Protein AF-A0A367Y3T0-F1 (afdb_monomer_lite)

pLDDT: mean 80.49, std 14.64, range [25.84, 97.38]

Sequence (648 aa):
MNVLRRFQSTSTRAALQKSIETLTLRVKDEQARNSGALLKCIDLLIDKHQPVLLEKLDINSNTTDPFRVQQEIWDKLRAMKPGPKDPNTELRENLMKDNQVLPTKEYRDFVRALYPLNSSTPKRRIFDSEVKYFDFVSNSKKFFNVDYEELYKRYQALPFPAPRHMTHEDLQELISKFVLRHKHYANLNVIEGCVIKEQNDKAVRVINSKIEQRDAYREQCSWIIKDIKQSNLPVSRKEQIRLIYLSYFKDRQGVTKFVEDRAEELNYPEFTWNEYLEILARLGERDDILGILLFLATRHDKFDVIEDILWRVGLGGLVGVQNIKASIKLGHVSFNHLVVYFTHYIERPGYATFLANTINYITENVPVMSVDTINTVMSSLIDLGYLKEAQELFEMAFFQDLSVEYDVENSESLLYRGSTSEDIAVLGDWLTVYGNLKEITQDKEIIYKLEPTETSFVGFIDGYCNLSEYKQVKQMVHIMDNIAKQPLSTRVYTRIFAGFLKRKGFRGWTLDEYIAVLTRLIADIDAKEAPAGYFKKLVNEGSVKVFDTEKLLAQRQTALAYEGLNLLRLSDVLMETIIRALDALLNEVTGNNDKYSEAFERLRAVREKRDSMLETQKRDAQSPYFADRLAYVNRAVLFEVFAIVSQL

Secondary structure (DSSP, 8-state):
--GGGT---HHHHHHHHHHHHHHHHHHHHHHTT--BSHHHHHHHHHHHTHHHHHHHHT--TT-S-HHHHHHHHHHHHHH--SSS--HHHHHHHHHHTT------HHHHHHHHHHS---TTS----TT-TT--S--HHHHHHTT----HHHHHHHHHTSPSSGGGGS-HHHHHHHIIIIISS------HHHHHHHHHTT-HHHHHHHHHHHHHHHHHHHHHHHHHHHHHHHTTPPPPHHHHHHHHHHHT----HHHHGGGGGGGGG--PPP--HHHHHHHHHHH-S-HHHHHHHHHHHHHHT-HHHHHHHHHHTT-GGGGTPPPP-------THHHHHHHHHHHHTTTSTTHHHHHHHHHHHHHHH-SS--HHHHHHHHHHHHHTT-HHHHHHHHHHHH-S-TTS---TT-HHHHHTTT-SHHHHHHHHHHHHHHHHHHHHH--SS--BPP---HHHHHHHHHHHHHHS-HHHHHHHHHIIIIIS-PPPPHHHHHHHHHHHHHS-STTS--HHHHHHHHHHHHHHHHTTSSS--HHHHHHHTTSS--S-HHHHHHTHHHHHTTTTT------HHHHHHHHHHHHHHHHHH-SS-HHHHHHHHHHHHHHHHHHHHHHHHHHTTTSTTHHHHHHHHHHHHHHHHHHHHTT-

Structure (mmCIF, N/CA/C/O backbone):
data_AF-A0A367Y3T0-F1
#
_entry.id   AF-A0A367Y3T0-F1
#
loop_
_atom_site.group_PDB
_atom_site.id
_atom_site.type_symbol
_atom_site.label_atom_id
_atom_site.label_alt_id
_atom_site.label_comp_id
_atom_site.label_asym_id
_atom_site.label_entity_id
_atom_site.label_seq_id
_atom_site.pdbx_PDB_ins_code
_atom_site.Cartn_x
_atom_site.Cartn_y
_atom_site.Cartn_z
_atom_site.occupancy
_atom_site.B_iso_or_equiv
_atom_site.auth_seq_id
_atom_site.auth_comp_id
_atom_site.auth_asym_id
_atom_site.auth_atom_id
_atom_site.pdbx_PDB_model_num
ATOM 1 N N . MET A 1 1 ? -11.367 -19.722 15.841 1.00 25.84 1 MET A N 1
ATOM 2 C CA . MET A 1 1 ? -10.904 -20.496 17.020 1.00 25.84 1 MET A CA 1
ATOM 3 C C . MET A 1 1 ? -9.397 -20.252 17.149 1.00 25.84 1 MET A C 1
ATOM 5 O O . MET A 1 1 ? -8.737 -20.231 16.129 1.00 25.84 1 MET A O 1
ATOM 9 N N . ASN A 1 2 ? -8.901 -19.923 18.347 1.00 34.66 2 ASN A N 1
ATOM 10 C CA . ASN A 1 2 ? -7.729 -19.059 18.609 1.00 34.66 2 ASN A CA 1
ATOM 11 C C . ASN A 1 2 ? -6.350 -19.470 18.031 1.00 34.66 2 ASN A C 1
ATOM 13 O O . ASN A 1 2 ? -5.704 -20.357 18.593 1.00 34.66 2 ASN A O 1
ATOM 17 N N . VAL A 1 3 ? -5.832 -18.650 17.102 1.00 38.16 3 VAL A N 1
ATOM 18 C CA . VAL A 1 3 ? -4.408 -18.515 16.689 1.00 38.16 3 VAL A CA 1
ATOM 19 C C . VAL A 1 3 ? -3.451 -18.450 17.896 1.00 38.16 3 VAL A C 1
ATOM 21 O O . VAL A 1 3 ? -2.347 -18.990 17.892 1.00 38.16 3 VAL A O 1
ATOM 24 N N . LEU A 1 4 ? -3.928 -17.887 19.011 1.00 35.19 4 LEU A N 1
ATOM 25 C CA . LEU A 1 4 ? -3.190 -17.749 20.270 1.00 35.19 4 LEU A CA 1
ATOM 26 C C . LEU A 1 4 ? -2.932 -19.070 21.027 1.00 35.19 4 LEU A C 1
ATOM 28 O O . LEU A 1 4 ? -2.069 -19.096 21.903 1.00 35.19 4 LEU A O 1
ATOM 32 N N . ARG A 1 5 ? -3.666 -20.164 20.755 1.00 37.94 5 ARG A N 1
ATOM 33 C CA . ARG A 1 5 ? -3.575 -21.400 21.567 1.00 37.94 5 ARG A CA 1
ATOM 34 C C . ARG A 1 5 ? -2.511 -22.400 21.105 1.00 37.94 5 ARG A C 1
ATOM 36 O O . ARG A 1 5 ? -2.140 -23.249 21.908 1.00 37.94 5 ARG A O 1
ATOM 43 N N . ARG A 1 6 ? -2.007 -22.322 19.866 1.00 40.59 6 ARG A N 1
ATOM 44 C CA . ARG A 1 6 ? -0.989 -23.266 19.345 1.00 40.59 6 ARG A CA 1
ATOM 45 C C . ARG A 1 6 ? 0.411 -22.671 19.158 1.00 40.59 6 ARG A C 1
ATOM 47 O O . ARG A 1 6 ? 1.366 -23.435 19.138 1.00 40.59 6 ARG A O 1
ATOM 54 N N . PHE A 1 7 ? 0.568 -21.342 19.145 1.00 43.25 7 PHE A N 1
ATOM 55 C CA . PHE A 1 7 ? 1.889 -20.685 19.089 1.00 43.25 7 PHE A CA 1
ATOM 56 C C . PHE A 1 7 ? 2.727 -20.871 20.384 1.00 43.25 7 PHE A C 1
ATOM 58 O O . PHE A 1 7 ? 3.906 -20.539 20.445 1.00 43.25 7 PHE A O 1
ATOM 65 N N . GLN A 1 8 ? 2.154 -21.443 21.447 1.00 41.97 8 GLN A N 1
ATOM 66 C CA . GLN A 1 8 ? 2.762 -21.547 22.781 1.00 41.97 8 GLN A CA 1
ATOM 67 C C . GLN A 1 8 ? 3.856 -22.633 22.936 1.00 41.97 8 GLN A C 1
ATOM 69 O O . GLN A 1 8 ? 4.033 -23.164 24.029 1.00 41.97 8 GLN A O 1
ATOM 74 N N . SER A 1 9 ? 4.622 -22.973 21.893 1.00 47.69 9 SER A N 1
ATOM 75 C CA . SER A 1 9 ? 5.859 -23.755 22.069 1.00 47.69 9 SER A CA 1
ATOM 76 C C . SER A 1 9 ? 7.039 -22.819 22.374 1.00 47.69 9 SER A C 1
ATOM 78 O O . SER A 1 9 ? 7.352 -21.936 21.573 1.00 47.69 9 SER A O 1
ATOM 80 N N . THR A 1 10 ? 7.712 -23.015 23.510 1.00 55.78 10 THR A N 1
ATOM 81 C CA . THR A 1 10 ? 8.742 -22.110 24.064 1.00 55.78 10 THR A CA 1
ATOM 82 C C . THR A 1 10 ? 9.933 -21.852 23.129 1.00 55.78 10 THR A C 1
ATOM 84 O O . THR A 1 10 ? 10.459 -20.742 23.103 1.00 55.78 10 THR A O 1
ATOM 87 N N . SER A 1 11 ? 10.350 -22.843 22.333 1.00 53.72 11 SER A N 1
ATOM 88 C CA . SER A 1 11 ? 11.528 -22.753 21.451 1.00 53.72 11 SER A CA 1
ATOM 89 C C . SER A 1 11 ? 11.313 -21.834 20.244 1.00 53.72 11 SER A C 1
ATOM 91 O O . SER A 1 11 ? 12.165 -21.010 19.922 1.00 53.72 11 SER A O 1
ATOM 93 N N . THR A 1 12 ? 10.156 -21.939 19.595 1.00 59.94 12 THR A N 1
ATOM 94 C CA . THR A 1 12 ? 9.796 -21.160 18.403 1.00 59.94 12 THR A CA 1
ATOM 95 C C . THR A 1 12 ? 9.595 -19.681 18.730 1.00 59.94 12 THR A C 1
ATOM 97 O O . THR A 1 12 ? 10.038 -18.806 17.987 1.00 59.94 12 THR A O 1
ATOM 100 N N . ARG A 1 13 ? 8.994 -19.398 19.893 1.00 67.88 13 ARG A N 1
ATOM 101 C CA . ARG A 1 13 ? 8.870 -18.040 20.436 1.00 67.88 13 ARG A CA 1
ATOM 102 C C . ARG A 1 13 ? 10.238 -17.398 20.679 1.00 67.88 13 ARG A C 1
ATOM 104 O O . ARG A 1 13 ? 10.433 -16.249 20.302 1.00 67.88 13 ARG A O 1
ATOM 111 N N . ALA A 1 14 ? 11.187 -18.147 21.241 1.00 68.62 14 ALA A N 1
ATOM 112 C CA . ALA A 1 14 ? 12.532 -17.645 21.516 1.00 68.62 14 ALA A CA 1
ATOM 113 C C . ALA A 1 14 ? 13.326 -17.312 20.236 1.00 68.62 14 ALA A C 1
ATOM 115 O O . ALA A 1 14 ? 14.032 -16.307 20.196 1.00 68.62 14 ALA A O 1
ATOM 116 N N . ALA A 1 15 ? 13.194 -18.123 19.178 1.00 72.62 15 ALA A N 1
ATOM 117 C CA . ALA A 1 15 ? 13.873 -17.874 17.903 1.00 72.62 15 ALA A CA 1
ATOM 118 C C . ALA A 1 15 ? 13.373 -16.589 17.221 1.00 72.62 15 ALA A C 1
ATOM 120 O O . ALA A 1 15 ? 14.185 -15.754 16.827 1.00 72.62 15 ALA A O 1
ATOM 121 N N . LEU A 1 16 ? 12.049 -16.407 17.139 1.00 84.25 16 LEU A N 1
ATOM 122 C CA . LEU A 1 16 ? 11.453 -15.191 16.585 1.00 84.25 16 LEU A CA 1
ATOM 123 C C . LEU A 1 16 ? 11.830 -13.960 17.417 1.00 84.25 16 LEU A C 1
ATOM 125 O O . LEU A 1 16 ? 12.223 -12.945 16.853 1.00 84.25 16 LEU A O 1
ATOM 129 N N . GLN A 1 17 ? 11.778 -14.059 18.747 1.00 86.12 17 GLN A N 1
ATOM 130 C CA . GLN A 1 17 ? 12.132 -12.954 19.636 1.00 86.12 17 GLN A CA 1
ATOM 131 C C . GLN A 1 17 ? 13.571 -12.466 19.405 1.00 86.12 17 GLN A C 1
ATOM 133 O O . GLN A 1 17 ? 13.783 -11.271 19.221 1.00 86.12 17 GLN A O 1
ATOM 138 N N . LYS A 1 18 ? 14.547 -13.380 19.304 1.00 89.31 18 LYS A N 1
ATOM 139 C CA . LYS A 1 18 ? 15.944 -13.022 19.008 1.00 89.31 18 LYS A CA 1
ATOM 140 C C . LYS A 1 18 ? 16.085 -12.282 17.671 1.00 89.31 18 LYS A C 1
ATOM 142 O O . LYS A 1 18 ? 16.839 -11.312 17.576 1.00 89.31 18 LYS A O 1
ATOM 147 N N . SER A 1 19 ? 15.373 -12.736 16.639 1.00 92.81 19 SER A N 1
ATOM 148 C CA . SER A 1 19 ? 15.364 -12.078 15.326 1.00 92.81 19 SER A CA 1
ATOM 149 C C . SER A 1 19 ? 14.842 -10.645 15.406 1.00 92.81 19 SER A C 1
ATOM 151 O O . SER A 1 19 ? 15.420 -9.741 14.806 1.00 92.81 19 SER A O 1
ATOM 153 N N . ILE A 1 20 ? 13.786 -10.424 16.189 1.00 93.12 20 ILE A N 1
ATOM 154 C CA . ILE A 1 20 ? 13.201 -9.097 16.397 1.00 93.12 20 ILE A CA 1
ATOM 155 C C . ILE A 1 20 ? 14.124 -8.197 17.209 1.00 93.12 20 ILE A C 1
ATOM 157 O O . ILE A 1 20 ? 14.355 -7.065 16.805 1.00 93.12 20 ILE A O 1
ATOM 161 N N . GLU A 1 21 ? 14.709 -8.693 18.298 1.00 93.44 21 GLU A N 1
ATOM 162 C CA . GLU A 1 21 ? 15.672 -7.933 19.104 1.00 93.44 21 GLU A CA 1
ATOM 163 C C . GLU A 1 21 ? 16.867 -7.465 18.258 1.00 93.44 21 GLU A C 1
ATOM 165 O O . GLU A 1 21 ? 17.300 -6.317 18.369 1.00 93.44 21 GLU A O 1
ATOM 170 N N . THR A 1 22 ? 17.355 -8.322 17.355 1.00 94.75 22 THR A N 1
ATOM 171 C CA . THR A 1 22 ? 18.460 -7.989 16.441 1.00 94.75 22 THR A CA 1
ATOM 172 C C . THR A 1 22 ? 18.056 -6.901 15.442 1.00 94.75 22 THR A C 1
ATOM 174 O O . THR A 1 22 ? 18.812 -5.950 15.229 1.00 94.75 22 THR A O 1
ATOM 177 N N . LEU A 1 23 ? 16.853 -6.998 14.862 1.00 96.00 23 LEU A N 1
ATOM 178 C CA . LEU A 1 23 ? 16.309 -5.960 13.983 1.00 96.00 23 LEU A CA 1
ATOM 179 C C . LEU A 1 23 ? 16.155 -4.629 14.729 1.00 96.00 23 LEU A C 1
ATOM 181 O O . LEU A 1 23 ? 16.613 -3.597 14.244 1.00 96.00 23 LEU A O 1
ATOM 185 N N . THR A 1 24 ? 15.541 -4.651 15.912 1.00 95.44 24 THR A N 1
ATOM 186 C CA . THR A 1 24 ? 15.313 -3.464 16.742 1.00 95.44 24 THR A CA 1
ATOM 187 C C . THR A 1 24 ? 16.627 -2.787 17.117 1.00 95.44 24 THR A C 1
ATOM 189 O O . THR A 1 24 ? 16.715 -1.562 17.050 1.00 95.44 24 THR A O 1
ATOM 192 N N . LEU A 1 25 ? 17.667 -3.559 17.451 1.00 95.50 25 LEU A N 1
ATOM 193 C CA . LEU A 1 25 ? 18.995 -3.018 17.741 1.00 95.50 25 LEU A CA 1
ATOM 194 C C . LEU A 1 25 ? 19.603 -2.325 16.517 1.00 95.50 25 LEU A C 1
ATOM 196 O O . LEU A 1 25 ? 20.052 -1.187 16.625 1.00 95.50 25 LEU A O 1
ATOM 200 N N . ARG A 1 26 ? 19.554 -2.966 15.341 1.00 94.75 26 ARG A N 1
ATOM 201 C CA . ARG A 1 26 ? 20.027 -2.349 14.094 1.00 94.75 26 ARG A CA 1
ATOM 202 C C . ARG A 1 26 ? 19.299 -1.033 13.817 1.00 94.75 26 ARG A C 1
ATOM 204 O O . ARG A 1 26 ? 19.942 -0.027 13.534 1.00 94.75 26 ARG A O 1
ATOM 211 N N . VAL A 1 27 ? 17.969 -1.038 13.905 1.00 94.75 27 VAL A N 1
ATOM 212 C CA . VAL A 1 27 ? 17.137 0.150 13.664 1.00 94.75 27 VAL A CA 1
ATOM 213 C C . VAL A 1 27 ? 17.483 1.2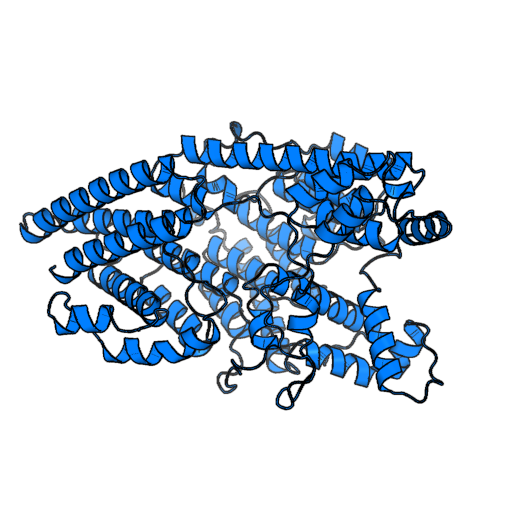59 14.649 1.00 94.75 27 VAL A C 1
ATOM 215 O O . VAL A 1 27 ? 17.672 2.400 14.235 1.00 94.75 27 VAL A O 1
ATOM 218 N N . LYS A 1 28 ? 17.636 0.924 15.932 1.00 94.62 28 LYS A N 1
ATOM 219 C CA . LYS A 1 28 ? 18.067 1.865 16.964 1.00 94.62 28 LYS A CA 1
ATOM 220 C C . LYS A 1 28 ? 19.408 2.509 16.618 1.00 94.62 28 LYS A C 1
ATOM 222 O O . LYS A 1 28 ? 19.519 3.732 16.630 1.00 94.62 28 LYS A O 1
ATOM 227 N N . ASP A 1 29 ? 20.403 1.698 16.276 1.00 93.12 29 ASP A N 1
ATOM 228 C CA . ASP A 1 29 ? 21.757 2.169 15.984 1.00 93.12 29 ASP A CA 1
ATOM 229 C C . ASP A 1 29 ? 21.828 3.016 14.706 1.00 93.12 29 ASP A C 1
ATOM 231 O O . ASP A 1 29 ? 22.664 3.919 14.607 1.00 93.12 29 ASP A O 1
ATOM 235 N N . GLU A 1 30 ? 20.993 2.713 13.709 1.00 93.00 30 GLU A N 1
ATOM 236 C CA . GLU A 1 30 ? 20.874 3.498 12.480 1.00 93.00 30 GLU A CA 1
ATOM 237 C C . GLU A 1 30 ? 20.165 4.834 12.743 1.00 93.00 30 GLU A C 1
ATOM 239 O O . GLU A 1 30 ? 20.670 5.890 12.360 1.00 93.00 30 GLU A O 1
ATOM 244 N N . GLN A 1 31 ? 19.030 4.816 13.447 1.00 92.12 31 GLN A N 1
ATOM 245 C CA . GLN A 1 31 ? 18.237 6.019 13.702 1.00 92.12 31 GLN A CA 1
ATOM 246 C C . GLN A 1 31 ? 18.884 6.966 14.718 1.00 92.12 31 GLN A C 1
ATOM 248 O O . GLN A 1 31 ? 18.738 8.178 14.581 1.00 92.12 31 GLN A O 1
ATOM 253 N N . ALA A 1 32 ? 19.688 6.466 15.660 1.00 89.69 32 ALA A N 1
ATOM 254 C CA . ALA A 1 32 ? 20.494 7.306 16.551 1.00 89.69 32 ALA A CA 1
ATOM 255 C C . ALA A 1 32 ? 21.592 8.109 15.819 1.00 89.69 32 ALA A C 1
ATOM 257 O O . ALA A 1 32 ? 22.106 9.084 16.361 1.00 89.69 32 ALA A O 1
ATOM 258 N N . ARG A 1 33 ? 21.968 7.709 14.595 1.00 90.38 33 ARG A N 1
ATOM 259 C CA . ARG A 1 33 ? 23.028 8.340 13.783 1.00 90.38 33 ARG A CA 1
ATOM 260 C C . ARG A 1 33 ? 22.508 8.901 12.455 1.00 90.38 33 ARG A C 1
ATOM 262 O O . ARG A 1 33 ? 23.286 9.103 11.524 1.00 90.38 33 ARG A O 1
ATOM 269 N N . ASN A 1 34 ? 21.199 9.128 12.345 1.00 89.56 34 ASN A N 1
ATOM 270 C CA . ASN A 1 34 ? 20.606 9.634 11.111 1.00 89.56 34 ASN A CA 1
ATOM 271 C C . ASN A 1 34 ? 21.187 11.016 10.726 1.00 89.56 34 ASN A C 1
ATOM 273 O O . ASN A 1 34 ? 21.509 11.844 11.574 1.00 89.56 34 ASN A O 1
ATOM 277 N N . SER A 1 35 ? 21.325 11.262 9.425 1.00 88.62 35 SER A N 1
ATOM 278 C CA . SER A 1 35 ? 21.871 12.488 8.825 1.00 88.62 35 SER A CA 1
ATOM 279 C C . SER A 1 35 ? 20.788 13.527 8.474 1.00 88.62 35 SER A C 1
ATOM 281 O O . SER A 1 35 ? 21.094 14.629 7.994 1.00 88.62 35 SER A O 1
ATOM 283 N N . GLY A 1 36 ? 19.521 13.205 8.750 1.00 86.12 36 GLY A N 1
ATOM 284 C CA . GLY A 1 36 ? 18.346 14.028 8.478 1.00 86.12 36 GLY A CA 1
ATOM 285 C C . GLY A 1 36 ? 17.444 13.443 7.390 1.00 86.12 36 GLY A C 1
ATOM 286 O O . GLY A 1 36 ? 17.383 12.230 7.196 1.00 86.12 36 GLY A O 1
ATOM 287 N N . ALA A 1 37 ? 16.717 14.320 6.701 1.00 86.00 37 ALA A N 1
ATOM 288 C CA . ALA A 1 37 ? 15.754 13.943 5.672 1.00 86.00 37 ALA A CA 1
ATOM 289 C C . ALA A 1 37 ? 16.417 13.256 4.456 1.00 86.00 37 ALA A C 1
ATOM 291 O O . ALA A 1 37 ? 17.595 13.470 4.168 1.00 86.00 37 ALA A O 1
ATOM 292 N N . LEU A 1 38 ? 15.660 12.418 3.751 1.00 87.50 38 LEU A N 1
ATOM 293 C CA . LEU A 1 38 ? 16.043 11.652 2.564 1.00 87.50 38 LEU A CA 1
ATOM 294 C C . LEU A 1 38 ? 16.672 12.515 1.473 1.00 87.50 38 LEU A C 1
ATOM 296 O O . LEU A 1 38 ? 17.745 12.150 1.003 1.00 87.50 38 LEU A O 1
ATOM 300 N N . LEU A 1 39 ? 16.065 13.643 1.088 1.00 84.62 39 LEU A N 1
ATOM 301 C CA . LEU A 1 39 ? 16.606 14.496 0.027 1.00 84.62 39 LEU A CA 1
ATOM 302 C C . LEU A 1 39 ? 17.975 15.052 0.425 1.00 84.62 39 LEU A C 1
ATOM 304 O O . LEU A 1 39 ? 18.945 14.898 -0.311 1.00 84.62 39 LEU A O 1
ATOM 308 N N . LYS A 1 40 ? 18.086 15.560 1.658 1.00 85.69 40 LYS A N 1
ATOM 309 C CA . LYS A 1 40 ? 19.368 15.981 2.236 1.00 85.69 40 LYS A CA 1
ATOM 310 C C . LYS A 1 40 ? 20.390 14.841 2.241 1.00 85.69 40 LYS A C 1
ATOM 312 O O . LYS A 1 40 ? 21.563 15.068 1.977 1.00 85.69 40 LYS A O 1
ATOM 317 N N . CYS A 1 41 ? 19.978 13.614 2.552 1.00 89.81 41 CYS A N 1
ATOM 318 C CA . CYS A 1 41 ? 20.874 12.458 2.540 1.00 89.81 41 CYS A CA 1
ATOM 319 C C . CYS A 1 41 ? 21.326 12.076 1.126 1.00 89.81 41 CYS A C 1
ATOM 321 O O . CYS A 1 41 ? 22.467 11.648 0.960 1.00 89.81 41 CYS A O 1
ATOM 323 N N . ILE A 1 42 ? 20.460 12.229 0.121 1.00 89.50 42 ILE A N 1
ATOM 324 C CA . ILE A 1 42 ? 20.819 12.056 -1.290 1.00 89.50 42 ILE A CA 1
ATOM 325 C C . ILE A 1 42 ? 21.873 13.095 -1.679 1.00 89.50 42 ILE A C 1
ATOM 327 O O . ILE A 1 42 ? 22.923 12.711 -2.189 1.00 89.50 42 ILE A O 1
ATOM 331 N N . ASP A 1 43 ? 21.646 14.369 -1.362 1.00 86.44 43 ASP A N 1
ATOM 332 C CA . ASP A 1 43 ? 22.601 15.441 -1.660 1.00 86.44 43 ASP A CA 1
ATOM 333 C C . ASP A 1 43 ? 23.942 15.218 -0.944 1.00 86.44 43 ASP A C 1
ATOM 335 O O . ASP A 1 43 ? 24.991 15.245 -1.581 1.00 86.44 43 ASP A O 1
ATOM 339 N N . LEU A 1 44 ? 23.927 14.856 0.345 1.00 89.94 44 LEU A N 1
ATOM 340 C CA . LEU A 1 44 ? 25.143 14.522 1.098 1.00 89.94 44 LEU A CA 1
ATOM 341 C C . LEU A 1 44 ? 25.916 13.341 0.493 1.00 89.94 44 LEU A C 1
ATOM 343 O O . LEU A 1 44 ? 27.147 13.343 0.510 1.00 89.94 44 LEU A O 1
ATOM 347 N N . LEU A 1 45 ? 25.221 12.316 -0.015 1.00 91.12 45 LEU A N 1
ATOM 348 C CA . LEU A 1 45 ? 25.860 11.178 -0.683 1.00 91.12 45 LEU A CA 1
ATOM 349 C C . LEU A 1 45 ? 26.482 11.595 -2.015 1.00 91.12 45 LEU A C 1
ATOM 351 O O . LEU A 1 45 ? 27.592 11.154 -2.320 1.00 91.12 45 LEU A O 1
ATOM 355 N N . ILE A 1 46 ? 25.784 12.435 -2.783 1.00 89.12 46 ILE A N 1
ATOM 356 C CA . ILE A 1 46 ? 26.287 12.973 -4.047 1.00 89.12 46 ILE A CA 1
ATOM 357 C C . ILE A 1 46 ? 27.540 13.810 -3.798 1.00 89.12 46 ILE A C 1
ATOM 359 O O . ILE A 1 46 ? 28.556 13.571 -4.445 1.00 89.12 46 ILE A O 1
ATOM 363 N N . ASP A 1 47 ? 27.503 14.715 -2.823 1.00 88.38 47 ASP A N 1
ATOM 364 C CA . ASP A 1 47 ? 28.617 15.606 -2.501 1.00 88.38 47 ASP A CA 1
ATOM 365 C C . ASP A 1 47 ? 29.831 14.833 -1.966 1.00 88.38 47 ASP A C 1
ATOM 367 O O . ASP A 1 47 ? 30.958 15.038 -2.421 1.00 88.38 47 ASP A O 1
ATOM 371 N N . LYS A 1 48 ? 29.618 13.896 -1.030 1.00 92.75 48 LYS A N 1
ATOM 372 C CA . LYS A 1 48 ? 30.698 13.099 -0.419 1.00 92.75 48 LYS A CA 1
ATOM 373 C C . LYS A 1 48 ? 31.392 12.180 -1.425 1.00 92.75 48 LYS A C 1
ATOM 375 O O . LYS A 1 48 ? 32.603 11.985 -1.334 1.00 92.75 48 LYS A O 1
ATOM 380 N N . HIS A 1 49 ? 30.636 11.599 -2.359 1.00 92.19 49 HIS A N 1
ATOM 381 C CA . HIS A 1 49 ? 31.125 10.568 -3.285 1.00 92.19 49 HIS A CA 1
ATOM 382 C C . HIS A 1 49 ? 31.160 11.026 -4.745 1.00 92.19 49 HIS A C 1
ATOM 384 O O . HIS A 1 49 ? 31.248 10.190 -5.647 1.00 92.19 49 HIS A O 1
ATOM 390 N N . GLN A 1 50 ? 31.138 12.339 -4.997 1.00 88.00 50 GLN A N 1
ATOM 391 C CA . GLN A 1 50 ? 31.075 12.911 -6.343 1.00 88.00 50 GLN A CA 1
ATOM 392 C C . GLN A 1 50 ? 32.102 12.305 -7.319 1.00 88.00 50 GLN A C 1
ATOM 394 O O . GLN A 1 50 ? 31.687 11.907 -8.406 1.00 88.00 50 GLN A O 1
ATOM 399 N N . PRO A 1 51 ? 33.396 12.123 -6.971 1.00 88.12 51 PRO A N 1
ATOM 400 C CA . PRO A 1 51 ? 34.367 11.541 -7.902 1.00 88.12 51 PRO A CA 1
ATOM 401 C C . PRO A 1 51 ? 34.003 10.117 -8.345 1.00 88.12 51 PRO A C 1
ATOM 403 O O . PRO A 1 51 ? 34.081 9.796 -9.528 1.00 88.12 51 PRO A O 1
ATOM 406 N N . VAL A 1 52 ? 33.543 9.285 -7.404 1.00 89.12 52 VAL A N 1
ATOM 407 C CA . VAL A 1 52 ? 33.123 7.899 -7.669 1.00 89.12 52 VAL A CA 1
ATOM 408 C C . VAL A 1 52 ? 31.873 7.879 -8.546 1.00 89.12 52 VAL A C 1
ATOM 410 O O . VAL A 1 52 ? 31.756 7.051 -9.447 1.00 89.12 52 VAL A O 1
ATOM 413 N N . LEU A 1 53 ? 30.937 8.800 -8.305 1.00 87.75 53 LEU A N 1
ATOM 414 C CA . LEU A 1 53 ? 29.706 8.910 -9.085 1.00 87.75 53 LEU A CA 1
ATOM 415 C C . LEU A 1 53 ? 29.974 9.387 -10.512 1.00 87.75 53 LEU A C 1
ATOM 417 O O . LEU A 1 53 ? 29.398 8.827 -11.439 1.00 87.75 53 LEU A O 1
ATOM 421 N N . LEU A 1 54 ? 30.865 10.363 -10.705 1.00 87.94 54 LEU A N 1
ATOM 422 C CA . LEU A 1 54 ? 31.251 10.839 -12.036 1.00 87.94 54 LEU A CA 1
ATOM 423 C C . LEU A 1 54 ? 31.857 9.716 -12.879 1.00 87.94 54 LEU A C 1
ATOM 425 O O . LEU A 1 54 ? 31.449 9.525 -14.024 1.00 87.94 54 LEU A O 1
ATOM 429 N N . GLU A 1 55 ? 32.769 8.938 -12.292 1.00 87.62 55 GLU A N 1
ATOM 430 C CA . GLU A 1 55 ? 33.372 7.776 -12.948 1.00 87.62 55 GLU A CA 1
ATOM 431 C C . GLU A 1 55 ? 32.320 6.700 -13.246 1.00 87.62 55 GLU A C 1
ATOM 433 O O . GLU A 1 55 ? 32.207 6.217 -14.372 1.00 87.62 55 GLU A O 1
ATOM 438 N N . LYS A 1 56 ? 31.502 6.335 -12.251 1.00 86.38 56 LYS A N 1
ATOM 439 C CA . LYS A 1 56 ? 30.542 5.232 -12.381 1.00 86.38 56 LYS A CA 1
ATOM 440 C C . LYS A 1 56 ? 29.400 5.537 -13.346 1.00 86.38 56 LYS A C 1
ATOM 442 O O . LYS A 1 56 ? 28.885 4.618 -13.985 1.00 86.38 56 LYS A O 1
ATOM 447 N N . LEU A 1 57 ? 28.984 6.799 -13.413 1.00 85.31 57 LEU A N 1
ATOM 448 C CA . LEU A 1 57 ? 27.894 7.265 -14.263 1.00 85.31 57 LEU A CA 1
ATOM 449 C C . LEU A 1 57 ? 28.384 7.759 -15.629 1.00 85.31 57 LEU A C 1
ATOM 451 O O . LEU A 1 57 ? 27.540 8.132 -16.441 1.00 85.31 57 LEU A O 1
ATOM 455 N N . ASP A 1 58 ? 29.692 7.746 -15.903 1.00 84.62 58 ASP A N 1
ATOM 456 C CA . ASP A 1 58 ? 30.289 8.241 -17.152 1.00 84.62 58 ASP A CA 1
ATOM 457 C C . ASP A 1 58 ? 29.882 9.701 -17.440 1.00 84.62 58 ASP A C 1
ATOM 459 O O . ASP A 1 58 ? 29.299 10.031 -18.476 1.00 84.62 58 ASP A O 1
ATOM 463 N N . ILE A 1 59 ? 30.050 10.576 -16.444 1.00 83.56 59 ILE A N 1
ATOM 464 C CA . ILE A 1 59 ? 29.750 12.014 -16.536 1.00 83.56 59 ILE A CA 1
ATOM 465 C C . ILE A 1 59 ? 31.057 12.777 -16.732 1.00 83.56 59 ILE A C 1
ATOM 467 O O . ILE A 1 59 ? 32.042 12.545 -16.033 1.00 83.56 59 ILE A O 1
ATOM 471 N N . ASN A 1 60 ? 31.064 13.724 -17.673 1.00 77.31 60 ASN A N 1
ATOM 472 C CA . ASN A 1 60 ? 32.257 14.499 -17.989 1.00 77.31 60 ASN A CA 1
ATOM 473 C C . ASN A 1 60 ? 32.647 15.429 -16.825 1.00 77.31 60 ASN A C 1
ATOM 475 O O . ASN A 1 60 ? 32.004 16.454 -16.583 1.00 77.31 60 ASN A O 1
ATOM 479 N N . SER A 1 61 ? 33.757 15.097 -16.164 1.00 68.19 61 SER A N 1
ATOM 480 C CA . SER A 1 61 ? 34.328 15.837 -15.034 1.00 68.19 61 SER A CA 1
ATOM 481 C C . SER A 1 61 ? 34.864 17.229 -15.393 1.00 68.19 61 SER A C 1
ATOM 483 O O . SER A 1 61 ? 35.184 18.001 -14.497 1.00 68.19 61 SER A O 1
ATOM 485 N N . ASN A 1 62 ? 34.972 17.571 -16.683 1.00 68.31 62 ASN A N 1
ATOM 486 C CA . ASN A 1 62 ? 35.497 18.864 -17.144 1.00 68.31 62 ASN A CA 1
ATOM 487 C C . ASN A 1 62 ? 34.430 19.973 -17.218 1.00 68.31 62 ASN A C 1
ATOM 489 O O . ASN A 1 62 ? 34.718 21.079 -17.678 1.00 68.31 62 ASN A O 1
ATOM 493 N N . THR A 1 63 ? 33.192 19.691 -16.805 1.00 67.50 63 THR A N 1
ATOM 494 C CA . THR A 1 63 ? 32.120 20.692 -16.745 1.00 67.50 63 THR A CA 1
ATOM 495 C C . THR A 1 63 ? 32.379 21.654 -15.582 1.00 67.50 63 THR A C 1
ATOM 497 O O . THR A 1 63 ? 32.406 21.242 -14.429 1.00 67.50 63 THR A O 1
ATOM 500 N N . THR A 1 64 ? 32.557 22.946 -15.870 1.00 64.88 64 THR A N 1
ATOM 501 C CA . THR A 1 64 ? 32.838 23.989 -14.861 1.00 64.88 64 THR A CA 1
ATOM 502 C C . THR A 1 64 ? 31.619 24.427 -14.047 1.00 64.88 64 THR A C 1
ATOM 504 O O . THR A 1 64 ? 31.776 25.175 -13.085 1.00 64.88 64 THR A O 1
ATOM 507 N N . ASP A 1 65 ? 30.416 23.985 -14.421 1.00 76.12 65 ASP A N 1
ATOM 508 C CA . ASP A 1 65 ? 29.167 24.294 -13.724 1.00 76.12 65 ASP A CA 1
ATOM 509 C C . ASP A 1 65 ? 28.775 23.151 -12.762 1.00 76.12 65 ASP A C 1
ATOM 511 O O . ASP A 1 65 ? 28.301 22.104 -13.223 1.00 76.12 65 ASP A O 1
ATOM 515 N N . PRO A 1 66 ? 28.942 23.330 -11.437 1.00 71.19 66 PRO A N 1
ATOM 516 C CA . PRO A 1 66 ? 28.623 22.302 -10.449 1.00 71.19 66 PRO A CA 1
ATOM 517 C C . PRO A 1 66 ? 27.127 21.964 -10.400 1.00 71.19 66 PRO A C 1
ATOM 519 O O . PRO A 1 66 ? 26.783 20.809 -10.151 1.00 71.19 66 PRO A O 1
ATOM 522 N N . PHE A 1 67 ? 26.233 22.912 -10.708 1.00 72.38 67 PHE A N 1
ATOM 523 C CA . PHE A 1 67 ? 24.790 22.648 -10.729 1.00 72.38 67 PHE A CA 1
ATOM 524 C C . PHE A 1 67 ? 24.410 21.732 -11.886 1.00 72.38 67 PHE A C 1
ATOM 526 O O . PHE A 1 67 ? 23.603 20.817 -11.726 1.00 72.38 67 PHE A O 1
ATOM 533 N N . ARG A 1 68 ? 25.028 21.936 -13.052 1.00 77.44 68 ARG A N 1
ATOM 534 C CA . ARG A 1 68 ? 24.823 21.070 -14.216 1.00 77.44 68 ARG A CA 1
ATOM 535 C C . ARG A 1 68 ? 25.315 19.649 -13.957 1.00 77.44 68 ARG A C 1
ATOM 537 O O . ARG A 1 68 ? 24.629 18.702 -14.327 1.00 77.44 68 ARG A O 1
ATOM 544 N N . VAL A 1 69 ? 26.465 19.505 -13.299 1.00 76.56 69 VAL A N 1
ATOM 545 C CA . VAL A 1 69 ? 26.998 18.196 -12.899 1.00 76.56 69 VAL A CA 1
ATOM 546 C C . VAL A 1 69 ? 26.048 17.495 -11.928 1.00 76.56 69 VAL A C 1
ATOM 548 O O . VAL A 1 69 ? 25.720 16.328 -12.127 1.00 76.56 69 VAL A O 1
ATOM 551 N N . GLN A 1 70 ? 25.559 18.205 -10.910 1.00 75.31 70 GLN A N 1
ATOM 552 C CA . GLN A 1 70 ? 24.621 17.652 -9.933 1.00 75.31 70 GLN A CA 1
ATOM 553 C C . GLN A 1 70 ? 23.291 17.242 -10.584 1.00 75.31 70 GLN A C 1
ATOM 555 O O . GLN A 1 70 ? 22.781 16.161 -10.294 1.00 75.31 70 GLN A O 1
ATOM 560 N N . GLN A 1 71 ? 22.763 18.049 -11.509 1.00 77.62 71 GLN A N 1
ATOM 561 C CA . GLN A 1 71 ? 21.562 17.711 -12.275 1.00 77.62 71 GLN A CA 1
ATOM 562 C C . GLN A 1 71 ? 21.774 16.469 -13.151 1.00 77.62 71 GLN A C 1
ATOM 564 O O . GLN A 1 71 ? 20.920 15.590 -13.177 1.00 77.62 71 GLN A O 1
ATOM 569 N N . GLU A 1 72 ? 22.921 16.349 -13.824 1.00 79.62 72 GLU A N 1
ATOM 570 C CA . GLU A 1 72 ? 23.230 15.185 -14.662 1.00 79.62 72 GLU A CA 1
ATOM 571 C C . GLU A 1 72 ? 23.400 13.905 -13.827 1.00 79.62 72 GLU A C 1
ATOM 573 O O . GLU A 1 72 ? 22.948 12.833 -14.236 1.00 79.62 72 GLU A O 1
ATOM 578 N N . ILE A 1 73 ? 23.982 14.014 -12.624 1.00 80.44 73 ILE A N 1
ATOM 579 C CA . ILE A 1 73 ? 24.013 12.925 -11.638 1.00 80.44 73 ILE A CA 1
ATOM 580 C C . ILE A 1 73 ? 22.582 12.528 -11.259 1.00 80.44 73 ILE A C 1
ATOM 582 O O . ILE A 1 73 ? 22.246 11.347 -11.329 1.00 80.44 73 ILE A O 1
ATOM 586 N N . TRP A 1 74 ? 21.725 13.490 -10.911 1.00 78.69 74 TRP A N 1
ATOM 587 C CA . TRP A 1 74 ? 20.320 13.244 -10.574 1.00 78.69 74 TRP A CA 1
ATOM 588 C C . TRP A 1 74 ? 19.551 12.563 -11.708 1.00 78.69 74 TRP A C 1
ATOM 590 O O . TRP A 1 74 ? 18.872 11.561 -11.476 1.00 78.69 74 TRP A O 1
ATOM 600 N N . ASP A 1 75 ? 19.687 13.058 -12.934 1.00 74.75 75 ASP A N 1
ATOM 601 C CA . ASP A 1 75 ? 19.011 12.511 -14.107 1.00 74.75 75 ASP A CA 1
ATOM 602 C C . ASP A 1 75 ? 19.489 11.084 -14.393 1.00 74.75 75 ASP A C 1
ATOM 604 O O . ASP A 1 75 ? 18.668 10.186 -14.609 1.00 74.75 75 ASP A O 1
ATOM 608 N N . LYS A 1 76 ? 20.804 10.831 -14.309 1.00 80.06 76 LYS A N 1
ATOM 609 C CA . LYS A 1 76 ? 21.359 9.484 -14.474 1.00 80.06 76 LYS A CA 1
ATOM 610 C C . LYS A 1 76 ? 20.943 8.550 -13.348 1.00 80.06 76 LYS A C 1
ATOM 612 O O . LYS A 1 76 ? 20.585 7.422 -13.652 1.00 80.06 76 LYS A O 1
ATOM 617 N N . LEU A 1 77 ? 20.912 8.986 -12.089 1.00 78.94 77 LEU A N 1
ATOM 618 C CA . LEU A 1 77 ? 20.468 8.165 -10.954 1.00 78.94 77 LEU A CA 1
ATOM 619 C C . LEU A 1 77 ? 18.970 7.857 -11.001 1.00 78.94 77 LEU A C 1
ATOM 621 O O . LEU A 1 77 ? 18.567 6.749 -10.657 1.00 78.94 77 LEU A O 1
ATOM 625 N N . ARG A 1 78 ? 18.147 8.807 -11.454 1.00 73.31 78 ARG A N 1
ATOM 626 C CA . ARG A 1 78 ? 16.708 8.601 -11.659 1.00 73.31 78 ARG A CA 1
ATOM 627 C C . ARG A 1 78 ? 16.436 7.676 -12.847 1.00 73.31 78 ARG A C 1
ATOM 629 O O . ARG A 1 78 ? 15.509 6.866 -12.811 1.00 73.31 78 ARG A O 1
ATOM 636 N N . ALA A 1 79 ? 17.251 7.775 -13.897 1.00 67.50 79 ALA A N 1
ATOM 637 C CA . ALA A 1 79 ? 17.219 6.863 -15.037 1.00 67.50 79 ALA A CA 1
ATOM 638 C C . ALA A 1 79 ? 17.809 5.481 -14.704 1.00 67.50 79 ALA A C 1
ATOM 640 O O . ALA A 1 79 ? 17.404 4.482 -15.309 1.00 67.50 79 ALA A O 1
ATOM 641 N N . MET A 1 80 ? 18.731 5.413 -13.737 1.00 67.00 80 MET A N 1
ATOM 642 C CA . MET A 1 80 ? 19.329 4.193 -13.208 1.00 67.00 80 MET A CA 1
ATOM 643 C C . MET A 1 80 ? 18.253 3.443 -12.436 1.00 67.00 80 MET A C 1
ATOM 645 O O . MET A 1 80 ? 17.954 3.694 -11.276 1.00 67.00 80 MET A O 1
ATOM 649 N N . LYS A 1 81 ? 17.578 2.541 -13.130 1.00 59.50 81 LYS A N 1
ATOM 650 C CA . LYS A 1 81 ? 16.578 1.683 -12.510 1.00 59.50 81 LYS A CA 1
ATOM 651 C C . LYS A 1 81 ? 17.308 0.501 -11.868 1.00 59.50 81 LYS A C 1
ATOM 653 O O . LYS A 1 81 ? 18.264 0.014 -12.473 1.00 59.50 81 LYS A O 1
ATOM 658 N N . PRO A 1 82 ? 16.870 0.021 -10.693 1.00 51.28 82 PRO A N 1
ATOM 659 C CA . PRO A 1 82 ? 17.384 -1.225 -10.147 1.00 51.28 82 PRO A CA 1
ATOM 660 C C . PRO A 1 82 ? 17.172 -2.342 -11.177 1.00 51.28 82 PRO A C 1
ATOM 662 O O . PRO A 1 82 ? 16.073 -2.499 -11.717 1.00 51.28 82 PRO A O 1
ATOM 665 N N . GLY A 1 83 ? 18.246 -3.073 -11.477 1.00 53.53 83 GLY A N 1
ATOM 666 C CA . GLY A 1 83 ? 18.269 -4.150 -12.468 1.00 53.53 83 GLY A CA 1
ATOM 667 C C . GLY A 1 83 ? 18.942 -3.786 -13.805 1.00 53.53 83 GLY A C 1
ATOM 668 O O . GLY A 1 83 ? 19.387 -2.658 -14.019 1.00 53.53 83 GLY A O 1
ATOM 669 N N . PRO A 1 84 ? 19.075 -4.755 -14.730 1.00 55.66 84 PRO A N 1
ATOM 670 C CA . PRO A 1 84 ? 19.739 -4.544 -16.016 1.00 55.66 84 PRO A CA 1
ATOM 671 C C . PRO A 1 84 ? 19.000 -3.505 -16.869 1.00 55.66 84 PRO A C 1
ATOM 673 O O . PRO A 1 84 ? 17.766 -3.507 -16.899 1.00 55.66 84 PRO A O 1
ATOM 676 N N . LYS A 1 85 ? 19.739 -2.679 -17.633 1.00 65.31 85 LYS A N 1
ATOM 677 C CA . LYS A 1 85 ? 19.147 -1.841 -18.693 1.00 65.31 85 LYS A CA 1
ATOM 678 C C . LYS A 1 85 ? 18.251 -2.713 -19.572 1.00 65.31 85 LYS A C 1
ATOM 680 O O . LYS A 1 85 ? 18.667 -3.786 -20.007 1.00 65.31 85 LYS A O 1
ATOM 685 N N . ASP A 1 86 ? 17.021 -2.265 -19.805 1.00 77.00 86 ASP A N 1
ATOM 686 C CA . ASP A 1 86 ? 16.081 -2.993 -20.646 1.00 77.00 86 ASP A CA 1
ATOM 687 C C . ASP A 1 86 ? 16.377 -2.702 -22.127 1.00 77.00 86 ASP A C 1
ATOM 689 O O . ASP A 1 86 ? 16.033 -1.611 -22.599 1.00 77.00 86 ASP A O 1
ATOM 693 N N . PRO A 1 87 ? 16.974 -3.652 -22.875 1.00 81.62 87 PRO A N 1
ATOM 694 C CA . PRO A 1 87 ? 17.366 -3.425 -24.266 1.00 81.62 87 PRO A CA 1
ATOM 695 C C . PRO A 1 87 ? 16.164 -3.099 -25.162 1.00 81.62 87 PRO A C 1
ATOM 697 O O . PRO A 1 87 ? 16.313 -2.437 -26.186 1.00 81.62 87 PRO A O 1
ATOM 700 N N . ASN A 1 88 ? 14.955 -3.510 -24.766 1.00 88.38 88 ASN A N 1
ATOM 701 C CA . ASN A 1 88 ? 13.745 -3.239 -25.531 1.00 88.38 88 ASN A CA 1
ATOM 702 C C . ASN A 1 88 ? 13.323 -1.768 -25.462 1.00 88.38 88 ASN A C 1
ATOM 704 O O . ASN A 1 88 ? 12.648 -1.301 -26.374 1.00 88.38 88 ASN A O 1
ATOM 708 N N . THR A 1 89 ? 13.705 -1.032 -24.414 1.00 84.69 89 THR A N 1
ATOM 709 C CA . THR A 1 89 ? 13.367 0.398 -24.311 1.00 84.69 89 THR A CA 1
ATOM 710 C C . THR A 1 89 ? 14.186 1.211 -25.312 1.00 84.69 89 THR A C 1
ATOM 712 O O . THR A 1 89 ? 13.615 1.956 -26.102 1.00 84.69 89 THR A O 1
ATOM 715 N N . GLU A 1 90 ? 15.500 0.984 -25.349 1.00 83.62 90 GLU A N 1
ATOM 716 C CA . GLU A 1 90 ? 16.420 1.645 -26.284 1.00 83.62 90 GLU A CA 1
ATOM 717 C C . GLU A 1 90 ? 16.140 1.242 -27.738 1.00 83.62 90 GLU A C 1
ATOM 719 O O . GLU A 1 90 ? 16.079 2.083 -28.635 1.00 83.62 90 GLU A O 1
ATOM 724 N N . LEU A 1 91 ? 15.888 -0.048 -27.988 1.00 89.06 91 LEU A N 1
ATOM 725 C CA . LEU A 1 91 ? 15.495 -0.514 -29.317 1.00 89.06 91 LEU A CA 1
ATOM 726 C C . LEU A 1 91 ? 14.203 0.167 -29.791 1.00 89.06 91 LEU A C 1
ATOM 728 O O . LEU A 1 91 ? 14.101 0.549 -30.953 1.00 89.06 91 LEU A O 1
ATOM 732 N N . ARG A 1 92 ? 13.219 0.347 -28.902 1.00 91.62 92 ARG A N 1
ATOM 733 C CA . ARG A 1 92 ? 11.964 1.030 -29.235 1.00 91.62 92 ARG A CA 1
ATOM 734 C C . ARG A 1 92 ? 12.178 2.506 -29.559 1.00 91.62 92 ARG A C 1
ATOM 736 O O . ARG A 1 92 ? 11.578 2.982 -30.516 1.00 91.62 92 ARG A O 1
ATOM 743 N N . GLU A 1 93 ? 12.996 3.213 -28.784 1.00 90.06 93 GLU A N 1
ATOM 744 C CA . GLU A 1 93 ? 13.353 4.613 -29.053 1.00 90.06 93 GLU A CA 1
ATOM 745 C C . GLU A 1 93 ? 13.960 4.761 -30.454 1.00 90.06 93 GLU A C 1
ATOM 747 O O . GLU A 1 93 ? 13.472 5.544 -31.269 1.00 90.06 93 GLU A O 1
ATOM 752 N N . ASN A 1 94 ? 14.934 3.909 -30.784 1.00 89.56 94 ASN A N 1
ATOM 753 C CA . ASN A 1 94 ? 15.570 3.896 -32.099 1.00 89.56 94 ASN A CA 1
ATOM 754 C C . ASN A 1 94 ? 14.583 3.592 -33.239 1.00 89.56 94 ASN A C 1
ATOM 756 O O . ASN A 1 94 ? 14.634 4.246 -34.278 1.00 89.56 94 ASN A O 1
ATOM 760 N N . LEU A 1 95 ? 13.665 2.637 -33.051 1.00 91.50 95 LEU A N 1
ATOM 761 C CA . LEU A 1 95 ? 12.664 2.269 -34.063 1.00 91.50 95 LEU A CA 1
ATOM 762 C C . LEU A 1 95 ? 11.603 3.353 -34.306 1.00 91.50 95 LEU A C 1
ATOM 764 O O . LEU A 1 95 ? 10.977 3.353 -35.362 1.00 91.50 95 LEU A O 1
ATOM 768 N N . MET A 1 96 ? 11.376 4.248 -33.343 1.00 92.44 96 MET A N 1
ATOM 769 C CA . MET A 1 96 ? 10.361 5.305 -33.431 1.00 92.44 96 MET A CA 1
ATOM 770 C C . MET A 1 96 ? 10.929 6.674 -33.816 1.00 92.44 96 MET A C 1
ATOM 772 O O . MET A 1 96 ? 10.156 7.607 -34.024 1.00 92.44 96 MET A O 1
ATOM 776 N N . LYS A 1 97 ? 12.256 6.809 -33.922 1.00 86.38 97 LYS A N 1
ATOM 777 C CA . LYS A 1 97 ? 12.940 8.088 -34.158 1.00 86.38 97 LYS A CA 1
ATOM 778 C C . LYS A 1 97 ? 12.475 8.810 -35.429 1.00 86.38 97 LYS A C 1
ATOM 780 O O . LYS A 1 97 ? 12.408 10.035 -35.445 1.00 86.38 97 LYS A O 1
ATOM 785 N N . ASP A 1 98 ? 12.104 8.045 -36.453 1.00 81.88 98 ASP A N 1
ATOM 786 C CA . ASP A 1 98 ? 11.669 8.561 -37.756 1.00 81.88 98 ASP A CA 1
ATOM 787 C C . ASP A 1 98 ? 10.136 8.606 -37.916 1.00 81.88 98 ASP A C 1
ATOM 789 O O . ASP A 1 98 ? 9.629 8.856 -39.015 1.00 81.88 98 ASP A O 1
ATOM 793 N N . ASN A 1 99 ? 9.367 8.366 -36.845 1.00 83.75 99 ASN A N 1
ATOM 794 C CA . ASN A 1 99 ? 7.909 8.452 -36.902 1.00 83.75 99 ASN A CA 1
ATOM 795 C C . ASN A 1 99 ? 7.472 9.881 -37.258 1.00 83.75 99 ASN A C 1
ATOM 797 O O . ASN A 1 99 ? 7.643 10.821 -36.480 1.00 83.75 99 ASN A O 1
ATOM 801 N N . GLN A 1 100 ? 6.836 10.048 -38.418 1.00 76.50 100 GLN A N 1
ATOM 802 C CA . GLN A 1 100 ? 6.232 11.321 -38.802 1.00 76.50 100 GLN A CA 1
ATOM 803 C C . GLN A 1 100 ? 4.854 11.464 -38.158 1.00 76.50 100 GLN A C 1
ATOM 805 O O . GLN A 1 100 ? 3.853 10.926 -38.637 1.00 76.50 100 GLN A O 1
ATOM 810 N N . VAL A 1 101 ? 4.800 12.211 -37.059 1.00 82.50 101 VAL A N 1
ATOM 811 C CA . VAL A 1 101 ? 3.557 12.458 -36.329 1.00 82.50 101 VAL A CA 1
ATOM 812 C C . VAL A 1 101 ? 2.812 13.642 -36.939 1.00 82.50 101 VAL A C 1
ATOM 814 O O . VAL A 1 101 ? 3.265 14.785 -36.886 1.00 82.50 101 VAL A O 1
ATOM 817 N N . LEU A 1 102 ? 1.644 13.374 -37.522 1.00 83.06 102 LEU A N 1
ATOM 818 C CA . LEU A 1 102 ? 0.769 14.416 -38.053 1.00 83.06 102 LEU A CA 1
ATOM 819 C C . LEU A 1 102 ? -0.102 14.996 -36.924 1.00 83.06 102 LEU A C 1
ATOM 821 O O . LEU A 1 102 ? -0.738 14.228 -36.201 1.00 83.06 102 LEU A O 1
ATOM 825 N N . PRO A 1 103 ? -0.216 16.332 -36.785 1.00 84.12 103 PRO A N 1
ATOM 826 C CA . PRO A 1 103 ? -1.003 16.971 -35.730 1.00 84.12 103 PRO A CA 1
ATOM 827 C C . PRO A 1 103 ? -2.511 16.943 -36.041 1.00 84.12 103 PRO A C 1
ATOM 829 O O . PRO A 1 103 ? -3.163 17.982 -36.196 1.00 84.12 103 PRO A O 1
ATOM 832 N N . THR A 1 104 ? -3.081 15.743 -36.152 1.00 90.25 104 THR A N 1
ATOM 833 C CA . THR A 1 104 ? -4.512 15.530 -36.389 1.00 90.25 104 THR A CA 1
ATOM 834 C C . THR A 1 104 ? -5.350 15.981 -35.188 1.00 90.25 104 THR A C 1
ATOM 836 O O . THR A 1 104 ? -4.839 16.321 -34.114 1.00 90.25 104 THR A O 1
ATOM 839 N N . LYS A 1 105 ? -6.675 16.049 -35.354 1.00 91.81 105 LYS A N 1
ATOM 840 C CA . LYS A 1 105 ? -7.574 16.364 -34.234 1.00 91.81 105 LYS A CA 1
ATOM 841 C C . LYS A 1 105 ? -7.492 15.273 -33.162 1.00 91.81 105 LYS A C 1
ATOM 843 O O . LYS A 1 105 ? -7.377 15.591 -31.985 1.00 91.81 105 LYS A O 1
ATOM 848 N N . GLU A 1 106 ? -7.484 14.020 -33.593 1.00 92.25 106 GLU A N 1
ATOM 849 C CA . GLU A 1 106 ? -7.446 12.818 -32.765 1.00 92.25 106 GLU A CA 1
ATOM 850 C C . GLU A 1 106 ? -6.167 12.786 -31.925 1.00 92.25 106 GLU A C 1
ATOM 852 O O . GLU A 1 106 ? -6.232 12.617 -30.709 1.00 92.25 106 GLU A O 1
ATOM 857 N N . TYR A 1 107 ? -5.017 13.060 -32.550 1.00 91.56 107 TYR A N 1
ATOM 858 C CA . TYR A 1 107 ? -3.735 13.118 -31.854 1.00 91.56 107 TYR A CA 1
ATOM 859 C C . TYR A 1 107 ? -3.671 14.271 -30.843 1.00 91.56 107 TYR A C 1
ATOM 861 O O . TYR A 1 107 ? -3.255 14.073 -29.705 1.00 91.56 107 TYR A O 1
ATOM 869 N N . ARG A 1 108 ? -4.171 15.465 -31.189 1.00 89.00 108 ARG A N 1
ATOM 870 C CA . ARG A 1 108 ? -4.235 16.586 -30.232 1.00 89.00 108 ARG A CA 1
ATOM 871 C C . ARG A 1 108 ? -5.146 16.299 -29.041 1.00 89.00 108 ARG A C 1
ATOM 873 O O . ARG A 1 108 ? -4.821 16.697 -27.924 1.00 89.00 108 ARG A O 1
ATOM 880 N N . ASP A 1 109 ? -6.275 15.635 -29.265 1.00 90.69 109 ASP A N 1
ATOM 881 C CA . ASP A 1 109 ? -7.188 15.246 -28.190 1.00 90.69 109 ASP A CA 1
ATOM 882 C C . ASP A 1 109 ? -6.558 14.174 -27.283 1.00 90.69 109 ASP A C 1
ATOM 884 O O . ASP A 1 109 ? -6.702 14.251 -26.063 1.00 90.69 109 ASP A O 1
ATOM 888 N N . PHE A 1 110 ? -5.799 13.232 -27.853 1.00 93.06 110 PHE A N 1
ATOM 889 C CA . PHE A 1 110 ? -4.993 12.271 -27.096 1.00 93.06 110 PHE A CA 1
ATOM 890 C C . PHE A 1 110 ? -3.923 12.957 -26.237 1.00 93.06 110 PHE A C 1
ATOM 892 O O . PHE A 1 110 ? -3.888 12.736 -25.029 1.00 93.06 110 PHE A O 1
ATOM 899 N N . VAL A 1 111 ? -3.114 13.851 -26.814 1.00 90.56 111 VAL A N 1
ATOM 900 C CA . VAL A 1 111 ? -2.070 14.590 -26.080 1.00 90.56 111 VAL A CA 1
ATOM 901 C C . VAL A 1 111 ? -2.675 15.426 -24.945 1.00 90.56 111 VAL A C 1
ATOM 903 O O . VAL A 1 111 ? -2.131 15.461 -23.844 1.00 90.56 111 VAL A O 1
ATOM 906 N N . ARG A 1 112 ? -3.839 16.056 -25.155 1.00 87.69 112 ARG A N 1
ATOM 907 C CA . ARG A 1 112 ? -4.552 16.795 -24.093 1.00 87.69 112 ARG A CA 1
ATOM 908 C C . ARG A 1 112 ? -5.025 15.899 -22.952 1.00 87.69 112 ARG A C 1
ATOM 910 O O . ARG A 1 112 ? -4.981 16.332 -21.804 1.00 87.69 112 ARG A O 1
ATOM 917 N N . ALA A 1 113 ? -5.482 14.686 -23.261 1.00 86.88 113 ALA A N 1
ATOM 918 C CA . ALA A 1 113 ? -5.852 13.709 -22.244 1.00 86.88 113 ALA A CA 1
ATOM 919 C C . ALA A 1 113 ? -4.613 13.173 -21.506 1.00 86.88 113 ALA A C 1
ATOM 921 O O . ALA A 1 113 ? -4.669 12.961 -20.302 1.00 86.88 113 ALA A O 1
ATOM 922 N N . LEU A 1 114 ? -3.486 12.995 -22.201 1.00 86.19 114 LEU A N 1
ATOM 923 C CA . LEU A 1 114 ? -2.237 12.479 -21.637 1.00 86.19 114 LEU A CA 1
ATOM 924 C C . LEU A 1 114 ? -1.518 13.497 -20.735 1.00 86.19 114 LEU A C 1
ATOM 926 O O . LEU A 1 114 ? -0.947 13.127 -19.703 1.00 86.19 114 LEU A O 1
ATOM 930 N N . TYR A 1 115 ? -1.589 14.781 -21.092 1.00 84.50 115 TYR A N 1
ATOM 931 C CA . TYR A 1 115 ? -1.004 15.907 -20.362 1.00 84.50 115 TYR A CA 1
ATOM 932 C C . TYR A 1 115 ? -2.084 16.918 -19.954 1.00 84.50 115 TYR A C 1
ATOM 934 O O . TYR A 1 115 ? -2.139 18.029 -20.495 1.00 84.50 115 TYR A O 1
ATOM 942 N N . PRO A 1 116 ? -2.956 16.570 -18.992 1.00 72.50 116 PRO A N 1
ATOM 943 C CA . PRO A 1 116 ? -3.986 17.490 -18.554 1.00 72.50 116 PRO A CA 1
ATOM 944 C C . PRO A 1 116 ? -3.333 18.691 -17.875 1.00 72.50 116 PRO A C 1
ATOM 946 O O . PRO A 1 116 ? -2.570 18.573 -16.913 1.00 72.50 116 PRO A O 1
ATOM 949 N N . LEU A 1 117 ? -3.638 19.878 -18.389 1.00 64.12 117 LEU A N 1
ATOM 950 C CA . LEU A 1 117 ? -3.308 21.124 -17.717 1.00 64.12 117 LEU A CA 1
ATOM 951 C C . LEU A 1 117 ? -4.259 21.252 -16.527 1.00 64.12 117 LEU A C 1
ATOM 953 O O . LEU A 1 117 ? -5.427 21.590 -16.707 1.00 64.12 117 LEU A O 1
ATOM 957 N N . ASN A 1 118 ? -3.769 20.973 -15.318 1.00 52.75 118 ASN A N 1
ATOM 958 C CA . ASN A 1 118 ? -4.519 21.244 -14.096 1.00 52.75 118 ASN A CA 1
ATOM 959 C C . ASN A 1 118 ? -4.874 22.741 -14.051 1.00 52.75 118 ASN A C 1
ATOM 961 O O . ASN A 1 118 ? -4.035 23.586 -13.745 1.00 52.75 118 ASN A O 1
ATOM 965 N N . SER A 1 119 ? -6.129 23.083 -14.344 1.00 45.28 119 SER A N 1
ATOM 966 C CA . SER A 1 119 ? -6.655 24.444 -14.178 1.00 45.28 119 SER A CA 1
ATOM 967 C C . SER A 1 119 ? -6.801 24.835 -12.703 1.00 45.28 119 SER A C 1
ATOM 969 O O . SER A 1 119 ? -6.995 26.008 -12.396 1.00 45.28 119 SER A O 1
ATOM 971 N N . SER A 1 120 ? -6.731 23.849 -11.803 1.00 43.00 120 SER A N 1
ATOM 972 C CA . SER A 1 120 ? -6.870 23.965 -10.351 1.00 43.00 120 SER A CA 1
ATOM 973 C C . SER A 1 120 ? -5.545 24.116 -9.606 1.00 43.00 120 SER A C 1
ATOM 975 O O . SER A 1 120 ? -5.568 24.467 -8.428 1.00 43.00 120 SER A O 1
ATOM 977 N N . THR A 1 121 ? -4.389 23.903 -10.250 1.00 41.38 121 THR A N 1
ATOM 978 C CA . THR A 1 121 ? -3.138 24.400 -9.670 1.00 41.38 121 THR A CA 1
ATOM 979 C C . THR A 1 121 ? -3.235 25.917 -9.759 1.00 41.38 121 THR A C 1
ATOM 981 O O . THR A 1 121 ? -3.376 26.429 -10.876 1.00 41.38 121 THR A O 1
ATOM 984 N N . PRO A 1 122 ? -3.230 26.661 -8.636 1.00 38.62 122 PRO A N 1
ATOM 985 C CA . PRO A 1 122 ? -3.219 28.107 -8.728 1.00 38.62 122 PRO A CA 1
ATOM 986 C C . PRO A 1 122 ? -2.070 28.476 -9.660 1.00 38.62 122 PRO A C 1
ATOM 988 O O . PRO A 1 122 ? -0.991 27.882 -9.581 1.00 38.62 122 PRO A O 1
ATOM 991 N N . LYS A 1 123 ? -2.300 29.437 -10.558 1.00 39.81 123 LYS A N 1
ATOM 992 C CA . LYS A 1 123 ? -1.227 30.133 -11.273 1.00 39.81 123 LYS A CA 1
ATOM 993 C C . LYS A 1 123 ? -0.392 30.912 -10.245 1.00 39.81 123 LYS A C 1
ATOM 995 O O . LYS A 1 123 ? -0.295 32.128 -10.341 1.00 39.81 123 LYS A O 1
ATOM 1000 N N . ARG A 1 124 ? 0.168 30.240 -9.233 1.00 40.50 124 ARG A N 1
ATOM 1001 C CA . ARG A 1 124 ? 1.324 30.729 -8.505 1.00 40.50 124 ARG A CA 1
ATOM 1002 C C . ARG A 1 124 ? 2.357 30.886 -9.589 1.00 40.50 124 ARG A C 1
ATOM 1004 O O . ARG A 1 124 ? 2.756 29.917 -10.242 1.00 40.50 124 ARG A O 1
ATOM 1011 N N . ARG A 1 125 ? 2.642 32.140 -9.907 1.00 36.56 125 ARG A N 1
ATOM 1012 C CA . ARG A 1 125 ? 3.694 32.446 -10.851 1.00 36.56 125 ARG A CA 1
ATOM 1013 C C . ARG A 1 125 ? 4.920 31.801 -10.224 1.00 36.56 125 ARG A C 1
ATOM 1015 O O . ARG A 1 125 ? 5.207 32.028 -9.057 1.00 36.56 125 ARG A O 1
ATOM 1022 N N . ILE A 1 126 ? 5.622 30.978 -10.991 1.00 39.59 126 ILE A N 1
ATOM 1023 C CA . ILE A 1 126 ? 6.885 30.344 -10.573 1.00 39.59 126 ILE A CA 1
ATOM 1024 C C . ILE A 1 126 ? 7.912 31.415 -10.115 1.00 39.59 126 ILE A C 1
ATOM 1026 O O . ILE A 1 126 ? 8.913 31.096 -9.492 1.00 39.59 126 ILE A O 1
ATOM 1030 N N . PHE A 1 127 ? 7.610 32.696 -10.365 1.00 36.28 127 PHE A N 1
ATOM 1031 C CA . PHE A 1 127 ? 8.357 33.885 -9.983 1.00 36.28 127 PHE A CA 1
ATOM 1032 C C . PHE A 1 127 ? 7.565 34.871 -9.099 1.00 36.28 127 PHE A C 1
ATOM 1034 O O . PHE A 1 127 ? 7.765 36.078 -9.224 1.00 36.28 127 PHE A O 1
ATOM 1041 N N . ASP A 1 128 ? 6.646 34.421 -8.240 1.00 35.56 128 ASP A N 1
ATOM 1042 C CA . ASP A 1 128 ? 6.228 35.284 -7.127 1.00 35.56 128 ASP A CA 1
ATOM 1043 C C . ASP A 1 128 ? 7.417 35.414 -6.160 1.00 35.56 128 ASP A C 1
ATOM 1045 O O . ASP A 1 128 ? 7.965 34.424 -5.675 1.00 35.56 128 ASP A O 1
ATOM 1049 N N . SER A 1 129 ? 7.848 36.655 -5.927 1.00 36.16 129 SER A N 1
ATOM 1050 C CA . SER A 1 129 ? 9.107 37.061 -5.279 1.00 36.16 129 SER A CA 1
ATOM 1051 C C . SER A 1 129 ? 9.287 36.629 -3.815 1.00 36.16 129 SER A C 1
ATOM 1053 O O . SER A 1 129 ? 10.271 37.008 -3.185 1.00 36.16 129 SER A O 1
ATOM 1055 N N . GLU A 1 130 ? 8.356 35.852 -3.262 1.00 40.12 130 GLU A N 1
ATOM 1056 C CA . GLU A 1 130 ? 8.374 35.358 -1.879 1.00 40.12 130 GLU A CA 1
ATOM 1057 C C . GLU A 1 130 ? 8.751 33.871 -1.761 1.00 40.12 130 GLU A C 1
ATOM 1059 O O . GLU A 1 130 ? 9.002 33.386 -0.657 1.00 40.12 130 GLU A O 1
ATOM 1064 N N . VAL A 1 131 ? 8.847 33.132 -2.873 1.00 37.91 131 VAL A N 1
ATOM 1065 C CA . VAL A 1 131 ? 9.219 31.711 -2.842 1.00 37.91 131 VAL A CA 1
ATOM 1066 C C . VAL A 1 131 ? 10.746 31.580 -2.797 1.00 37.91 131 VAL A C 1
ATOM 1068 O O . VAL A 1 131 ? 11.426 31.664 -3.816 1.00 37.91 131 VAL A O 1
ATOM 1071 N N . LYS A 1 132 ? 11.299 31.388 -1.593 1.00 40.12 132 LYS A N 1
ATOM 1072 C CA . LYS A 1 132 ? 12.754 31.290 -1.353 1.00 40.12 132 LYS A CA 1
ATOM 1073 C C . LYS A 1 132 ? 13.414 29.993 -1.859 1.00 40.12 132 LYS A C 1
ATOM 1075 O O . LYS A 1 132 ? 14.639 29.936 -1.867 1.00 40.12 132 LYS A O 1
ATOM 1080 N N . TYR A 1 133 ? 12.653 28.979 -2.292 1.00 43.91 133 TYR A N 1
ATOM 1081 C CA . TYR A 1 133 ? 13.187 27.667 -2.694 1.00 43.91 133 TYR A CA 1
ATOM 1082 C C . TYR A 1 133 ? 12.430 27.044 -3.875 1.00 43.91 133 TYR A C 1
ATOM 1084 O O . TYR A 1 133 ? 11.227 27.238 -4.031 1.00 43.91 133 TYR A O 1
ATOM 1092 N N . PHE A 1 134 ? 13.131 26.264 -4.701 1.00 47.12 134 PHE A N 1
ATOM 1093 C CA . PHE A 1 134 ? 12.524 25.495 -5.789 1.00 47.12 134 PHE A CA 1
ATOM 1094 C C . PHE A 1 134 ? 11.642 24.371 -5.217 1.00 47.12 134 PHE A C 1
ATOM 1096 O O . PHE A 1 134 ? 12.140 23.449 -4.574 1.00 47.12 134 PHE A O 1
ATOM 1103 N N . ASP A 1 135 ? 10.327 24.440 -5.444 1.00 53.53 135 ASP A N 1
ATOM 1104 C CA . ASP A 1 135 ? 9.364 23.440 -4.963 1.00 53.53 135 ASP A CA 1
ATOM 1105 C C . ASP A 1 135 ? 9.391 22.180 -5.852 1.00 53.53 135 ASP A C 1
ATOM 1107 O O . ASP A 1 135 ? 8.593 22.006 -6.784 1.00 53.53 135 ASP A O 1
ATOM 1111 N N . PHE A 1 136 ? 10.360 21.299 -5.579 1.00 57.59 136 PHE A N 1
ATOM 1112 C CA . PHE A 1 136 ? 10.533 20.014 -6.265 1.00 57.59 136 PHE A CA 1
ATOM 1113 C C . PHE A 1 136 ? 9.290 19.119 -6.166 1.00 57.59 136 PHE A C 1
ATOM 1115 O O . PHE A 1 136 ? 8.977 18.388 -7.113 1.00 57.59 136 PHE A O 1
ATOM 1122 N N . VAL A 1 137 ? 8.555 19.193 -5.053 1.00 58.66 137 VAL A N 1
ATOM 1123 C CA . VAL A 1 137 ? 7.379 18.355 -4.799 1.00 58.66 137 VAL A CA 1
ATOM 1124 C C . VAL A 1 137 ? 6.221 18.787 -5.694 1.00 58.66 137 VAL A C 1
ATOM 1126 O O . VAL A 1 137 ? 5.704 17.974 -6.463 1.00 58.66 137 VAL A O 1
ATOM 1129 N N . SER A 1 138 ? 5.839 20.065 -5.674 1.00 60.50 138 SER A N 1
ATOM 1130 C CA . SER A 1 138 ? 4.731 20.566 -6.500 1.00 60.50 138 SER A CA 1
ATOM 1131 C C . SER A 1 138 ? 5.018 20.443 -7.996 1.00 60.50 138 SER A C 1
ATOM 1133 O O . SER A 1 138 ? 4.117 20.097 -8.767 1.00 60.50 138 SER A O 1
ATOM 1135 N N . ASN A 1 139 ? 6.270 20.653 -8.415 1.00 59.34 139 ASN A N 1
ATOM 1136 C CA . ASN A 1 139 ? 6.675 20.456 -9.807 1.00 59.34 139 ASN A CA 1
ATOM 1137 C C . ASN A 1 139 ? 6.557 18.994 -10.243 1.00 59.34 139 ASN A C 1
ATOM 1139 O O . ASN A 1 139 ? 6.054 18.725 -11.336 1.00 59.34 139 ASN A O 1
ATOM 1143 N N . SER A 1 140 ? 6.934 18.051 -9.376 1.00 59.75 140 SER A N 1
ATOM 1144 C CA . SER A 1 140 ? 6.791 16.623 -9.662 1.00 59.75 140 SER A CA 1
ATOM 1145 C C . SER A 1 140 ? 5.319 16.231 -9.827 1.00 59.75 140 SER A C 1
ATOM 1147 O O . SER A 1 140 ? 4.984 15.480 -10.736 1.00 59.75 140 SER A O 1
ATOM 1149 N N . LYS A 1 141 ? 4.403 16.800 -9.031 1.00 63.84 141 LYS A N 1
ATOM 1150 C CA . LYS A 1 141 ? 2.975 16.423 -9.019 1.00 63.84 141 LYS A CA 1
ATOM 1151 C C . LYS A 1 141 ? 2.140 16.926 -10.208 1.00 63.84 141 LYS A C 1
ATOM 1153 O O . LYS A 1 141 ? 1.034 16.431 -10.432 1.00 63.84 141 LYS A O 1
ATOM 1158 N N . LYS A 1 142 ? 2.641 17.894 -10.985 1.00 58.09 142 LYS A N 1
ATOM 1159 C CA . LYS A 1 142 ? 1.855 18.693 -11.948 1.00 58.09 142 LYS A CA 1
ATOM 1160 C C . LYS A 1 142 ? 1.080 17.881 -12.995 1.00 58.09 142 LYS A C 1
ATOM 1162 O O . LYS A 1 142 ? 0.012 18.322 -13.414 1.00 58.09 142 LYS A O 1
ATOM 1167 N N . PHE A 1 143 ? 1.585 16.713 -13.395 1.00 57.16 143 PHE A N 1
ATOM 1168 C CA . PHE A 1 143 ? 1.040 15.926 -14.509 1.00 57.16 143 PHE A CA 1
ATOM 1169 C C . PHE A 1 143 ? 0.446 14.568 -14.106 1.00 57.16 143 PHE A C 1
ATOM 1171 O O . PHE A 1 143 ? 0.145 13.764 -14.986 1.00 57.16 143 PHE A O 1
ATOM 1178 N N . PHE A 1 144 ? 0.263 14.285 -12.812 1.00 64.88 144 PHE A N 1
ATOM 1179 C CA . PHE A 1 144 ? -0.179 12.958 -12.353 1.00 64.88 144 PHE A CA 1
ATOM 1180 C C . PHE A 1 144 ? -1.698 12.692 -12.485 1.00 64.88 144 PHE A C 1
ATOM 1182 O O . PHE A 1 144 ? -2.118 11.527 -12.538 1.00 64.88 144 PHE A O 1
ATOM 1189 N N . ASN A 1 145 ? -2.531 13.735 -12.596 1.00 66.81 145 ASN A N 1
ATOM 1190 C CA . ASN A 1 145 ? -3.998 13.609 -12.625 1.00 66.81 145 ASN A CA 1
ATOM 1191 C C . ASN A 1 145 ? -4.566 13.261 -14.014 1.00 66.81 145 ASN A C 1
ATOM 1193 O O . ASN A 1 145 ? -5.086 14.106 -14.729 1.00 66.81 145 ASN A O 1
ATOM 1197 N N . VAL A 1 146 ? -4.454 11.969 -14.329 1.00 73.69 146 VAL A N 1
ATOM 1198 C CA . VAL A 1 146 ? -5.038 11.169 -15.426 1.00 73.69 146 VAL A CA 1
ATOM 1199 C C . VAL A 1 146 ? -6.570 10.957 -15.440 1.00 73.69 146 VAL A C 1
ATOM 1201 O O . VAL A 1 146 ? -7.000 10.187 -14.583 1.00 73.69 146 VAL A O 1
ATOM 1204 N N . ASP A 1 147 ? -7.401 11.473 -16.361 1.00 79.81 147 ASP A N 1
ATOM 1205 C CA . ASP A 1 147 ? -8.680 10.784 -16.663 1.00 79.81 147 ASP A CA 1
ATOM 1206 C C . ASP A 1 147 ? -8.405 9.583 -17.579 1.00 79.81 147 ASP A C 1
ATOM 1208 O O . ASP A 1 147 ? -8.149 9.725 -18.774 1.00 79.81 147 ASP A O 1
ATOM 1212 N N . TYR A 1 148 ? -8.407 8.382 -17.005 1.00 82.06 148 TYR A N 1
ATOM 1213 C CA . TYR A 1 148 ? -8.004 7.169 -17.714 1.00 82.06 148 TYR A CA 1
ATOM 1214 C C . TYR A 1 148 ? -9.026 6.647 -18.704 1.00 82.06 148 TYR A C 1
ATOM 1216 O O . TYR A 1 148 ? -8.634 6.034 -19.694 1.00 82.06 148 TYR A O 1
ATOM 1224 N N . GLU A 1 149 ? -10.314 6.792 -18.398 1.00 85.31 149 GLU A N 1
ATOM 1225 C CA . GLU A 1 149 ? -11.357 6.315 -19.302 1.00 85.31 149 GLU A CA 1
ATOM 1226 C C . GLU A 1 149 ? -11.321 7.158 -20.570 1.00 85.31 149 GLU A C 1
ATOM 1228 O O . GLU A 1 149 ? -11.288 6.617 -21.678 1.00 85.31 149 GLU A O 1
ATOM 1233 N N . GLU A 1 150 ? -11.187 8.474 -20.399 1.00 88.06 150 GLU A N 1
ATOM 1234 C CA . GLU A 1 150 ? -11.001 9.382 -21.518 1.00 88.06 150 GLU A CA 1
ATOM 1235 C C . GLU A 1 150 ? -9.654 9.145 -22.218 1.00 88.06 150 GLU A C 1
ATOM 1237 O O . GLU A 1 150 ? -9.631 9.037 -23.441 1.00 88.06 150 GLU A O 1
ATOM 1242 N N . LEU A 1 151 ? -8.542 8.966 -21.490 1.00 90.56 151 LEU A N 1
ATOM 1243 C CA . LEU A 1 151 ? -7.232 8.681 -22.095 1.00 90.56 151 LEU A CA 1
ATOM 1244 C C . LEU A 1 151 ? -7.262 7.423 -22.972 1.00 90.56 151 LEU A C 1
ATOM 1246 O O . LEU A 1 151 ? -6.780 7.455 -24.105 1.00 90.56 151 LEU A O 1
ATOM 1250 N N . TYR A 1 152 ? -7.849 6.329 -22.480 1.00 93.06 152 TYR A N 1
ATOM 1251 C CA . TYR A 1 152 ? -7.960 5.087 -23.244 1.00 93.06 152 TYR A CA 1
ATOM 1252 C C . TYR A 1 152 ? -8.840 5.263 -24.482 1.00 93.06 152 TYR A C 1
ATOM 1254 O O . TYR A 1 152 ? -8.458 4.860 -25.578 1.00 93.06 152 TYR A O 1
ATOM 1262 N N . LYS A 1 153 ? -9.985 5.936 -24.338 1.00 94.12 153 LYS A N 1
ATOM 1263 C CA . LYS A 1 153 ? -10.879 6.247 -25.457 1.00 94.12 153 LYS A CA 1
ATOM 1264 C C . LYS A 1 153 ? -10.192 7.106 -26.521 1.00 94.12 153 LYS A C 1
ATOM 1266 O O . LYS A 1 153 ? -10.364 6.856 -27.712 1.00 94.12 153 LYS A O 1
ATOM 1271 N N . ARG A 1 154 ? -9.402 8.108 -26.117 1.00 93.88 154 ARG A N 1
ATOM 1272 C CA . ARG A 1 154 ? -8.629 8.943 -27.049 1.00 93.88 154 ARG A CA 1
ATOM 1273 C C . ARG A 1 154 ? -7.503 8.175 -27.718 1.00 93.88 154 ARG A C 1
ATOM 1275 O O . ARG A 1 154 ? -7.286 8.371 -28.906 1.00 93.88 154 ARG A O 1
ATOM 1282 N N . TYR A 1 155 ? -6.848 7.269 -26.999 1.00 94.81 155 TYR A N 1
ATOM 1283 C CA . TYR A 1 155 ? -5.861 6.367 -27.583 1.00 94.81 155 TYR A CA 1
ATOM 1284 C C . TYR A 1 155 ? -6.489 5.449 -28.645 1.00 94.81 155 TYR A C 1
ATOM 1286 O O . TYR A 1 155 ? -5.962 5.341 -29.747 1.00 94.81 155 TYR A O 1
ATOM 1294 N N . GLN A 1 156 ? -7.666 4.872 -28.377 1.00 94.81 156 GLN A N 1
ATOM 1295 C CA . GLN A 1 156 ? -8.403 4.050 -29.350 1.00 94.81 156 GLN A CA 1
ATOM 1296 C C . GLN A 1 156 ? -8.885 4.823 -30.588 1.00 94.81 156 GLN A C 1
ATOM 1298 O O . GLN A 1 156 ? -9.151 4.213 -31.620 1.00 94.81 156 GLN A O 1
ATOM 1303 N N . ALA A 1 157 ? -9.023 6.147 -30.491 1.00 94.06 157 ALA A N 1
ATOM 1304 C CA . ALA A 1 157 ? -9.407 6.997 -31.614 1.00 94.06 157 ALA A CA 1
ATOM 1305 C C . ALA A 1 157 ? -8.238 7.302 -32.570 1.00 94.06 157 ALA A C 1
ATOM 1307 O O . ALA A 1 157 ? -8.465 7.860 -33.645 1.00 94.06 157 ALA A O 1
ATOM 1308 N N . LEU A 1 158 ? -7.000 6.968 -32.192 1.00 93.31 158 LEU A N 1
ATOM 1309 C CA . LEU A 1 158 ? -5.846 7.112 -33.074 1.00 93.31 158 LEU A CA 1
ATOM 1310 C C . LEU A 1 158 ? -5.911 6.094 -34.224 1.00 93.31 158 LEU A C 1
ATOM 1312 O O . LEU A 1 158 ? -6.468 5.005 -34.056 1.00 93.31 158 LEU A O 1
ATOM 1316 N N . PRO A 1 159 ? -5.328 6.407 -35.396 1.00 91.88 159 PRO A N 1
ATOM 1317 C CA . PRO A 1 159 ? -5.247 5.444 -36.484 1.00 91.88 159 PRO A CA 1
ATOM 1318 C C . PRO A 1 159 ? -4.478 4.196 -36.041 1.00 91.88 159 PRO A C 1
ATOM 1320 O O . PRO A 1 159 ? -3.462 4.293 -35.360 1.00 91.88 159 PRO A O 1
ATOM 1323 N N . PHE A 1 160 ? -4.965 3.021 -36.426 1.00 90.62 160 PHE A N 1
ATOM 1324 C CA . PHE A 1 160 ? -4.378 1.752 -36.009 1.00 90.62 160 PHE A CA 1
ATOM 1325 C C . PHE A 1 160 ? -3.267 1.289 -36.981 1.00 90.62 160 PHE A C 1
ATOM 1327 O O . PHE A 1 160 ? -3.497 1.296 -38.194 1.00 90.62 160 PHE A O 1
ATOM 1334 N N . PRO A 1 161 ? -2.104 0.810 -36.494 1.00 93.00 161 PRO A N 1
ATOM 1335 C CA . PRO A 1 161 ? -1.742 0.673 -35.085 1.00 93.00 161 PRO A CA 1
ATOM 1336 C C . PRO A 1 161 ? -1.252 2.001 -34.483 1.00 93.00 161 PRO A C 1
ATOM 1338 O O . PRO A 1 161 ? -0.397 2.681 -35.059 1.00 93.00 161 PRO A O 1
ATOM 1341 N N . ALA A 1 162 ? -1.785 2.375 -33.316 1.00 93.06 162 ALA A N 1
ATOM 1342 C CA . ALA A 1 162 ? -1.641 3.726 -32.766 1.00 93.06 162 ALA A CA 1
ATOM 1343 C C . ALA A 1 162 ? -0.187 4.165 -32.500 1.00 93.06 162 ALA A C 1
ATOM 1345 O O . ALA A 1 162 ? 0.128 5.327 -32.775 1.00 93.06 162 ALA A O 1
ATOM 1346 N N . PRO A 1 163 ? 0.737 3.290 -32.044 1.00 94.06 163 PRO A N 1
ATOM 1347 C CA . PRO A 1 163 ? 2.131 3.667 -31.811 1.00 94.06 163 PRO A CA 1
ATOM 1348 C C . PRO A 1 163 ? 2.868 4.214 -33.042 1.00 94.06 163 PRO A C 1
ATOM 1350 O O . PRO A 1 163 ? 3.844 4.938 -32.883 1.00 94.06 163 PRO A O 1
ATOM 1353 N N . ARG A 1 164 ? 2.415 3.917 -34.269 1.00 90.31 164 ARG A N 1
ATOM 1354 C CA . ARG A 1 164 ? 3.004 4.490 -35.497 1.00 90.31 164 ARG A CA 1
ATOM 1355 C C . ARG A 1 164 ? 2.637 5.955 -35.728 1.00 90.31 164 ARG A C 1
ATOM 1357 O O . ARG A 1 164 ? 3.259 6.617 -36.551 1.00 90.31 164 ARG A O 1
ATOM 1364 N N . HIS A 1 165 ? 1.626 6.452 -35.023 1.00 90.19 165 HIS A N 1
ATOM 1365 C CA . HIS A 1 165 ? 1.061 7.788 -35.196 1.00 90.19 165 HIS A CA 1
ATOM 1366 C C . HIS A 1 165 ? 1.333 8.703 -33.993 1.00 90.19 165 HIS A C 1
ATOM 1368 O O . HIS A 1 165 ? 0.634 9.696 -33.808 1.00 90.19 165 HIS A O 1
ATOM 1374 N N . MET A 1 166 ? 2.333 8.372 -33.171 1.00 92.06 166 MET A N 1
ATOM 1375 C CA . MET A 1 166 ? 2.761 9.163 -32.015 1.00 92.06 166 MET A CA 1
ATOM 1376 C C . MET A 1 166 ? 4.280 9.127 -31.842 1.00 92.06 166 MET A C 1
ATOM 1378 O O . MET A 1 166 ? 4.971 8.294 -32.440 1.00 92.06 166 MET A O 1
ATOM 1382 N N . THR A 1 167 ? 4.790 10.046 -31.023 1.00 91.75 167 THR A N 1
ATOM 1383 C CA . THR A 1 167 ? 6.208 10.107 -30.669 1.00 91.75 167 THR A CA 1
ATOM 1384 C C . THR A 1 167 ? 6.566 9.013 -29.664 1.00 91.75 167 THR A C 1
ATOM 1386 O O . THR A 1 167 ? 5.696 8.400 -29.034 1.00 91.75 167 THR A O 1
ATOM 1389 N N . HIS A 1 168 ? 7.865 8.753 -29.511 1.00 90.75 168 HIS A N 1
ATOM 1390 C CA . HIS A 1 168 ? 8.348 7.825 -28.495 1.00 90.75 168 HIS A CA 1
ATOM 1391 C C . HIS A 1 168 ? 7.973 8.301 -27.085 1.00 90.75 168 HIS A C 1
ATOM 1393 O O . HIS A 1 168 ? 7.516 7.503 -26.265 1.00 90.75 168 HIS A O 1
ATOM 1399 N N . GLU A 1 169 ? 8.124 9.600 -26.829 1.00 89.12 169 GLU A N 1
ATOM 1400 C CA . GLU A 1 169 ? 7.870 10.241 -25.542 1.00 89.12 169 GLU A CA 1
ATOM 1401 C C . GLU A 1 169 ? 6.406 10.087 -25.124 1.00 89.12 169 GLU A C 1
ATOM 1403 O O . GLU A 1 169 ? 6.132 9.652 -24.005 1.00 89.12 169 GLU A O 1
ATOM 1408 N N . ASP A 1 170 ? 5.465 10.346 -26.037 1.00 91.44 170 ASP A N 1
ATOM 1409 C CA . ASP A 1 170 ? 4.033 10.202 -25.760 1.00 91.44 170 ASP A CA 1
ATOM 1410 C C . ASP A 1 170 ? 3.650 8.742 -25.495 1.00 91.44 170 ASP A C 1
ATOM 1412 O O . ASP A 1 170 ? 2.838 8.451 -24.611 1.00 91.44 170 ASP A O 1
ATOM 1416 N N . LEU A 1 171 ? 4.249 7.798 -26.232 1.00 93.44 171 LEU A N 1
ATOM 1417 C CA . LEU A 1 171 ? 4.028 6.373 -25.995 1.00 93.44 171 LEU A CA 1
ATOM 1418 C C . LEU A 1 171 ? 4.557 5.952 -24.618 1.00 93.44 171 LEU A C 1
ATOM 1420 O O . LEU A 1 171 ? 3.871 5.223 -23.898 1.00 93.44 171 LEU A O 1
ATOM 1424 N N . GLN A 1 172 ? 5.764 6.386 -24.237 1.00 89.75 172 GLN A N 1
ATOM 1425 C CA . GLN A 1 172 ? 6.319 6.080 -22.914 1.00 89.75 172 GLN A CA 1
ATOM 1426 C C . GLN A 1 172 ? 5.481 6.694 -21.799 1.00 89.75 172 GLN A C 1
ATOM 1428 O O . GLN A 1 172 ? 5.236 6.038 -20.784 1.00 89.75 172 GLN A O 1
ATOM 1433 N N . GLU A 1 173 ? 4.984 7.908 -22.000 1.00 87.69 173 GLU A N 1
ATOM 1434 C CA . GLU A 1 173 ? 4.128 8.571 -21.032 1.00 87.69 173 GLU A CA 1
ATOM 1435 C C . GLU A 1 173 ? 2.774 7.857 -20.893 1.00 87.69 173 GLU A C 1
ATOM 1437 O O . GLU A 1 173 ? 2.311 7.630 -19.772 1.00 87.69 173 GLU A O 1
ATOM 1442 N N . LEU A 1 174 ? 2.164 7.412 -21.999 1.00 92.50 174 LEU A N 1
ATOM 1443 C CA . LEU A 1 174 ? 0.958 6.579 -21.975 1.00 92.50 174 LEU A CA 1
ATOM 1444 C C . LEU A 1 174 ? 1.201 5.281 -21.201 1.00 92.50 174 LEU A C 1
ATOM 1446 O O . LEU A 1 174 ? 0.403 4.911 -20.339 1.00 92.50 174 LEU A O 1
ATOM 1450 N N . ILE A 1 175 ? 2.305 4.586 -21.479 1.00 91.56 175 ILE A N 1
ATOM 1451 C CA . ILE A 1 175 ? 2.667 3.343 -20.789 1.00 91.56 175 ILE A CA 1
ATOM 1452 C C . ILE A 1 175 ? 2.857 3.605 -19.293 1.00 91.56 175 ILE A C 1
ATOM 1454 O O . ILE A 1 175 ? 2.297 2.879 -18.472 1.00 91.56 175 ILE A O 1
ATOM 1458 N N . SER A 1 176 ? 3.590 4.656 -18.928 1.00 85.19 176 SER A N 1
ATOM 1459 C CA . SER A 1 176 ? 3.839 5.049 -17.539 1.00 85.19 176 SER A CA 1
ATOM 1460 C C . SER A 1 176 ? 2.536 5.359 -16.792 1.00 85.19 176 SER A C 1
ATOM 1462 O O . SER A 1 176 ? 2.245 4.768 -15.748 1.00 85.19 176 SER A O 1
ATOM 1464 N N . LYS A 1 177 ? 1.696 6.230 -17.364 1.00 82.56 177 LYS A N 1
ATOM 1465 C CA . LYS A 1 177 ? 0.466 6.720 -16.728 1.00 82.56 177 LYS A CA 1
ATOM 1466 C C . LYS A 1 177 ? -0.686 5.731 -16.756 1.00 82.56 177 LYS A C 1
ATOM 1468 O O . LYS A 1 177 ? -1.499 5.742 -15.830 1.00 82.56 177 LYS A O 1
ATOM 1473 N N . PHE A 1 178 ? -0.788 4.913 -17.800 1.00 89.06 178 PHE A N 1
ATOM 1474 C CA . PHE A 1 178 ? -1.915 4.011 -17.998 1.00 89.06 178 PHE A CA 1
ATOM 1475 C C . PHE A 1 178 ? -1.561 2.556 -17.720 1.00 89.06 178 PHE A C 1
ATOM 1477 O O . PHE A 1 178 ? -2.250 1.938 -16.920 1.00 89.06 178 PHE A O 1
ATOM 1484 N N . VAL A 1 179 ? -0.524 1.992 -18.346 1.00 89.44 179 VAL A N 1
ATOM 1485 C CA . VAL A 1 179 ? -0.217 0.550 -18.251 1.00 89.44 179 VAL A CA 1
ATOM 1486 C C . VAL A 1 179 ? 0.452 0.214 -16.917 1.00 89.44 179 VAL A C 1
ATOM 1488 O O . VAL A 1 179 ? -0.010 -0.663 -16.185 1.00 89.44 179 VAL A O 1
ATOM 1491 N N . LEU A 1 180 ? 1.526 0.925 -16.577 1.00 85.94 180 LEU A N 1
ATOM 1492 C CA . LEU A 1 180 ? 2.342 0.661 -15.390 1.00 85.94 180 LEU A CA 1
ATOM 1493 C C . LEU A 1 180 ? 1.725 1.212 -14.099 1.00 85.94 180 LEU A C 1
ATOM 1495 O O . LEU A 1 180 ? 2.148 0.828 -13.010 1.00 85.94 180 LEU A O 1
ATOM 1499 N N . ARG A 1 181 ? 0.702 2.068 -14.189 1.00 78.38 181 ARG A N 1
ATOM 1500 C CA . ARG A 1 181 ? 0.067 2.654 -13.008 1.00 78.38 181 ARG A CA 1
ATOM 1501 C C . ARG A 1 181 ? -0.717 1.621 -12.207 1.00 78.38 181 ARG A C 1
ATOM 1503 O O . ARG A 1 181 ? -1.530 0.863 -12.734 1.00 78.38 181 ARG A O 1
ATOM 1510 N N . HIS A 1 182 ? -0.549 1.660 -10.891 1.00 67.31 182 HIS A N 1
ATOM 1511 C CA . HIS A 1 182 ? -1.383 0.917 -9.956 1.00 67.31 182 HIS A CA 1
ATOM 1512 C C . HIS A 1 182 ? -2.742 1.609 -9.801 1.00 67.31 182 HIS A C 1
ATOM 1514 O O . HIS A 1 182 ? -2.877 2.561 -9.038 1.00 67.31 182 HIS A O 1
ATOM 1520 N N . LYS A 1 183 ? -3.774 1.139 -10.511 1.00 63.47 183 LYS A N 1
ATOM 1521 C CA . LYS A 1 183 ? -5.149 1.541 -10.186 1.00 63.47 183 LYS A CA 1
ATOM 1522 C C . LYS A 1 183 ? -5.563 0.899 -8.853 1.00 63.47 183 LYS A C 1
ATOM 1524 O O . LYS A 1 183 ? -5.464 -0.317 -8.672 1.00 63.47 183 LYS A O 1
ATOM 1529 N N . HIS A 1 184 ? -6.017 1.719 -7.907 1.00 60.16 184 HIS A N 1
ATOM 1530 C CA . HIS A 1 184 ? -6.534 1.249 -6.624 1.00 60.16 184 HIS A CA 1
ATOM 1531 C C . HIS A 1 184 ? -7.976 0.758 -6.792 1.00 60.16 184 HIS A C 1
ATOM 1533 O O . HIS A 1 184 ? -8.919 1.541 -6.801 1.00 60.16 184 HIS A O 1
ATOM 1539 N N . TYR A 1 185 ? -8.150 -0.555 -6.930 1.00 60.22 185 TYR A N 1
ATOM 1540 C CA . TYR A 1 185 ? -9.477 -1.171 -7.060 1.00 60.22 185 TYR A CA 1
ATOM 1541 C C . TYR A 1 185 ? -10.078 -1.612 -5.721 1.00 60.22 185 TYR A C 1
ATOM 1543 O O . TYR A 1 185 ? -11.295 -1.761 -5.612 1.00 60.22 185 TYR A O 1
ATOM 1551 N N . ALA A 1 186 ? -9.254 -1.791 -4.686 1.00 59.12 186 ALA A N 1
ATOM 1552 C CA . ALA A 1 186 ? -9.719 -2.224 -3.376 1.00 59.12 186 ALA A CA 1
ATOM 1553 C C . ALA A 1 186 ? -10.379 -1.057 -2.625 1.00 59.12 186 ALA A C 1
ATOM 1555 O O . ALA A 1 186 ? -9.698 -0.167 -2.119 1.00 59.12 186 ALA A O 1
ATOM 1556 N N . ASN A 1 187 ? -11.710 -1.081 -2.513 1.00 69.19 187 ASN A N 1
ATOM 1557 C CA . ASN A 1 187 ? -12.440 -0.182 -1.621 1.00 69.19 187 ASN A CA 1
ATOM 1558 C C . ASN A 1 187 ? -12.711 -0.892 -0.291 1.00 69.19 187 ASN A C 1
ATOM 1560 O O . ASN A 1 187 ? -13.832 -1.319 -0.010 1.00 69.19 187 ASN A O 1
ATOM 1564 N N . LEU A 1 188 ? -11.646 -1.053 0.500 1.00 70.44 188 LEU A N 1
ATOM 1565 C CA . LEU A 1 188 ? -11.691 -1.765 1.778 1.00 70.44 188 LEU A CA 1
ATOM 1566 C C . LEU A 1 188 ? -12.769 -1.198 2.705 1.00 70.44 188 LEU A C 1
ATOM 1568 O O . LEU A 1 188 ? -13.484 -1.964 3.333 1.00 70.44 188 LEU A O 1
ATOM 1572 N N . ASN A 1 189 ? -12.953 0.123 2.703 1.00 68.25 189 ASN A N 1
ATOM 1573 C CA . ASN A 1 189 ? -13.982 0.784 3.499 1.00 68.25 189 ASN A CA 1
ATOM 1574 C C . ASN A 1 189 ? -15.389 0.293 3.121 1.00 68.25 189 ASN A C 1
ATOM 1576 O O . ASN A 1 189 ? -16.202 0.037 4.001 1.00 68.25 189 ASN A O 1
ATOM 1580 N N . VAL A 1 190 ? -15.695 0.121 1.829 1.00 75.81 190 VAL A N 1
ATOM 1581 C CA . VAL A 1 190 ? -17.011 -0.390 1.397 1.00 75.81 190 VAL A CA 1
ATOM 1582 C C . VAL A 1 190 ? -17.198 -1.854 1.790 1.00 75.81 190 VAL A C 1
ATOM 1584 O O . VAL A 1 190 ? -18.287 -2.216 2.235 1.00 75.81 190 VAL A O 1
ATOM 1587 N N . ILE A 1 191 ? -16.157 -2.682 1.662 1.00 80.12 191 ILE A N 1
ATOM 1588 C CA . ILE A 1 191 ? -16.195 -4.096 2.070 1.00 80.12 191 ILE A CA 1
ATOM 1589 C C . ILE A 1 191 ? -16.418 -4.191 3.586 1.00 80.12 191 ILE A C 1
ATOM 1591 O O . ILE A 1 191 ? -17.367 -4.835 4.028 1.00 80.12 191 ILE A O 1
ATOM 1595 N N . GLU A 1 192 ? -15.612 -3.476 4.372 1.00 74.88 192 GLU A N 1
ATOM 1596 C CA . GLU A 1 192 ? -15.734 -3.379 5.830 1.00 74.88 192 GLU A CA 1
ATOM 1597 C C . GLU A 1 192 ? -17.110 -2.861 6.241 1.00 74.88 192 GLU A C 1
ATOM 1599 O O . GLU A 1 192 ? -17.744 -3.436 7.117 1.00 74.88 192 GLU A O 1
ATOM 1604 N N . GLY A 1 193 ? -17.626 -1.836 5.563 1.00 74.81 193 GLY A N 1
ATOM 1605 C CA . GLY A 1 193 ? -18.968 -1.317 5.802 1.00 74.81 193 GLY A CA 1
ATOM 1606 C C . GLY A 1 193 ? -20.070 -2.342 5.531 1.00 74.81 193 GLY A C 1
ATOM 1607 O O . GLY A 1 193 ? -21.060 -2.366 6.256 1.00 74.81 193 GLY A O 1
ATOM 1608 N N . CYS A 1 194 ? -19.916 -3.209 4.525 1.00 81.12 194 CYS A N 1
ATOM 1609 C CA . CYS A 1 194 ? -20.862 -4.303 4.285 1.00 81.12 194 CYS A CA 1
ATOM 1610 C C . CYS A 1 194 ? -20.806 -5.341 5.411 1.00 81.12 194 CYS A C 1
ATOM 1612 O O . CYS A 1 194 ? -21.850 -5.779 5.882 1.00 81.12 194 CYS A O 1
ATOM 1614 N N . VAL A 1 195 ? -19.609 -5.683 5.884 1.00 79.81 195 VAL A N 1
ATOM 1615 C CA . VAL A 1 195 ? -19.402 -6.675 6.953 1.00 79.81 195 VAL A CA 1
ATOM 1616 C C . VAL A 1 195 ? -19.908 -6.154 8.293 1.00 79.81 195 VAL A C 1
ATOM 1618 O O . VAL A 1 195 ? -20.638 -6.849 8.990 1.00 79.81 195 VAL A O 1
ATOM 1621 N N . ILE A 1 196 ? -19.619 -4.889 8.612 1.00 75.94 196 ILE A N 1
ATOM 1622 C CA . ILE A 1 196 ? -20.176 -4.183 9.773 1.00 75.94 196 ILE A CA 1
ATOM 1623 C C . ILE A 1 196 ? -21.705 -4.189 9.719 1.00 75.94 196 ILE A C 1
ATOM 1625 O O . ILE A 1 196 ? -22.337 -4.239 10.769 1.00 75.94 196 ILE A O 1
ATOM 1629 N N . LYS A 1 197 ? -22.295 -4.172 8.513 1.00 74.44 197 LYS A N 1
ATOM 1630 C CA . LYS A 1 197 ? -23.741 -4.267 8.279 1.00 74.44 197 LYS A CA 1
ATOM 1631 C C . LYS A 1 197 ? -24.314 -5.687 8.317 1.00 74.44 197 LYS A C 1
ATOM 1633 O O . LYS A 1 197 ? -25.524 -5.812 8.146 1.00 74.44 197 LYS A O 1
ATOM 1638 N N . GLU A 1 198 ? -23.488 -6.712 8.521 1.00 79.94 198 GLU A N 1
ATOM 1639 C CA . GLU A 1 198 ? -23.849 -8.134 8.378 1.00 79.94 198 GLU A CA 1
ATOM 1640 C C . GLU A 1 198 ? -24.336 -8.488 6.956 1.00 79.94 198 GLU A C 1
ATOM 1642 O O . GLU A 1 198 ? -25.057 -9.454 6.730 1.00 79.94 198 GLU A O 1
ATOM 1647 N N . GLN A 1 199 ? -23.921 -7.707 5.954 1.00 83.81 199 GLN A N 1
ATOM 1648 C CA . GLN A 1 199 ? -24.266 -7.882 4.541 1.00 83.81 199 GLN A CA 1
ATOM 1649 C C . GLN A 1 199 ? -23.140 -8.609 3.794 1.00 83.81 199 GLN A C 1
ATOM 1651 O O . GLN A 1 199 ? -22.578 -8.080 2.830 1.00 83.81 199 GLN A O 1
ATOM 1656 N N . ASN A 1 200 ? -22.803 -9.827 4.224 1.00 84.06 200 ASN A N 1
ATOM 1657 C CA . ASN A 1 200 ? -21.688 -10.593 3.649 1.00 84.06 200 ASN A CA 1
ATOM 1658 C C . ASN A 1 200 ? -21.887 -10.890 2.150 1.00 84.06 200 ASN A C 1
ATOM 1660 O O . ASN A 1 200 ? -20.941 -10.751 1.379 1.00 84.06 200 ASN A O 1
ATOM 1664 N N . ASP A 1 201 ? -23.122 -11.160 1.703 1.00 87.81 201 ASP A N 1
ATOM 1665 C CA . ASP A 1 201 ? -23.448 -11.304 0.269 1.00 87.81 201 ASP A CA 1
ATOM 1666 C C . ASP A 1 201 ? -23.053 -10.068 -0.540 1.00 87.81 201 ASP A C 1
ATOM 1668 O O . ASP A 1 201 ? -22.536 -10.147 -1.654 1.00 87.81 201 ASP A O 1
ATOM 1672 N N . LYS A 1 202 ? -23.307 -8.887 0.027 1.00 86.88 202 LYS A N 1
ATOM 1673 C CA . LYS A 1 202 ? -22.983 -7.620 -0.616 1.00 86.88 202 LYS A CA 1
ATOM 1674 C C . LYS A 1 202 ? -21.476 -7.393 -0.638 1.00 86.88 202 LYS A C 1
ATOM 1676 O O . LYS A 1 202 ? -20.976 -6.891 -1.639 1.00 86.88 202 LYS A O 1
ATOM 1681 N N . ALA A 1 203 ? -20.759 -7.783 0.417 1.00 87.38 203 ALA A N 1
ATOM 1682 C CA . ALA A 1 203 ? -19.299 -7.729 0.451 1.00 87.38 203 ALA A CA 1
ATOM 1683 C C . ALA A 1 203 ? -18.683 -8.590 -0.667 1.00 87.38 203 ALA A C 1
ATOM 1685 O O . ALA A 1 203 ? -17.856 -8.085 -1.425 1.00 87.38 203 ALA A O 1
ATOM 1686 N N . VAL A 1 204 ? -19.158 -9.831 -0.837 1.00 90.00 204 VAL A N 1
ATOM 1687 C CA . VAL A 1 204 ? -18.757 -10.733 -1.935 1.00 90.00 204 VAL A CA 1
ATOM 1688 C C . VAL A 1 204 ? -19.034 -10.094 -3.300 1.00 90.00 204 VAL A C 1
ATOM 1690 O O . VAL A 1 204 ? -18.127 -9.984 -4.123 1.00 90.00 204 VAL A O 1
ATOM 1693 N N . ARG A 1 205 ? -20.247 -9.568 -3.530 1.00 89.88 205 ARG A N 1
ATOM 1694 C CA . ARG A 1 205 ? -20.595 -8.881 -4.793 1.00 89.88 205 ARG A CA 1
ATOM 1695 C C . ARG A 1 205 ? -19.716 -7.662 -5.073 1.00 89.88 205 ARG A C 1
ATOM 1697 O O . ARG A 1 205 ? -19.338 -7.436 -6.218 1.00 89.88 205 ARG A O 1
ATOM 1704 N N . VAL A 1 206 ? -19.386 -6.872 -4.049 1.00 88.56 206 VAL A N 1
ATOM 1705 C CA . VAL A 1 206 ? -18.479 -5.723 -4.188 1.00 88.56 206 VAL A CA 1
ATOM 1706 C C . VAL A 1 206 ? -17.089 -6.193 -4.606 1.00 88.56 206 VAL A C 1
ATOM 1708 O O . VAL A 1 206 ? -16.511 -5.599 -5.513 1.00 88.56 206 VAL A O 1
ATOM 1711 N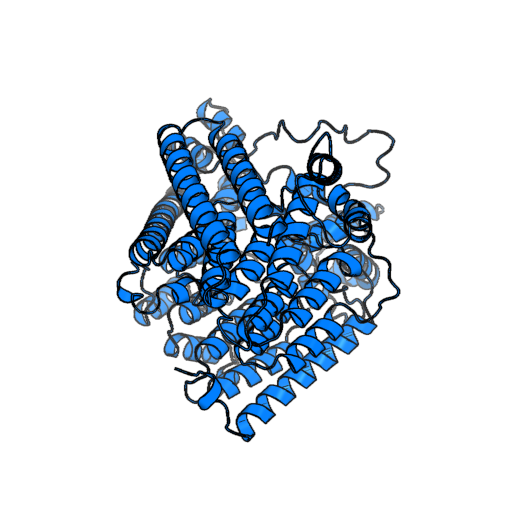 N . ILE A 1 207 ? -16.564 -7.254 -3.988 1.00 89.44 207 ILE A N 1
ATOM 1712 C CA . ILE A 1 207 ? -15.260 -7.819 -4.351 1.00 89.44 207 ILE A CA 1
ATOM 1713 C C . ILE A 1 207 ? -15.282 -8.321 -5.799 1.00 89.44 207 ILE A C 1
ATOM 1715 O O . ILE A 1 207 ? -14.431 -7.906 -6.581 1.00 89.44 207 ILE A O 1
ATOM 1719 N N . ASN A 1 208 ? -16.283 -9.115 -6.188 1.00 91.75 208 ASN A N 1
ATOM 1720 C CA . ASN A 1 208 ? -16.403 -9.631 -7.556 1.00 91.75 208 ASN A CA 1
ATOM 1721 C C . ASN A 1 208 ? -16.544 -8.513 -8.597 1.00 91.75 208 ASN A C 1
ATOM 1723 O O . ASN A 1 208 ? -15.840 -8.530 -9.599 1.00 91.75 208 ASN A O 1
ATOM 1727 N N . SER A 1 209 ? -17.320 -7.462 -8.318 1.00 90.62 209 SER A N 1
ATOM 1728 C CA . SER A 1 209 ? -17.382 -6.288 -9.200 1.00 90.62 209 SER A CA 1
ATOM 1729 C C . SER A 1 209 ? -16.019 -5.592 -9.352 1.00 90.62 209 SER A C 1
ATOM 1731 O O . SER A 1 209 ? -15.683 -5.083 -10.421 1.00 90.62 209 SER A O 1
ATOM 1733 N N . LYS A 1 210 ? -15.186 -5.581 -8.301 1.00 89.06 210 LYS A N 1
ATOM 1734 C CA . LYS A 1 210 ? -13.806 -5.075 -8.391 1.00 89.06 210 LYS A CA 1
ATOM 1735 C C . LYS A 1 210 ? -12.873 -6.007 -9.153 1.00 89.06 210 LYS A C 1
ATOM 1737 O O . LYS A 1 210 ? -11.930 -5.511 -9.763 1.00 89.06 210 LYS A O 1
ATOM 1742 N N . ILE A 1 211 ? -13.112 -7.313 -9.130 1.00 90.56 211 ILE A N 1
ATOM 1743 C CA . ILE A 1 211 ? -12.398 -8.277 -9.972 1.00 90.56 211 ILE A CA 1
ATOM 174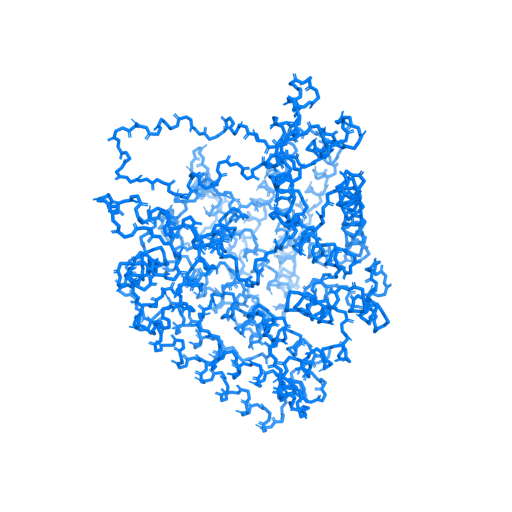4 C C . ILE A 1 211 ? -12.758 -8.044 -11.446 1.00 90.56 211 ILE A C 1
ATOM 1746 O O . ILE A 1 211 ? -11.857 -7.811 -12.243 1.00 90.56 211 ILE A O 1
ATOM 1750 N N . GLU A 1 212 ? -14.042 -7.925 -11.784 1.00 91.56 212 GLU A N 1
ATOM 1751 C CA . GLU A 1 212 ? -14.50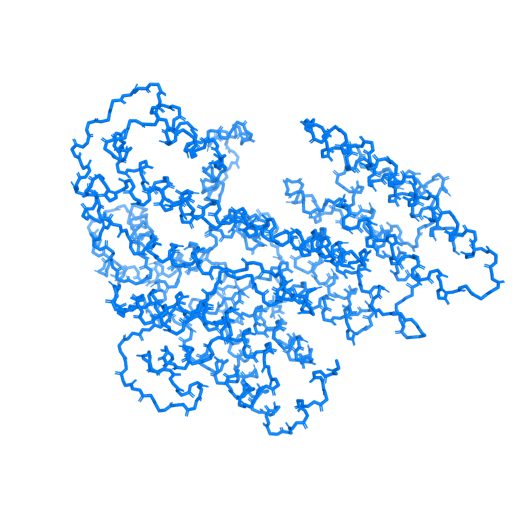2 -7.625 -13.151 1.00 91.56 212 GLU A CA 1
ATOM 1752 C C . GLU A 1 212 ? -13.908 -6.313 -13.696 1.00 91.56 212 GLU A C 1
ATOM 1754 O O . GLU A 1 212 ? -13.460 -6.241 -14.840 1.00 91.56 212 GLU A O 1
ATOM 1759 N N . GLN A 1 213 ? -13.838 -5.264 -12.865 1.00 90.19 213 GLN A N 1
ATOM 1760 C CA . GLN A 1 213 ? -13.187 -3.999 -13.234 1.00 90.19 213 GLN A CA 1
ATOM 1761 C C . GLN A 1 213 ? -11.687 -4.170 -13.519 1.00 90.19 213 GLN A C 1
ATOM 1763 O O . GLN A 1 213 ? -11.146 -3.506 -14.407 1.00 90.19 213 GLN A O 1
ATOM 1768 N N . ARG A 1 214 ? -11.003 -5.045 -12.772 1.00 89.88 214 ARG A N 1
ATOM 1769 C CA . ARG A 1 214 ? -9.588 -5.364 -13.005 1.00 89.88 214 ARG A CA 1
ATOM 1770 C C . ARG A 1 214 ? -9.408 -6.158 -14.287 1.00 89.88 214 ARG A C 1
ATOM 1772 O O . ARG A 1 214 ? -8.489 -5.832 -15.030 1.00 89.88 214 ARG A O 1
ATOM 1779 N N . ASP A 1 215 ? -10.278 -7.125 -14.561 1.00 91.44 215 ASP A N 1
ATOM 1780 C CA . ASP A 1 215 ? -10.254 -7.895 -15.806 1.00 91.44 215 ASP A CA 1
ATOM 1781 C C . ASP A 1 215 ? -10.465 -6.984 -17.015 1.00 91.44 215 ASP A C 1
ATOM 1783 O O . ASP A 1 215 ? -9.659 -7.001 -17.943 1.00 91.44 215 ASP A O 1
ATOM 1787 N N . ALA A 1 216 ? -11.460 -6.093 -16.973 1.00 91.56 216 ALA A N 1
ATOM 1788 C CA . ALA A 1 216 ? -11.675 -5.107 -18.031 1.00 91.56 216 ALA A CA 1
ATOM 1789 C C . ALA A 1 216 ? -10.427 -4.238 -18.267 1.00 91.56 216 ALA A C 1
ATOM 1791 O O . ALA A 1 216 ? -10.025 -4.004 -19.406 1.00 91.56 216 ALA A O 1
ATOM 1792 N N . TYR A 1 217 ? -9.765 -3.792 -17.199 1.00 91.88 217 TYR A N 1
ATOM 1793 C CA . TYR A 1 217 ? -8.523 -3.030 -17.315 1.00 91.88 217 TYR A CA 1
ATOM 1794 C C . TYR A 1 217 ? -7.332 -3.871 -17.801 1.00 91.88 217 TYR A C 1
ATOM 1796 O O . TYR A 1 217 ? -6.521 -3.374 -18.581 1.00 91.88 217 TYR A O 1
ATOM 1804 N N . ARG A 1 218 ? -7.230 -5.147 -17.407 1.00 93.38 218 ARG A N 1
ATOM 1805 C CA . ARG A 1 218 ? -6.242 -6.087 -17.957 1.00 93.38 218 ARG A CA 1
ATOM 1806 C C . ARG A 1 218 ? -6.416 -6.217 -19.465 1.00 93.38 218 ARG A C 1
ATOM 1808 O O . ARG A 1 218 ? -5.414 -6.179 -20.178 1.00 93.38 218 ARG A O 1
ATOM 1815 N N . GLU A 1 219 ? -7.648 -6.327 -19.957 1.00 94.62 219 GLU A N 1
ATOM 1816 C CA . GLU A 1 219 ? -7.932 -6.378 -21.396 1.00 94.62 219 GLU A CA 1
ATOM 1817 C C . GLU A 1 219 ? -7.510 -5.084 -22.102 1.00 94.62 219 GLU A C 1
ATOM 1819 O O . GLU A 1 219 ? -6.858 -5.140 -23.144 1.00 94.62 219 GLU A O 1
ATOM 1824 N N . GLN A 1 220 ? -7.774 -3.916 -21.504 1.00 94.06 220 GLN A N 1
ATOM 1825 C CA . GLN A 1 220 ? -7.307 -2.624 -22.030 1.00 94.06 220 GLN A CA 1
ATOM 1826 C C . GLN A 1 220 ? -5.774 -2.561 -22.121 1.00 94.06 220 GLN A C 1
ATOM 1828 O O . GLN A 1 220 ? -5.223 -2.188 -23.157 1.00 94.06 220 GLN A O 1
ATOM 1833 N N . CYS A 1 221 ? -5.061 -2.962 -21.062 1.00 94.69 221 CYS A N 1
ATOM 1834 C CA . CYS A 1 221 ? -3.600 -3.032 -21.078 1.00 94.69 221 CYS A CA 1
ATOM 1835 C C . CYS A 1 221 ? -3.093 -4.038 -22.118 1.00 94.69 221 CYS A C 1
ATOM 1837 O O . CYS A 1 221 ? -2.164 -3.738 -22.863 1.00 94.69 221 CYS A O 1
ATOM 1839 N N . SER A 1 222 ? -3.714 -5.213 -22.202 1.00 94.69 222 SER A N 1
ATOM 1840 C CA . SER A 1 222 ? -3.351 -6.255 -23.166 1.00 94.69 222 SER A CA 1
ATOM 1841 C C . SER A 1 222 ? -3.552 -5.785 -24.604 1.00 94.69 222 SER A C 1
ATOM 1843 O O . SER A 1 222 ? -2.721 -6.082 -25.462 1.00 94.69 222 SER A O 1
ATOM 1845 N N . TRP A 1 223 ? -4.601 -4.998 -24.861 1.00 95.38 223 TRP A N 1
ATOM 1846 C CA . TRP A 1 223 ? -4.841 -4.368 -26.153 1.00 95.38 223 TRP A CA 1
ATOM 1847 C C . TRP A 1 223 ? -3.728 -3.380 -26.521 1.00 95.38 223 TRP A C 1
ATOM 1849 O O . TRP A 1 223 ? -3.163 -3.506 -27.604 1.00 95.38 223 TRP A O 1
ATOM 1859 N N . ILE A 1 224 ? -3.330 -2.489 -25.603 1.00 95.56 224 ILE A N 1
ATOM 1860 C CA . ILE A 1 224 ? -2.204 -1.556 -25.813 1.00 95.56 224 ILE A CA 1
ATOM 1861 C C . ILE A 1 224 ? -0.910 -2.324 -26.131 1.00 95.56 224 ILE A C 1
ATOM 1863 O O . ILE A 1 224 ? -0.219 -2.020 -27.100 1.00 95.56 224 ILE A O 1
ATOM 1867 N N . ILE A 1 225 ? -0.579 -3.364 -25.357 1.00 95.50 225 ILE A N 1
ATOM 1868 C CA . ILE A 1 225 ? 0.631 -4.171 -25.596 1.00 95.50 225 ILE A CA 1
ATOM 1869 C C . ILE A 1 225 ? 0.544 -4.914 -26.939 1.00 95.50 225 ILE A C 1
ATOM 1871 O O . ILE A 1 225 ? 1.548 -5.037 -27.646 1.00 95.50 225 ILE A O 1
ATOM 1875 N N . LYS A 1 226 ? -0.637 -5.404 -27.328 1.00 95.56 226 LYS A N 1
ATOM 1876 C CA . LYS A 1 226 ? -0.847 -6.018 -28.644 1.00 95.56 226 LYS A CA 1
ATOM 1877 C C . LYS A 1 226 ? -0.631 -5.003 -29.771 1.00 95.56 226 LYS A C 1
ATOM 1879 O O . LYS A 1 226 ? 0.043 -5.345 -30.738 1.00 95.56 226 LYS A O 1
ATOM 1884 N N . ASP A 1 227 ? -1.119 -3.778 -29.614 1.00 95.94 227 ASP A N 1
ATOM 1885 C CA . ASP A 1 227 ? -0.957 -2.692 -30.584 1.00 95.94 227 ASP A CA 1
ATOM 1886 C C . ASP A 1 227 ? 0.522 -2.274 -30.748 1.00 95.94 227 ASP A C 1
ATOM 1888 O O . ASP A 1 227 ? 1.030 -2.121 -31.863 1.00 95.94 227 ASP A O 1
ATOM 1892 N N . ILE A 1 228 ? 1.279 -2.228 -29.642 1.00 95.19 228 ILE A N 1
ATOM 1893 C CA . ILE A 1 228 ? 2.747 -2.062 -29.645 1.00 95.19 228 ILE A CA 1
ATOM 1894 C C . ILE A 1 228 ? 3.418 -3.173 -30.464 1.00 95.19 228 ILE A C 1
ATOM 1896 O O . ILE A 1 228 ? 4.213 -2.889 -31.361 1.00 95.19 228 ILE A O 1
ATOM 1900 N N . LYS A 1 229 ? 3.058 -4.440 -30.225 1.00 95.25 229 LYS A N 1
ATOM 1901 C CA . LYS A 1 229 ? 3.612 -5.570 -30.991 1.00 95.25 229 LYS A CA 1
ATOM 1902 C C . LYS A 1 229 ? 3.245 -5.503 -32.474 1.00 95.25 229 LYS A C 1
ATOM 1904 O O . LYS A 1 229 ? 4.091 -5.778 -33.317 1.00 95.25 229 LYS A O 1
ATOM 1909 N N . GLN A 1 230 ? 2.011 -5.124 -32.806 1.00 96.12 230 GLN A N 1
ATOM 1910 C CA . GLN A 1 230 ? 1.541 -4.969 -34.191 1.00 96.12 230 GLN A CA 1
ATOM 1911 C C . GLN A 1 230 ? 2.210 -3.791 -34.910 1.00 96.12 230 GLN A C 1
ATOM 1913 O O . GLN A 1 230 ? 2.352 -3.800 -36.133 1.00 96.12 230 GLN A O 1
ATOM 1918 N N . SER A 1 231 ? 2.706 -2.818 -34.149 1.00 93.12 231 SER A N 1
ATOM 1919 C CA . SER A 1 231 ? 3.575 -1.755 -34.651 1.00 93.12 231 SER A CA 1
ATOM 1920 C C . SER A 1 231 ? 5.015 -2.210 -34.912 1.00 93.12 231 SER A C 1
ATOM 1922 O O . SER A 1 231 ? 5.807 -1.396 -35.372 1.00 93.12 231 SER A O 1
ATOM 1924 N N . ASN A 1 232 ? 5.349 -3.487 -34.683 1.00 93.44 232 ASN A N 1
ATOM 1925 C CA . ASN A 1 232 ? 6.708 -4.044 -34.696 1.00 93.44 232 ASN A CA 1
ATOM 1926 C C . ASN A 1 232 ? 7.634 -3.426 -33.637 1.00 93.44 232 ASN A C 1
ATOM 1928 O O . ASN A 1 232 ? 8.850 -3.388 -33.815 1.00 93.44 232 ASN A O 1
ATOM 1932 N N . LEU A 1 233 ? 7.069 -2.951 -32.526 1.00 94.75 233 LEU A N 1
ATOM 1933 C CA . LEU A 1 233 ? 7.838 -2.418 -31.411 1.00 94.75 233 LEU A CA 1
ATOM 1934 C C . LEU A 1 233 ? 8.022 -3.502 -30.336 1.00 94.75 233 LEU A C 1
ATOM 1936 O O . LEU A 1 233 ? 7.085 -4.253 -30.039 1.00 94.75 233 LEU A O 1
ATOM 1940 N N . PRO A 1 234 ? 9.214 -3.605 -29.725 1.00 93.50 234 PRO A N 1
ATOM 1941 C CA . PRO A 1 234 ? 9.452 -4.564 -28.654 1.00 93.50 234 PRO A CA 1
ATOM 1942 C C . PRO A 1 234 ? 8.685 -4.152 -27.391 1.00 93.50 234 PRO A C 1
ATOM 1944 O O . PRO A 1 234 ? 8.415 -2.970 -27.188 1.00 93.50 234 PRO A O 1
ATOM 1947 N N . VAL A 1 235 ? 8.347 -5.115 -26.528 1.00 92.38 235 VAL A N 1
ATOM 1948 C CA . VAL A 1 235 ? 7.659 -4.897 -25.236 1.00 92.38 235 VAL A CA 1
ATOM 1949 C C . VAL A 1 235 ? 8.683 -4.878 -24.106 1.00 92.38 235 VAL A C 1
ATOM 1951 O O . VAL A 1 235 ? 9.499 -5.799 -24.011 1.00 92.38 235 VAL A O 1
ATOM 1954 N N . SER A 1 236 ? 8.632 -3.863 -23.245 1.00 91.19 236 SER A N 1
ATOM 1955 C CA . SER A 1 236 ? 9.591 -3.697 -22.149 1.00 91.19 236 SER A CA 1
ATOM 1956 C C . SER A 1 236 ? 9.402 -4.763 -21.064 1.00 91.19 236 SER A C 1
ATOM 1958 O O . SER A 1 236 ? 8.326 -5.344 -20.903 1.00 91.19 236 SER A O 1
ATOM 1960 N N . ARG A 1 237 ? 10.446 -5.018 -20.276 1.00 89.12 237 ARG A N 1
ATOM 1961 C CA . ARG A 1 237 ? 10.402 -5.897 -19.103 1.00 89.12 237 ARG A CA 1
ATOM 1962 C C . ARG A 1 237 ? 9.304 -5.466 -18.134 1.00 89.12 237 ARG A C 1
ATOM 1964 O O . ARG A 1 237 ? 8.488 -6.289 -17.739 1.00 89.12 237 ARG A O 1
ATOM 1971 N N . LYS A 1 238 ? 9.204 -4.168 -17.824 1.00 87.88 238 LYS A N 1
ATOM 1972 C CA . LYS A 1 238 ? 8.172 -3.638 -16.913 1.00 87.88 238 LYS A CA 1
ATOM 1973 C C . LYS A 1 238 ? 6.756 -3.895 -17.423 1.00 87.88 238 LYS A C 1
ATOM 1975 O O . LYS A 1 238 ? 5.886 -4.254 -16.636 1.00 87.88 238 LYS A O 1
ATOM 1980 N N . GLU A 1 239 ? 6.529 -3.754 -18.727 1.00 92.19 239 GLU A N 1
ATOM 1981 C CA . GLU A 1 239 ? 5.242 -4.082 -19.349 1.00 92.19 239 GLU A CA 1
ATOM 1982 C C . GLU A 1 239 ? 4.922 -5.580 -19.231 1.00 92.19 239 GLU A C 1
ATOM 1984 O O . GLU A 1 239 ? 3.793 -5.933 -18.893 1.00 92.19 239 GLU A O 1
ATOM 1989 N N . GLN A 1 240 ? 5.908 -6.465 -19.436 1.00 92.12 240 GLN A N 1
ATOM 1990 C CA . GLN A 1 240 ? 5.740 -7.915 -19.251 1.00 92.12 240 GLN A CA 1
ATOM 1991 C C . GLN A 1 240 ? 5.356 -8.252 -17.803 1.00 92.12 240 GLN A C 1
ATOM 1993 O O . GLN A 1 240 ? 4.357 -8.930 -17.575 1.00 92.12 240 GLN A O 1
ATOM 1998 N N . ILE A 1 241 ? 6.109 -7.728 -16.830 1.00 91.62 241 ILE A N 1
ATOM 1999 C CA . ILE A 1 241 ? 5.849 -7.916 -15.395 1.00 91.62 241 ILE A CA 1
ATOM 2000 C C . ILE A 1 241 ? 4.459 -7.413 -15.017 1.00 91.62 241 ILE A C 1
ATOM 2002 O O . ILE A 1 241 ? 3.719 -8.080 -14.292 1.00 91.62 241 ILE A O 1
ATOM 2006 N N . ARG A 1 242 ? 4.077 -6.245 -15.537 1.00 91.81 242 ARG A N 1
ATOM 2007 C CA . ARG A 1 242 ? 2.773 -5.651 -15.269 1.00 91.81 242 ARG A CA 1
ATOM 2008 C C . ARG A 1 242 ? 1.631 -6.513 -15.795 1.00 91.81 242 ARG A C 1
ATOM 2010 O O . ARG A 1 242 ? 0.642 -6.674 -15.087 1.00 91.81 242 ARG A O 1
ATOM 2017 N N . LEU A 1 243 ? 1.764 -7.077 -16.994 1.00 92.94 243 LEU A N 1
ATOM 2018 C CA . LEU A 1 243 ? 0.762 -7.994 -17.531 1.00 92.94 243 LEU A CA 1
ATOM 2019 C C . LEU A 1 243 ? 0.657 -9.276 -16.700 1.00 92.94 243 LEU A C 1
ATOM 2021 O O . LEU A 1 243 ? -0.457 -9.664 -16.376 1.00 92.94 243 LEU A O 1
ATOM 2025 N N . ILE A 1 244 ? 1.778 -9.880 -16.286 1.00 94.81 244 ILE A N 1
ATOM 2026 C CA . ILE A 1 244 ? 1.768 -11.062 -15.400 1.00 94.81 244 ILE A CA 1
ATOM 2027 C C . ILE A 1 244 ? 1.016 -10.748 -14.102 1.00 94.81 244 ILE A C 1
ATOM 2029 O O . ILE A 1 244 ? 0.113 -11.485 -13.713 1.00 94.81 244 ILE A O 1
ATOM 2033 N N . TYR A 1 245 ? 1.338 -9.618 -13.466 1.00 93.69 245 TYR A N 1
ATOM 2034 C CA . TYR A 1 245 ? 0.637 -9.159 -12.268 1.00 93.69 245 TYR A CA 1
ATOM 2035 C C . TYR A 1 245 ? -0.875 -9.035 -12.491 1.00 93.69 245 TYR A C 1
ATOM 2037 O O . TYR A 1 245 ? -1.647 -9.469 -11.642 1.00 93.69 245 TYR A O 1
ATOM 2045 N N . LEU A 1 246 ? -1.303 -8.420 -13.601 1.00 92.69 246 LEU A N 1
ATOM 2046 C CA . LEU A 1 246 ? -2.722 -8.197 -13.893 1.00 92.69 246 LEU A CA 1
ATOM 2047 C C . LEU A 1 246 ? -3.459 -9.497 -14.234 1.00 92.69 246 LEU A C 1
ATOM 2049 O O . LEU A 1 246 ? -4.622 -9.629 -13.866 1.00 92.69 246 LEU A O 1
ATOM 2053 N N . SER A 1 247 ? -2.801 -10.447 -14.901 1.00 94.19 247 SER A N 1
ATOM 2054 C CA . SER A 1 247 ? -3.391 -11.742 -15.260 1.00 94.19 247 SER A CA 1
ATOM 2055 C C . SER A 1 247 ? -3.719 -12.605 -14.049 1.00 94.19 247 SER A C 1
ATOM 2057 O O . SER A 1 247 ? -4.729 -13.294 -14.065 1.00 94.19 247 SER A O 1
ATOM 2059 N N . TYR A 1 248 ? -2.902 -12.526 -13.000 1.00 95.12 248 TYR A N 1
ATOM 2060 C CA . TYR A 1 248 ? -3.001 -13.393 -11.824 1.00 95.12 248 TYR A CA 1
ATOM 2061 C C . TYR A 1 248 ? -3.274 -12.615 -10.535 1.00 95.12 248 TYR A C 1
ATOM 2063 O O . TYR A 1 248 ? -3.002 -13.097 -9.434 1.00 95.12 248 TYR A O 1
ATOM 2071 N N . PHE A 1 249 ? -3.769 -11.382 -10.641 1.00 92.12 249 PHE A N 1
ATOM 2072 C CA . PHE A 1 249 ? -3.977 -10.539 -9.473 1.00 92.12 249 PHE A CA 1
ATOM 2073 C C . PHE A 1 249 ? -4.935 -11.201 -8.477 1.00 92.12 249 PHE A C 1
ATOM 2075 O O . PHE A 1 249 ? -6.057 -11.570 -8.816 1.00 92.12 249 PHE A O 1
ATOM 2082 N N . LYS A 1 250 ? -4.528 -11.232 -7.208 1.00 90.94 250 LYS A N 1
ATOM 2083 C CA . LYS A 1 250 ? -5.391 -11.600 -6.088 1.00 90.94 250 LYS A CA 1
ATOM 2084 C C . LYS A 1 250 ? -5.179 -10.631 -4.936 1.00 90.94 250 LYS A C 1
ATOM 2086 O O . LYS A 1 250 ? -4.044 -10.252 -4.624 1.00 90.94 250 LYS A O 1
ATOM 2091 N N . ASP A 1 251 ? -6.282 -10.184 -4.337 1.00 88.19 251 ASP A N 1
ATOM 2092 C CA . ASP A 1 251 ? -6.214 -9.298 -3.180 1.00 88.19 251 ASP A CA 1
ATOM 2093 C C . ASP A 1 251 ? -5.513 -10.002 -2.010 1.00 88.19 251 ASP A C 1
ATOM 2095 O O . ASP A 1 251 ? -5.500 -11.226 -1.880 1.00 88.19 251 ASP A O 1
ATOM 2099 N N . ARG A 1 252 ? -4.890 -9.202 -1.144 1.00 81.50 252 ARG A N 1
ATOM 2100 C CA . ARG A 1 252 ? -4.218 -9.713 0.052 1.00 81.50 252 ARG A CA 1
ATOM 2101 C C . ARG A 1 252 ? -5.201 -10.400 0.996 1.00 81.50 252 ARG A C 1
ATOM 2103 O O . ARG A 1 252 ? -6.344 -9.962 1.120 1.00 81.50 252 ARG A O 1
ATOM 2110 N N . GLN A 1 253 ? -4.689 -11.338 1.784 1.00 80.62 253 GLN A N 1
ATOM 2111 C CA . GLN A 1 253 ? -5.437 -12.052 2.818 1.00 80.62 253 GLN A CA 1
ATOM 2112 C C . GLN A 1 253 ? -6.145 -11.090 3.788 1.00 80.62 253 GLN A C 1
ATOM 2114 O O . GLN A 1 253 ? -7.301 -11.279 4.139 1.00 80.62 253 GLN A O 1
ATOM 2119 N N . GLY A 1 254 ? -5.522 -9.951 4.116 1.00 72.19 254 GLY A N 1
ATOM 2120 C CA . GLY A 1 254 ? -6.146 -8.906 4.938 1.00 72.19 254 GLY A CA 1
ATOM 2121 C C . GLY A 1 254 ? -7.401 -8.231 4.351 1.00 72.19 254 GLY A C 1
ATOM 2122 O O . GLY A 1 254 ? -8.071 -7.505 5.080 1.00 72.19 254 GLY A O 1
ATOM 2123 N N . VAL A 1 255 ? -7.709 -8.424 3.064 1.00 76.69 255 VAL A N 1
ATOM 2124 C CA . VAL A 1 255 ? -8.947 -7.966 2.399 1.00 76.69 255 VAL A CA 1
ATOM 2125 C C . VAL A 1 255 ? -9.951 -9.111 2.310 1.00 76.69 255 VAL A C 1
ATOM 2127 O O . VAL A 1 255 ? -11.128 -8.912 2.592 1.00 76.69 255 VAL A O 1
ATOM 2130 N N . THR A 1 256 ? -9.501 -10.313 1.946 1.00 80.50 256 THR A N 1
ATOM 2131 C CA . THR A 1 256 ? -10.379 -11.486 1.822 1.00 80.50 256 THR A CA 1
ATOM 2132 C C . THR A 1 256 ? -10.823 -12.039 3.173 1.00 80.50 256 THR A C 1
ATOM 2134 O O . THR A 1 256 ? -11.861 -12.687 3.225 1.00 80.50 256 THR A O 1
ATOM 2137 N N . LYS A 1 257 ? -10.129 -11.707 4.274 1.00 78.44 257 LYS A N 1
ATOM 2138 C CA . LYS A 1 257 ? -10.478 -12.138 5.641 1.00 78.44 257 LYS A CA 1
ATOM 2139 C C . LYS A 1 257 ? -11.911 -11.855 6.068 1.00 78.44 257 LYS A C 1
ATOM 2141 O O . LYS A 1 257 ? -12.464 -12.533 6.921 1.00 78.44 257 LYS A O 1
ATOM 2146 N N . PHE A 1 258 ? -12.521 -10.830 5.486 1.00 74.88 258 PHE A N 1
ATOM 2147 C CA . PHE A 1 258 ? -13.891 -10.442 5.799 1.00 74.88 258 PHE A CA 1
ATOM 2148 C C . PHE A 1 258 ? -14.948 -11.387 5.216 1.00 74.88 258 PHE A C 1
ATOM 2150 O O . PHE A 1 258 ? -16.106 -11.330 5.616 1.00 74.88 258 PHE A O 1
ATOM 2157 N N . VAL A 1 259 ? -14.555 -12.223 4.257 1.00 83.50 259 VAL A N 1
ATOM 2158 C CA . VAL A 1 259 ? -15.408 -13.173 3.535 1.00 83.50 259 VAL A CA 1
ATOM 2159 C C . VAL A 1 259 ? -14.703 -14.529 3.406 1.00 83.50 259 VAL A C 1
ATOM 2161 O O . VAL A 1 259 ? -14.916 -15.245 2.436 1.00 83.50 259 VAL A O 1
ATOM 2164 N N . GLU A 1 260 ? -13.834 -14.868 4.365 1.00 79.75 260 GLU A N 1
ATOM 2165 C CA . GLU A 1 260 ? -12.999 -16.081 4.341 1.00 79.75 260 GLU A CA 1
ATOM 2166 C C . GLU A 1 260 ? -13.838 -17.357 4.181 1.00 79.75 260 GLU A C 1
ATOM 2168 O O . GLU A 1 260 ? -13.537 -18.174 3.314 1.00 79.75 260 GLU A O 1
ATOM 2173 N N . ASP A 1 261 ? -14.960 -17.460 4.901 1.00 82.00 261 ASP A N 1
ATOM 2174 C CA . ASP A 1 261 ? -15.905 -18.589 4.820 1.00 82.00 261 ASP A CA 1
ATOM 2175 C C . ASP A 1 261 ? -16.587 -18.730 3.444 1.00 82.00 261 ASP A C 1
ATOM 2177 O O . ASP A 1 261 ? -17.303 -19.694 3.189 1.00 82.00 261 ASP A O 1
ATOM 2181 N N . ARG A 1 262 ? -16.404 -17.742 2.564 1.00 85.94 262 ARG A N 1
ATOM 2182 C CA . ARG A 1 262 ? -16.994 -17.653 1.222 1.00 85.94 262 ARG A CA 1
ATOM 2183 C C . ARG A 1 262 ? -15.942 -17.334 0.166 1.00 85.94 262 ARG A C 1
ATOM 2185 O O . ARG A 1 262 ? -16.259 -16.792 -0.891 1.00 85.94 262 ARG A O 1
ATOM 2192 N N . ALA A 1 263 ? -14.678 -17.645 0.450 1.00 82.88 263 ALA A N 1
ATOM 2193 C CA . ALA A 1 263 ? -13.571 -17.373 -0.459 1.00 82.88 263 ALA A CA 1
ATOM 2194 C C . ALA A 1 263 ? -13.746 -18.061 -1.826 1.00 82.88 263 ALA A C 1
ATOM 2196 O O . ALA A 1 263 ? -13.293 -17.520 -2.831 1.00 82.88 263 ALA A O 1
ATOM 2197 N N . GLU A 1 264 ? -14.438 -19.204 -1.866 1.00 85.06 264 GLU A N 1
ATOM 2198 C CA . GLU A 1 264 ? -14.752 -19.960 -3.088 1.00 85.06 264 GLU A CA 1
ATOM 2199 C C . GLU A 1 264 ? -15.717 -19.220 -4.033 1.00 85.06 264 GLU A C 1
ATOM 2201 O O . GLU A 1 264 ? -15.746 -19.500 -5.226 1.00 85.06 264 GLU A O 1
ATOM 2206 N N . GLU A 1 265 ? -16.481 -18.243 -3.532 1.00 90.50 265 GLU A N 1
ATOM 2207 C CA . GLU A 1 265 ? -17.381 -17.417 -4.350 1.00 90.50 265 GLU A CA 1
ATOM 2208 C C . GLU A 1 265 ? -16.670 -16.219 -5.003 1.00 90.50 265 GLU A C 1
ATOM 2210 O O . GLU A 1 265 ? -17.294 -15.431 -5.722 1.00 90.50 265 GLU A O 1
ATOM 2215 N N . LEU A 1 266 ? -15.380 -16.026 -4.711 1.00 89.62 266 LEU A N 1
ATOM 2216 C CA . LEU A 1 266 ? -14.592 -14.922 -5.241 1.00 89.62 266 LEU A CA 1
ATOM 2217 C C . LEU A 1 266 ? -13.933 -15.338 -6.553 1.00 89.62 266 LEU A C 1
ATOM 2219 O O . LEU A 1 266 ? -13.082 -16.223 -6.579 1.00 89.62 266 LEU A O 1
ATOM 2223 N N . ASN A 1 267 ? -14.263 -14.633 -7.631 1.00 90.94 267 ASN A N 1
ATOM 2224 C CA . ASN A 1 267 ? -13.863 -14.981 -8.997 1.00 90.94 267 ASN A CA 1
ATOM 2225 C C . ASN A 1 267 ? -12.412 -14.583 -9.334 1.00 90.94 267 ASN A C 1
ATOM 2227 O O . ASN A 1 267 ? -12.148 -14.076 -10.422 1.00 90.94 267 ASN A O 1
ATOM 2231 N N . TYR A 1 268 ? -11.466 -14.732 -8.403 1.00 92.44 268 TYR A N 1
ATOM 2232 C CA . TYR A 1 268 ? -10.069 -14.402 -8.690 1.00 92.44 268 TYR A CA 1
ATOM 2233 C C . TYR A 1 268 ? -9.492 -15.353 -9.749 1.00 92.44 268 TYR A C 1
ATOM 2235 O O . TYR A 1 268 ? -9.776 -16.549 -9.694 1.00 92.44 268 TYR A O 1
ATOM 2243 N N . PRO A 1 269 ? -8.639 -14.860 -10.665 1.00 93.00 269 PRO A N 1
ATOM 2244 C CA . PRO A 1 269 ? -7.882 -15.738 -11.551 1.00 93.00 269 PRO A CA 1
ATOM 2245 C C . PRO A 1 269 ? -6.988 -16.663 -10.721 1.00 93.00 269 PRO A C 1
ATOM 2247 O O . PRO A 1 269 ? -6.446 -16.235 -9.704 1.00 93.00 269 PRO A O 1
ATOM 2250 N N . GLU A 1 270 ? -6.813 -17.911 -11.140 1.00 92.12 270 GLU A N 1
ATOM 2251 C CA . GLU A 1 270 ? -5.928 -18.857 -10.455 1.00 92.12 270 GLU A CA 1
ATOM 2252 C C . GLU A 1 270 ? -4.482 -18.704 -10.931 1.00 92.12 270 GLU A C 1
ATOM 2254 O O . GLU A 1 270 ? -4.251 -18.387 -12.089 1.00 92.12 270 GLU A O 1
ATOM 2259 N N . PHE A 1 271 ? -3.516 -18.921 -10.033 1.00 95.88 271 PHE A N 1
ATOM 2260 C CA . PHE A 1 271 ? -2.096 -19.039 -10.371 1.00 95.88 271 PHE A CA 1
ATOM 2261 C C . PHE A 1 271 ? -1.586 -20.410 -9.927 1.00 95.88 271 PHE A C 1
ATOM 2263 O O . PHE A 1 271 ? -1.613 -20.728 -8.736 1.00 95.88 271 PHE A O 1
ATOM 2270 N N . THR A 1 272 ? -1.141 -21.227 -10.872 1.00 95.62 272 THR A N 1
ATOM 2271 C CA . THR A 1 272 ? -0.815 -22.647 -10.705 1.00 95.62 272 THR A CA 1
ATOM 2272 C C . THR A 1 272 ? 0.657 -22.937 -10.996 1.00 95.62 272 THR A C 1
ATOM 2274 O O . THR A 1 272 ? 1.359 -22.154 -11.636 1.00 95.62 272 THR A O 1
ATOM 2277 N N . TRP A 1 273 ? 1.129 -24.111 -10.565 1.00 96.75 273 TRP A N 1
ATOM 2278 C CA . TRP A 1 273 ? 2.479 -24.595 -10.871 1.00 96.75 273 TRP A CA 1
ATOM 2279 C C . TRP A 1 273 ? 2.762 -24.658 -12.383 1.00 96.75 273 TRP A C 1
ATOM 2281 O O . TRP A 1 273 ? 3.846 -24.300 -12.837 1.00 96.75 273 TRP A O 1
ATOM 2291 N N . ASN A 1 274 ? 1.773 -25.062 -13.185 1.00 96.75 274 ASN A N 1
ATOM 2292 C CA . ASN A 1 274 ? 1.932 -25.147 -14.637 1.00 96.75 274 ASN A CA 1
ATOM 2293 C C . ASN A 1 274 ? 2.086 -23.761 -15.276 1.00 96.75 274 ASN A C 1
ATOM 2295 O O . ASN A 1 274 ? 2.952 -23.581 -16.127 1.00 96.75 274 ASN A O 1
ATOM 2299 N N . GLU A 1 275 ? 1.302 -22.774 -14.835 1.00 96.00 275 GLU A N 1
ATOM 2300 C CA . GLU A 1 275 ? 1.428 -21.389 -15.308 1.00 96.00 275 GLU A CA 1
ATOM 2301 C C . GLU A 1 275 ? 2.767 -20.779 -14.890 1.00 96.00 275 GLU A C 1
ATOM 2303 O O . GLU A 1 275 ? 3.412 -20.097 -15.684 1.00 96.00 275 GLU A O 1
ATOM 2308 N N . TYR A 1 276 ? 3.223 -21.067 -13.668 1.00 97.31 276 TYR A N 1
ATOM 2309 C CA . TYR A 1 276 ? 4.560 -20.706 -13.204 1.00 97.31 276 TYR A CA 1
ATOM 2310 C C . TYR A 1 276 ? 5.653 -21.234 -14.151 1.00 97.31 276 TYR A C 1
ATOM 2312 O O . TYR A 1 276 ? 6.478 -20.451 -14.635 1.00 97.31 276 TYR A O 1
ATOM 2320 N N . LEU A 1 277 ? 5.625 -22.532 -14.476 1.00 96.88 277 LEU A N 1
ATOM 2321 C CA . LEU A 1 277 ? 6.585 -23.145 -15.397 1.00 96.88 277 LEU A CA 1
ATOM 2322 C C . LEU A 1 277 ? 6.483 -22.582 -16.821 1.00 96.88 277 LEU A C 1
ATOM 2324 O O . LEU A 1 277 ? 7.512 -22.340 -17.453 1.00 96.88 277 LEU A O 1
ATOM 2328 N N . GLU A 1 278 ? 5.273 -22.341 -17.330 1.00 96.56 278 GLU A N 1
ATOM 2329 C CA . GLU A 1 278 ? 5.066 -21.768 -18.665 1.00 96.56 278 GLU A CA 1
ATOM 2330 C C . GLU A 1 278 ? 5.651 -20.352 -18.768 1.00 96.56 278 GLU A C 1
ATOM 2332 O O . GLU A 1 278 ? 6.335 -20.022 -19.743 1.00 96.56 278 GLU A O 1
ATOM 2337 N N . ILE A 1 279 ? 5.433 -19.516 -17.748 1.00 95.94 279 ILE A N 1
ATOM 2338 C CA . ILE A 1 279 ? 5.971 -18.152 -17.707 1.00 95.94 279 ILE A CA 1
ATOM 2339 C C . ILE A 1 279 ? 7.500 -18.184 -17.721 1.00 95.94 279 ILE A C 1
ATOM 2341 O O . ILE A 1 279 ? 8.110 -17.440 -18.494 1.00 95.94 279 ILE A O 1
ATOM 2345 N N . LEU A 1 280 ? 8.121 -19.059 -16.923 1.00 94.94 280 LEU A N 1
ATOM 2346 C CA . LEU A 1 280 ? 9.576 -19.214 -16.911 1.00 94.94 280 LEU A CA 1
ATOM 2347 C C . LEU A 1 280 ? 10.117 -19.738 -18.241 1.00 94.94 280 LEU A C 1
ATOM 2349 O O . LEU A 1 280 ? 11.092 -19.192 -18.754 1.00 94.94 2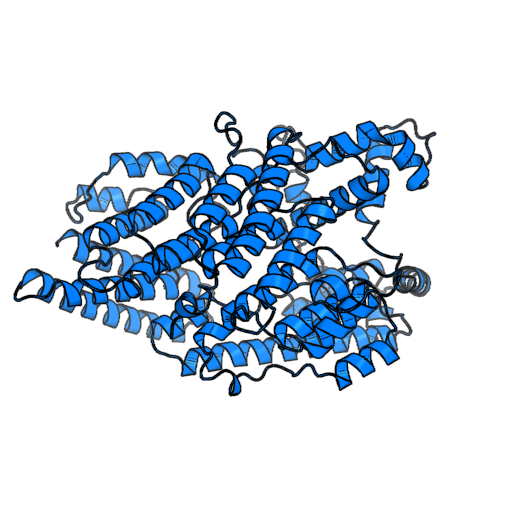80 LEU A O 1
ATOM 2353 N N . ALA A 1 281 ? 9.464 -20.734 -18.842 1.00 95.50 281 ALA A N 1
ATOM 2354 C CA . ALA A 1 281 ? 9.863 -21.264 -20.143 1.00 95.50 281 ALA A CA 1
ATOM 2355 C C . ALA A 1 281 ? 9.808 -20.191 -21.244 1.00 95.50 281 ALA A C 1
ATOM 2357 O O . ALA A 1 281 ? 10.650 -20.168 -22.141 1.00 95.50 281 ALA A O 1
ATOM 2358 N N . ARG A 1 282 ? 8.830 -19.280 -21.171 1.00 93.19 282 ARG A N 1
ATOM 2359 C CA . ARG A 1 282 ? 8.614 -18.241 -22.183 1.00 93.19 282 ARG A CA 1
ATOM 2360 C C . ARG A 1 282 ? 9.481 -16.998 -21.995 1.00 93.19 282 ARG A C 1
ATOM 2362 O O . ARG A 1 282 ? 9.896 -16.400 -22.987 1.00 93.19 282 ARG A O 1
ATOM 2369 N N . LEU A 1 283 ? 9.675 -16.547 -20.757 1.00 90.94 283 LEU A N 1
ATOM 2370 C CA . LEU A 1 283 ? 10.315 -15.258 -20.451 1.00 90.94 283 LEU A CA 1
ATOM 2371 C C . LEU A 1 283 ? 11.724 -15.398 -19.865 1.00 90.94 283 LEU A C 1
ATOM 2373 O O . LEU A 1 283 ? 12.449 -14.399 -19.790 1.00 90.94 283 LEU A O 1
ATOM 2377 N N . GLY A 1 284 ? 12.115 -16.622 -19.511 1.00 89.38 284 GLY A N 1
ATOM 2378 C CA . GLY A 1 284 ? 13.378 -16.943 -18.867 1.00 89.38 284 GLY A CA 1
ATOM 2379 C C . GLY A 1 284 ? 13.395 -16.614 -17.375 1.00 89.38 284 GLY A C 1
ATOM 2380 O O . GLY A 1 284 ? 12.486 -15.989 -16.824 1.00 89.38 284 GLY A O 1
ATOM 2381 N N . GLU A 1 285 ? 14.478 -17.025 -16.723 1.00 88.31 285 GLU A N 1
ATOM 2382 C CA . GLU A 1 285 ? 14.732 -16.733 -15.315 1.00 88.31 285 GLU A CA 1
ATOM 2383 C C . GLU A 1 285 ? 15.409 -15.369 -15.169 1.00 88.31 285 GLU A C 1
ATOM 2385 O O . GLU A 1 285 ? 16.522 -15.145 -15.650 1.00 88.31 285 GLU A O 1
ATOM 2390 N N . ARG A 1 286 ? 14.716 -14.438 -14.509 1.00 88.56 286 ARG A N 1
ATOM 2391 C CA . ARG A 1 286 ? 15.191 -13.078 -14.232 1.00 88.56 286 ARG A CA 1
ATOM 2392 C C . ARG A 1 286 ? 14.741 -12.644 -12.841 1.00 88.56 286 ARG A C 1
ATOM 2394 O O . ARG A 1 286 ? 13.741 -13.145 -12.331 1.00 88.56 286 ARG A O 1
ATOM 2401 N N . ASP A 1 287 ? 15.459 -11.700 -12.250 1.00 86.56 287 ASP A N 1
ATOM 2402 C CA . ASP A 1 287 ? 15.157 -11.105 -10.945 1.00 86.56 287 ASP A CA 1
ATOM 2403 C C . ASP A 1 287 ? 13.746 -10.502 -10.883 1.00 86.56 287 ASP A C 1
ATOM 2405 O O . ASP A 1 287 ? 12.985 -10.789 -9.959 1.00 86.56 287 ASP A O 1
ATOM 2409 N N . ASP A 1 288 ? 13.372 -9.724 -11.900 1.00 86.75 288 ASP A N 1
ATOM 2410 C CA . ASP A 1 288 ? 12.058 -9.090 -12.012 1.00 86.75 288 ASP A CA 1
ATOM 2411 C C . ASP A 1 288 ? 10.918 -10.118 -12.129 1.00 86.75 288 ASP A C 1
ATOM 2413 O O . ASP A 1 288 ? 9.901 -10.004 -11.441 1.00 86.75 288 ASP A O 1
ATOM 2417 N N . ILE A 1 289 ? 11.112 -11.147 -12.961 1.00 92.19 289 ILE A N 1
ATOM 2418 C CA . ILE A 1 289 ? 10.156 -12.239 -13.197 1.00 92.19 289 ILE A CA 1
ATOM 2419 C C . ILE A 1 289 ? 9.972 -13.081 -11.934 1.00 92.19 289 ILE A C 1
ATOM 2421 O O . ILE A 1 289 ? 8.844 -13.295 -11.495 1.00 92.19 289 ILE A O 1
ATOM 2425 N N . LEU A 1 290 ? 11.061 -13.523 -11.306 1.00 93.88 290 LEU A N 1
ATOM 2426 C CA . LEU A 1 290 ? 10.981 -14.315 -10.080 1.00 93.88 290 LEU A CA 1
ATOM 2427 C C . LEU A 1 290 ? 10.384 -13.500 -8.926 1.00 93.88 290 LEU A C 1
ATOM 2429 O O . LEU A 1 290 ? 9.589 -14.036 -8.158 1.00 93.88 290 LEU A O 1
ATOM 2433 N N . GLY A 1 291 ? 10.683 -12.200 -8.842 1.00 93.19 291 GLY A N 1
ATOM 2434 C CA . GLY A 1 291 ? 10.081 -11.300 -7.859 1.00 93.19 291 GLY A CA 1
ATOM 2435 C C . GLY A 1 291 ? 8.559 -11.197 -7.993 1.00 93.19 291 GLY A C 1
ATOM 2436 O O . GLY A 1 291 ? 7.844 -11.336 -6.997 1.00 93.19 291 GLY A O 1
ATOM 2437 N N . ILE A 1 292 ? 8.035 -11.007 -9.213 1.00 94.38 292 ILE A N 1
ATOM 2438 C CA . ILE A 1 292 ? 6.579 -10.943 -9.406 1.00 94.38 292 ILE A CA 1
ATOM 2439 C C . ILE A 1 292 ? 5.900 -12.301 -9.208 1.00 94.38 292 ILE A C 1
ATOM 2441 O O . ILE A 1 292 ? 4.819 -12.359 -8.626 1.00 94.38 292 ILE A O 1
ATOM 2445 N N . LEU A 1 293 ? 6.529 -13.397 -9.639 1.00 96.44 293 LEU A N 1
ATOM 2446 C CA . LEU A 1 293 ? 5.987 -14.744 -9.449 1.00 96.44 293 LEU A CA 1
ATOM 2447 C C . LEU A 1 293 ? 5.957 -15.124 -7.968 1.00 96.44 293 LEU A C 1
ATOM 2449 O O . LEU A 1 293 ? 4.973 -15.702 -7.517 1.00 96.44 293 LEU A O 1
ATOM 2453 N N . LEU A 1 294 ? 6.964 -14.722 -7.190 1.00 96.81 294 LEU A N 1
ATOM 2454 C CA . LEU A 1 294 ? 6.972 -14.903 -5.741 1.00 96.81 294 LEU A CA 1
ATOM 2455 C C . LEU A 1 294 ? 5.844 -14.110 -5.077 1.00 96.81 294 LEU A C 1
ATOM 2457 O O . LEU A 1 294 ? 5.114 -14.645 -4.242 1.00 96.81 294 LEU A O 1
ATOM 2461 N N . PHE A 1 295 ? 5.652 -12.850 -5.478 1.00 95.31 295 PHE A N 1
ATOM 2462 C CA . PHE A 1 295 ? 4.511 -12.062 -5.019 1.00 95.31 295 PHE A CA 1
ATOM 2463 C C . PHE A 1 295 ? 3.187 -12.785 -5.303 1.00 95.31 295 PHE A C 1
ATOM 2465 O O . PHE A 1 295 ? 2.372 -12.941 -4.394 1.00 95.31 295 PHE A O 1
ATOM 2472 N N . LEU A 1 296 ? 2.977 -13.276 -6.526 1.00 96.12 296 LEU A N 1
ATOM 2473 C CA . LEU A 1 296 ? 1.762 -14.007 -6.889 1.00 96.12 296 LEU A CA 1
ATOM 2474 C C . LEU A 1 296 ? 1.614 -15.307 -6.089 1.00 96.12 296 LEU A C 1
ATOM 2476 O O . LEU A 1 296 ? 0.541 -15.564 -5.547 1.00 96.12 296 LEU A O 1
ATOM 2480 N N . ALA A 1 297 ? 2.689 -16.074 -5.918 1.00 96.94 297 ALA A N 1
ATOM 2481 C CA . ALA A 1 297 ? 2.688 -17.307 -5.138 1.00 96.94 297 ALA A CA 1
ATOM 2482 C C . ALA A 1 297 ? 2.267 -17.069 -3.677 1.00 96.94 297 ALA A C 1
ATOM 2484 O O . ALA A 1 297 ? 1.432 -17.804 -3.150 1.00 96.94 297 ALA A O 1
ATOM 2485 N N . THR A 1 298 ? 2.742 -15.985 -3.045 1.00 95.31 298 THR A N 1
ATOM 2486 C CA . THR A 1 298 ? 2.308 -15.606 -1.683 1.00 95.31 298 THR A CA 1
ATOM 2487 C C . THR A 1 298 ? 0.834 -15.190 -1.602 1.00 95.31 298 THR A C 1
ATOM 2489 O O . THR A 1 298 ? 0.202 -15.339 -0.556 1.00 95.31 298 THR A O 1
ATOM 2492 N N . ARG A 1 299 ? 0.246 -14.672 -2.690 1.00 92.38 299 ARG A N 1
ATOM 2493 C CA . ARG A 1 299 ? -1.189 -14.331 -2.760 1.00 92.38 299 ARG A CA 1
ATOM 2494 C C . ARG A 1 299 ? -2.073 -15.551 -2.995 1.00 92.38 299 ARG A C 1
ATOM 2496 O O . ARG A 1 299 ? -3.192 -15.602 -2.489 1.00 92.38 299 ARG A O 1
ATOM 2503 N N . HIS A 1 300 ? -1.572 -16.507 -3.769 1.00 93.75 300 HIS A N 1
ATOM 2504 C CA . HIS A 1 300 ? -2.292 -17.711 -4.188 1.00 93.75 300 HIS A CA 1
ATOM 2505 C C . HIS A 1 300 ? -2.044 -18.933 -3.316 1.00 93.75 300 HIS A C 1
ATOM 2507 O O . HIS A 1 300 ? -2.612 -19.986 -3.595 1.00 93.75 300 HIS A O 1
ATOM 2513 N N . ASP A 1 301 ? -1.249 -18.780 -2.258 1.00 93.81 301 ASP A N 1
ATOM 2514 C CA . ASP A 1 301 ? -0.921 -19.858 -1.329 1.00 93.81 301 ASP A CA 1
ATOM 2515 C C . ASP A 1 301 ? -0.237 -21.054 -2.019 1.00 93.81 301 ASP A C 1
ATOM 2517 O O . ASP A 1 301 ? -0.576 -22.217 -1.806 1.00 93.81 301 ASP A O 1
ATOM 2521 N N . LYS A 1 302 ? 0.720 -20.752 -2.908 1.00 96.12 302 LYS A N 1
ATOM 2522 C CA . LYS A 1 302 ? 1.497 -21.740 -3.677 1.00 96.12 302 LYS A CA 1
ATOM 2523 C C . LYS A 1 302 ? 2.884 -21.928 -3.072 1.00 96.12 302 LYS A C 1
ATOM 2525 O O . LYS A 1 302 ? 3.865 -21.360 -3.550 1.00 96.12 302 LYS A O 1
ATOM 2530 N N . PHE A 1 303 ? 2.949 -22.663 -1.960 1.00 96.44 303 PHE A N 1
ATOM 2531 C CA . PHE A 1 303 ? 4.202 -22.868 -1.222 1.00 96.44 303 PHE A CA 1
ATOM 2532 C C . PHE A 1 303 ? 5.272 -23.601 -2.040 1.00 96.44 303 PHE A C 1
ATOM 2534 O O . PHE A 1 303 ? 6.443 -23.267 -1.928 1.00 96.44 303 PHE A O 1
ATOM 2541 N N . ASP A 1 304 ? 4.866 -24.537 -2.893 1.00 96.19 304 ASP A N 1
ATOM 2542 C CA . ASP A 1 304 ? 5.719 -25.210 -3.876 1.00 96.19 304 ASP A CA 1
ATOM 2543 C C . ASP A 1 304 ? 6.459 -24.207 -4.775 1.00 96.19 304 ASP A C 1
ATOM 2545 O O . ASP A 1 304 ? 7.679 -24.268 -4.911 1.00 96.19 304 ASP A O 1
ATOM 2549 N N . VAL A 1 305 ? 5.740 -23.222 -5.324 1.00 97.38 305 VAL A N 1
ATOM 2550 C CA . VAL A 1 305 ? 6.333 -22.150 -6.142 1.00 97.38 305 VAL A CA 1
ATOM 2551 C C . VAL A 1 305 ? 7.252 -21.255 -5.305 1.00 97.38 305 VAL A C 1
ATOM 2553 O O . VAL A 1 305 ? 8.317 -20.855 -5.772 1.00 97.38 305 VAL A O 1
ATOM 2556 N N . ILE A 1 306 ? 6.868 -20.936 -4.063 1.00 97.06 306 ILE A N 1
ATOM 2557 C CA . ILE A 1 306 ? 7.705 -20.143 -3.146 1.00 97.06 306 ILE A CA 1
ATOM 2558 C C . ILE A 1 306 ? 9.032 -20.864 -2.880 1.00 97.06 306 ILE A C 1
ATOM 2560 O O . ILE A 1 306 ? 10.092 -20.249 -2.996 1.00 97.06 306 ILE A O 1
ATOM 2564 N N . GLU A 1 307 ? 8.979 -22.150 -2.537 1.00 96.00 307 GLU A N 1
ATOM 2565 C CA . GLU A 1 307 ? 10.149 -22.978 -2.247 1.00 96.00 307 GLU A CA 1
ATOM 2566 C C . GLU A 1 307 ? 11.093 -23.062 -3.453 1.00 96.00 307 GLU A C 1
ATOM 2568 O O . GLU A 1 307 ? 12.290 -22.797 -3.308 1.00 96.00 307 GLU A O 1
ATOM 2573 N N . ASP A 1 308 ? 10.558 -23.334 -4.648 1.00 95.00 308 ASP A N 1
ATOM 2574 C CA . ASP A 1 308 ? 11.347 -23.429 -5.879 1.00 95.00 308 ASP A CA 1
ATOM 2575 C C . ASP A 1 308 ? 12.016 -22.093 -6.238 1.00 95.00 308 ASP A C 1
ATOM 2577 O O . ASP A 1 308 ? 13.218 -22.052 -6.508 1.00 95.00 308 ASP A O 1
ATOM 2581 N N . ILE A 1 309 ? 11.292 -20.968 -6.151 1.00 95.38 309 ILE A N 1
ATOM 2582 C CA . ILE A 1 309 ? 11.877 -19.639 -6.390 1.00 95.38 309 ILE A CA 1
ATOM 2583 C C . ILE A 1 309 ? 12.999 -19.353 -5.390 1.00 95.38 309 ILE A C 1
ATOM 2585 O O . ILE A 1 309 ? 14.075 -18.919 -5.804 1.00 95.38 309 ILE A O 1
ATOM 2589 N N . LEU A 1 310 ? 12.775 -19.591 -4.091 1.00 94.94 310 LEU A N 1
ATOM 2590 C CA . LEU A 1 310 ? 13.784 -19.360 -3.055 1.00 94.94 310 LEU A CA 1
ATOM 2591 C C . LEU A 1 310 ? 15.032 -20.211 -3.290 1.00 94.94 310 LEU A C 1
ATOM 2593 O O . LEU A 1 310 ? 16.148 -19.704 -3.178 1.00 94.94 310 LEU A O 1
ATOM 2597 N N . TRP A 1 311 ? 14.866 -21.473 -3.674 1.00 92.25 311 TRP A N 1
ATOM 2598 C CA . TRP A 1 311 ? 15.974 -22.345 -4.043 1.00 92.25 311 TRP A CA 1
ATOM 2599 C C . TRP A 1 311 ? 16.759 -21.812 -5.255 1.00 92.25 311 TRP A C 1
ATOM 2601 O O . TRP A 1 311 ? 17.986 -21.690 -5.168 1.00 92.25 311 TRP A O 1
ATOM 2611 N N . ARG A 1 312 ? 16.073 -21.396 -6.334 1.00 90.81 312 ARG A N 1
ATOM 2612 C CA . ARG A 1 312 ? 16.695 -20.840 -7.558 1.00 90.81 312 ARG A CA 1
ATOM 2613 C C . ARG A 1 312 ? 17.537 -19.594 -7.303 1.00 90.81 312 ARG A C 1
ATOM 2615 O O . ARG A 1 312 ? 18.544 -19.395 -7.975 1.00 90.81 312 ARG A O 1
ATOM 2622 N N . VAL A 1 313 ? 17.145 -18.759 -6.342 1.00 91.62 313 VAL A N 1
ATOM 2623 C CA . VAL A 1 313 ? 17.862 -17.515 -5.995 1.00 91.62 313 VAL A CA 1
ATOM 2624 C C . VAL A 1 313 ? 18.859 -17.689 -4.842 1.00 91.62 313 VAL A C 1
ATOM 2626 O O . VAL A 1 313 ? 19.394 -16.707 -4.332 1.00 91.62 313 VAL A O 1
ATOM 2629 N N . GLY A 1 314 ? 19.135 -18.929 -4.417 1.00 90.38 314 GLY A N 1
ATOM 2630 C CA . GLY A 1 314 ? 20.107 -19.219 -3.356 1.00 90.38 314 GLY A CA 1
ATOM 2631 C C . GLY A 1 314 ? 19.635 -18.840 -1.948 1.00 90.38 314 GLY A C 1
ATOM 2632 O O . GLY A 1 314 ? 20.456 -18.625 -1.058 1.00 90.38 314 GLY A O 1
ATOM 2633 N N . LEU A 1 315 ? 18.319 -18.756 -1.750 1.00 93.19 315 LEU A N 1
ATOM 2634 C CA . LEU A 1 315 ? 17.639 -18.436 -0.493 1.00 93.19 315 LEU A CA 1
ATOM 2635 C C . LEU A 1 315 ? 16.795 -19.607 0.038 1.00 93.19 315 LEU A C 1
ATOM 2637 O O . LEU A 1 315 ? 15.965 -19.416 0.927 1.00 93.19 315 LEU A O 1
ATOM 2641 N N . GLY A 1 316 ? 17.022 -20.827 -0.461 1.00 90.38 316 GLY A N 1
ATOM 2642 C CA . GLY A 1 316 ? 16.369 -22.048 0.025 1.00 90.38 316 GLY A CA 1
ATOM 2643 C C . GLY A 1 316 ? 16.532 -22.251 1.537 1.00 90.38 316 GLY A C 1
ATOM 2644 O O . GLY A 1 316 ? 15.620 -22.735 2.203 1.00 90.38 316 GLY A O 1
ATOM 2645 N N . GLY A 1 317 ? 17.639 -21.774 2.115 1.00 89.81 317 GLY A N 1
ATOM 2646 C CA . GLY A 1 317 ? 17.903 -21.824 3.552 1.00 89.81 317 GLY A CA 1
ATOM 2647 C C . GLY A 1 317 ? 16.866 -21.082 4.401 1.00 89.81 317 GLY A C 1
ATOM 2648 O O . GLY A 1 317 ? 16.669 -21.450 5.558 1.00 89.81 317 GLY A O 1
ATOM 2649 N N . LEU A 1 318 ? 16.139 -20.105 3.837 1.00 92.31 318 LEU A N 1
ATOM 2650 C CA . LEU A 1 318 ? 15.028 -19.447 4.535 1.00 92.31 318 LEU A CA 1
ATOM 2651 C C . LEU A 1 318 ? 13.920 -20.442 4.902 1.00 92.31 318 LEU A C 1
ATOM 2653 O O . LEU A 1 318 ? 13.330 -20.320 5.976 1.00 92.31 318 LEU A O 1
ATOM 2657 N N . VAL A 1 319 ? 13.700 -21.445 4.048 1.00 92.81 319 VAL A N 1
ATOM 2658 C CA . VAL A 1 319 ? 12.682 -22.496 4.194 1.00 92.81 319 VAL A CA 1
ATOM 2659 C C . VAL A 1 319 ? 13.272 -23.877 4.513 1.00 92.81 319 VAL A C 1
ATOM 2661 O O . VAL A 1 319 ? 12.573 -24.881 4.473 1.00 92.81 319 VAL A O 1
ATOM 2664 N N . GLY A 1 320 ? 14.555 -23.943 4.889 1.00 85.50 320 GLY A N 1
ATOM 2665 C CA . GLY A 1 320 ? 15.218 -25.192 5.288 1.00 85.50 320 GLY A CA 1
ATOM 2666 C C . GLY A 1 320 ? 15.688 -26.081 4.129 1.00 85.50 320 GLY A C 1
ATOM 2667 O O . GLY A 1 320 ? 16.032 -27.240 4.354 1.00 85.50 320 GLY A O 1
ATOM 2668 N N . VAL A 1 321 ? 15.743 -25.548 2.907 1.00 86.69 321 VAL A N 1
ATOM 2669 C CA . VAL A 1 321 ? 16.247 -26.238 1.711 1.00 86.69 321 VAL A CA 1
ATOM 2670 C C . VAL A 1 321 ? 17.720 -25.881 1.480 1.00 86.69 321 VAL A C 1
ATOM 2672 O O . VAL A 1 321 ? 18.152 -24.759 1.744 1.00 86.69 321 VAL A O 1
ATOM 2675 N N . GLN A 1 322 ? 18.526 -26.828 0.989 1.00 81.88 322 GLN A N 1
ATOM 2676 C CA . GLN A 1 322 ? 19.930 -26.554 0.667 1.00 81.88 322 GLN A CA 1
ATOM 2677 C C . GLN A 1 322 ? 20.052 -25.505 -0.446 1.00 81.88 322 GLN A C 1
ATOM 2679 O O . GLN A 1 322 ? 19.431 -25.622 -1.501 1.00 81.88 322 GLN A O 1
ATOM 2684 N N . ASN A 1 323 ? 20.886 -24.490 -0.214 1.00 78.50 323 ASN A N 1
ATOM 2685 C CA . ASN A 1 323 ? 21.132 -23.433 -1.188 1.00 78.50 323 ASN A CA 1
ATOM 2686 C C . ASN A 1 323 ? 21.944 -23.947 -2.379 1.00 78.50 323 ASN A C 1
ATOM 2688 O O . ASN A 1 323 ? 22.944 -24.644 -2.206 1.00 78.50 323 ASN A O 1
ATOM 2692 N N . ILE A 1 324 ? 21.591 -23.480 -3.575 1.00 73.38 324 ILE A N 1
ATOM 2693 C CA . ILE A 1 324 ? 22.505 -23.461 -4.717 1.00 73.38 324 ILE A CA 1
ATOM 2694 C C . ILE A 1 324 ? 23.181 -22.093 -4.782 1.00 73.38 324 ILE A C 1
ATOM 2696 O O . ILE A 1 324 ? 22.604 -21.071 -4.411 1.00 73.38 324 ILE A O 1
ATOM 2700 N N . LYS A 1 325 ? 24.431 -22.062 -5.252 1.00 62.81 325 LYS A N 1
ATOM 2701 C CA . LYS A 1 325 ? 25.125 -20.810 -5.555 1.00 62.81 325 LYS A CA 1
ATOM 2702 C C . LYS A 1 325 ? 24.451 -20.150 -6.762 1.00 62.81 325 LYS A C 1
ATOM 2704 O O . LYS A 1 325 ? 24.746 -20.500 -7.900 1.00 62.81 325 LYS A O 1
ATOM 2709 N N . ALA A 1 326 ? 23.543 -19.217 -6.501 1.00 71.50 326 ALA A N 1
ATOM 2710 C CA . ALA A 1 326 ? 22.806 -18.484 -7.522 1.00 71.50 326 ALA A CA 1
ATOM 2711 C C . ALA A 1 326 ? 23.392 -17.084 -7.753 1.00 71.50 326 ALA A C 1
ATOM 2713 O O . ALA A 1 326 ? 23.950 -16.467 -6.845 1.00 71.50 326 ALA A O 1
ATOM 2714 N N . SER A 1 327 ? 23.253 -16.572 -8.977 1.00 73.44 327 SER A N 1
ATOM 2715 C CA . SER A 1 327 ? 23.639 -15.203 -9.349 1.00 73.44 327 SER A CA 1
ATOM 2716 C C . SER A 1 327 ? 22.476 -14.206 -9.299 1.00 73.44 327 SER A C 1
ATOM 2718 O O . SER A 1 327 ? 22.714 -13.000 -9.314 1.00 73.44 327 SER A O 1
ATOM 2720 N N . ILE A 1 328 ? 21.229 -14.690 -9.265 1.00 83.50 328 ILE A N 1
ATOM 2721 C CA . ILE A 1 328 ? 20.022 -13.856 -9.283 1.00 83.50 328 ILE A CA 1
ATOM 2722 C C . ILE A 1 328 ? 19.688 -13.411 -7.857 1.00 83.50 328 ILE A C 1
ATOM 2724 O O . ILE A 1 328 ? 19.640 -14.234 -6.947 1.00 83.50 328 ILE A O 1
ATOM 2728 N N . LYS A 1 329 ? 19.428 -12.113 -7.665 1.00 84.12 329 LYS A N 1
ATOM 2729 C CA . LYS A 1 329 ? 19.014 -11.533 -6.381 1.00 84.12 329 LYS A CA 1
ATOM 2730 C C . LYS A 1 329 ? 17.574 -11.041 -6.464 1.00 84.12 329 LYS A C 1
ATOM 2732 O O . LYS A 1 329 ? 17.220 -10.349 -7.412 1.00 84.12 329 LYS A O 1
ATOM 2737 N N . LEU A 1 330 ? 16.761 -11.366 -5.462 1.00 86.12 330 LEU A N 1
ATOM 2738 C CA . LEU A 1 330 ? 15.413 -10.812 -5.336 1.00 86.12 330 LEU A CA 1
ATOM 2739 C C . LEU A 1 330 ? 15.461 -9.383 -4.787 1.00 86.12 330 LEU A C 1
ATOM 2741 O O . LEU A 1 330 ? 16.238 -9.080 -3.881 1.00 86.12 330 LEU A O 1
ATOM 2745 N N . GLY A 1 331 ? 14.575 -8.523 -5.291 1.00 81.81 331 GLY A N 1
ATOM 2746 C CA . GLY A 1 331 ? 14.382 -7.184 -4.738 1.00 81.81 331 GLY A CA 1
ATOM 2747 C C . GLY A 1 331 ? 13.806 -7.230 -3.319 1.00 81.81 331 GLY A C 1
ATOM 2748 O O . GLY A 1 331 ? 12.998 -8.107 -3.000 1.00 81.81 331 GLY A O 1
ATOM 2749 N N . HIS A 1 332 ? 14.173 -6.257 -2.481 1.00 81.19 332 HIS A N 1
ATOM 2750 C CA . HIS A 1 332 ? 13.862 -6.251 -1.043 1.00 81.19 332 HIS A CA 1
ATOM 2751 C C . HIS A 1 332 ? 12.366 -6.336 -0.704 1.00 81.19 332 HIS A C 1
ATOM 2753 O O . HIS A 1 332 ? 11.992 -6.962 0.286 1.00 81.19 332 HIS A O 1
ATOM 2759 N N . VAL A 1 333 ? 11.501 -5.778 -1.557 1.00 84.75 333 VAL A N 1
ATOM 2760 C CA . VAL A 1 333 ? 10.035 -5.833 -1.402 1.00 84.75 333 VAL A CA 1
ATOM 2761 C C . VAL A 1 333 ? 9.514 -7.279 -1.337 1.00 84.75 333 VAL A C 1
ATOM 2763 O O . VAL A 1 333 ? 8.528 -7.552 -0.654 1.00 84.75 333 VAL A O 1
ATOM 2766 N N . SER A 1 334 ? 10.215 -8.227 -1.964 1.00 91.25 334 SER A N 1
ATOM 2767 C CA . SER A 1 334 ? 9.886 -9.656 -1.925 1.00 91.25 334 SER A CA 1
ATOM 2768 C C . SER A 1 334 ? 9.876 -10.219 -0.502 1.00 91.25 334 SER A C 1
ATOM 2770 O O . SER A 1 334 ? 9.017 -11.031 -0.161 1.00 91.25 334 SER A O 1
ATOM 2772 N N . PHE A 1 335 ? 10.785 -9.755 0.361 1.00 93.38 335 PHE A N 1
ATOM 2773 C CA . PHE A 1 335 ? 10.870 -10.225 1.745 1.00 93.38 335 PHE A CA 1
ATOM 2774 C C . PHE A 1 335 ? 9.698 -9.728 2.590 1.00 93.38 335 PHE A C 1
ATOM 2776 O O . PHE A 1 335 ? 9.212 -10.465 3.444 1.00 93.38 335 PHE A O 1
ATOM 2783 N N . ASN A 1 336 ? 9.159 -8.543 2.292 1.00 92.50 336 ASN A N 1
ATOM 2784 C CA . ASN A 1 336 ? 7.942 -8.052 2.940 1.00 92.50 336 ASN A CA 1
ATOM 2785 C C . ASN A 1 336 ? 6.741 -8.954 2.608 1.00 92.50 336 ASN A C 1
ATOM 2787 O O . ASN A 1 336 ? 5.912 -9.229 3.474 1.00 92.50 336 ASN A O 1
ATOM 2791 N N . HIS A 1 337 ? 6.660 -9.476 1.379 1.00 93.00 337 HIS A N 1
ATOM 2792 C CA . HIS A 1 337 ? 5.621 -10.442 1.005 1.00 93.00 337 HIS A CA 1
ATOM 2793 C C . HIS A 1 337 ? 5.758 -11.769 1.758 1.00 93.00 337 HIS A C 1
ATOM 2795 O O . HIS A 1 337 ? 4.754 -12.292 2.240 1.00 93.00 337 HIS A O 1
ATOM 2801 N N . LEU A 1 338 ? 6.986 -12.267 1.922 1.00 95.94 338 LEU A N 1
ATOM 2802 C CA . LEU A 1 338 ? 7.269 -13.476 2.699 1.00 95.94 338 LEU A CA 1
ATOM 2803 C C . LEU A 1 338 ? 6.923 -13.310 4.183 1.00 95.94 338 LEU A C 1
ATOM 2805 O O . LEU A 1 338 ? 6.265 -14.180 4.746 1.00 95.94 338 LEU A O 1
ATOM 2809 N N . VAL A 1 339 ? 7.291 -12.181 4.799 1.00 95.50 339 VAL A N 1
ATOM 2810 C CA . VAL A 1 339 ? 6.936 -11.868 6.195 1.00 95.50 339 VAL A CA 1
ATOM 2811 C C . VAL A 1 339 ? 5.420 -11.922 6.387 1.00 95.50 339 VAL A C 1
ATOM 2813 O O . VAL A 1 339 ? 4.940 -12.609 7.284 1.00 95.50 339 VAL A O 1
ATOM 2816 N N . VAL A 1 340 ? 4.645 -11.269 5.515 1.00 92.50 340 VAL A N 1
ATOM 2817 C CA . VAL A 1 340 ? 3.174 -11.291 5.600 1.00 92.50 340 VAL A CA 1
ATOM 2818 C C . VAL A 1 340 ? 2.615 -12.701 5.391 1.00 92.50 340 VAL A C 1
ATOM 2820 O O . VAL A 1 340 ? 1.718 -13.118 6.122 1.00 92.50 340 VAL A O 1
ATOM 2823 N N . TYR A 1 341 ? 3.137 -13.442 4.412 1.00 94.50 341 TYR A N 1
ATOM 2824 C CA . TYR A 1 341 ? 2.691 -14.800 4.098 1.00 94.50 341 TYR A CA 1
ATOM 2825 C C . TYR A 1 341 ? 2.930 -15.773 5.261 1.00 94.50 341 TYR A C 1
ATOM 2827 O O . TYR A 1 341 ? 2.002 -16.463 5.689 1.00 94.50 341 TYR A O 1
ATOM 2835 N N . PHE A 1 342 ? 4.146 -15.795 5.816 1.00 94.81 342 PHE A N 1
ATOM 2836 C CA . PHE A 1 342 ? 4.481 -16.677 6.935 1.00 94.81 342 PHE A CA 1
ATOM 2837 C C . PHE A 1 342 ? 3.738 -16.298 8.215 1.00 94.81 342 PHE A C 1
ATOM 2839 O O . PHE A 1 342 ? 3.340 -17.189 8.961 1.00 94.81 342 PHE A O 1
ATOM 2846 N N . THR A 1 343 ? 3.481 -15.007 8.440 1.00 92.31 343 THR A N 1
ATOM 2847 C CA . THR A 1 343 ? 2.619 -14.547 9.537 1.00 92.31 343 THR A CA 1
ATOM 2848 C C . THR A 1 343 ? 1.183 -15.033 9.388 1.00 92.31 343 THR A C 1
ATOM 2850 O O . THR A 1 343 ? 0.593 -15.519 10.348 1.00 92.31 343 THR A O 1
ATOM 2853 N N . HIS A 1 344 ? 0.599 -14.924 8.193 1.00 89.94 344 HIS A N 1
ATOM 2854 C CA . HIS A 1 344 ? -0.793 -15.320 7.985 1.00 89.94 344 HIS A CA 1
ATOM 2855 C C . HIS A 1 344 ? -0.997 -16.830 8.181 1.00 89.94 344 HIS A C 1
ATOM 2857 O O . HIS A 1 344 ? -1.960 -17.251 8.815 1.00 89.94 344 HIS A O 1
ATOM 2863 N N . TYR A 1 345 ? -0.060 -17.644 7.694 1.00 90.69 345 TYR A N 1
ATOM 2864 C CA . TYR A 1 345 ? -0.111 -19.103 7.803 1.00 90.69 345 TYR A CA 1
ATOM 2865 C C . TYR A 1 345 ? 0.755 -19.654 8.942 1.00 90.69 345 TYR A C 1
ATOM 2867 O O . TYR A 1 345 ? 1.227 -20.789 8.872 1.00 90.69 345 TYR A O 1
ATOM 2875 N N . ILE A 1 346 ? 0.961 -18.870 10.005 1.00 89.50 346 ILE A N 1
ATOM 2876 C CA . ILE A 1 346 ? 1.898 -19.188 11.093 1.00 89.50 346 ILE A CA 1
ATOM 2877 C C . ILE A 1 346 ? 1.627 -20.536 11.778 1.00 89.50 346 ILE A C 1
ATOM 2879 O O . ILE A 1 346 ? 2.530 -21.136 12.357 1.00 89.50 346 ILE A O 1
ATOM 2883 N N . GLU A 1 347 ? 0.387 -21.026 11.706 1.00 84.25 347 GLU A N 1
ATOM 2884 C CA . GLU A 1 347 ? -0.027 -22.309 12.277 1.00 84.25 347 GLU A CA 1
ATOM 2885 C C . GLU A 1 347 ? 0.527 -23.527 11.520 1.00 84.25 347 GLU A C 1
ATOM 2887 O O . GLU A 1 347 ? 0.468 -24.649 12.031 1.00 84.25 347 GLU A O 1
ATOM 2892 N N . ARG A 1 348 ? 1.060 -23.336 10.306 1.00 90.25 348 ARG A N 1
ATOM 2893 C CA . ARG A 1 348 ? 1.640 -24.418 9.508 1.00 90.25 348 ARG A CA 1
ATOM 2894 C C . ARG A 1 348 ? 3.022 -24.822 10.038 1.00 90.25 348 ARG A C 1
ATOM 2896 O O . ARG A 1 348 ? 3.785 -23.970 10.502 1.00 90.25 348 ARG A O 1
ATOM 2903 N N . PRO A 1 349 ? 3.391 -26.114 9.949 1.00 89.31 349 PRO A N 1
ATOM 2904 C CA . PRO A 1 349 ? 4.697 -26.587 10.404 1.00 89.31 349 PRO A CA 1
ATOM 2905 C C . PRO A 1 349 ? 5.856 -25.800 9.772 1.00 89.31 349 PRO A C 1
ATOM 2907 O O . PRO A 1 349 ? 5.892 -25.612 8.561 1.00 89.31 349 PRO A O 1
ATOM 2910 N N . GLY A 1 350 ? 6.802 -25.337 10.595 1.00 87.88 350 GLY A N 1
ATOM 2911 C CA . GLY A 1 350 ? 8.008 -24.621 10.150 1.00 87.88 350 GLY A CA 1
ATOM 2912 C C . GLY A 1 350 ? 7.838 -23.121 9.871 1.00 87.88 350 GLY A C 1
ATOM 2913 O O . GLY A 1 350 ? 8.831 -22.396 9.883 1.00 87.88 350 GLY A O 1
ATOM 2914 N N . TYR A 1 351 ? 6.612 -22.608 9.715 1.00 92.31 351 TYR A N 1
ATOM 2915 C CA . TYR A 1 351 ? 6.380 -21.235 9.234 1.00 92.31 351 TYR A CA 1
ATOM 2916 C C . TYR A 1 351 ? 6.909 -20.155 10.179 1.00 92.31 351 TYR A C 1
ATOM 2918 O O . TYR A 1 351 ? 7.418 -19.132 9.730 1.00 92.31 351 TYR A O 1
ATOM 2926 N N . ALA A 1 352 ? 6.877 -20.392 11.487 1.00 89.12 352 ALA A N 1
ATOM 2927 C CA . ALA A 1 352 ? 7.466 -19.468 12.449 1.00 89.12 352 ALA A CA 1
ATOM 2928 C C . ALA A 1 352 ? 9.003 -19.400 12.359 1.00 89.12 352 ALA A C 1
ATOM 2930 O O . ALA A 1 352 ? 9.583 -18.328 12.531 1.00 89.12 352 ALA A O 1
ATOM 2931 N N . THR A 1 353 ? 9.667 -20.513 12.032 1.00 91.38 353 THR A N 1
ATOM 2932 C CA . THR A 1 353 ? 11.107 -20.523 11.735 1.00 91.38 353 THR A CA 1
ATOM 2933 C C . THR A 1 353 ? 11.388 -19.806 10.418 1.00 91.38 353 THR A C 1
ATOM 2935 O O . THR A 1 353 ? 12.323 -19.013 10.352 1.00 91.38 353 THR A O 1
ATOM 2938 N N . PHE A 1 354 ? 10.555 -20.010 9.394 1.00 94.88 354 PHE A N 1
ATOM 2939 C CA . PHE A 1 354 ? 10.692 -19.323 8.105 1.00 94.88 354 PHE A CA 1
ATOM 2940 C C . PHE A 1 354 ? 10.525 -17.806 8.248 1.00 94.88 354 PHE A C 1
ATOM 2942 O O . PHE A 1 354 ? 11.296 -17.036 7.671 1.00 94.88 354 PHE A O 1
ATOM 2949 N N . LEU A 1 355 ? 9.581 -17.367 9.086 1.00 95.38 355 LEU A N 1
ATOM 2950 C CA . LEU A 1 355 ? 9.407 -15.965 9.456 1.00 95.38 355 LEU A CA 1
ATOM 2951 C C . LEU A 1 355 ? 10.665 -15.403 10.135 1.00 95.38 355 LEU A C 1
ATOM 2953 O O . LEU A 1 355 ? 11.192 -14.387 9.686 1.00 95.38 355 LEU A O 1
ATOM 2957 N N . ALA A 1 356 ? 11.178 -16.078 11.169 1.00 93.88 356 ALA A N 1
ATOM 2958 C CA . ALA A 1 356 ? 12.386 -15.650 11.879 1.00 93.88 356 ALA A CA 1
ATOM 2959 C C . ALA A 1 356 ? 13.607 -15.562 10.942 1.00 93.88 356 ALA A C 1
ATOM 2961 O O . ALA A 1 356 ? 14.318 -14.557 10.934 1.00 93.88 356 ALA A O 1
ATOM 2962 N N . ASN A 1 357 ? 13.803 -16.566 10.083 1.00 94.50 357 ASN A N 1
ATOM 2963 C CA . ASN A 1 357 ? 14.869 -16.580 9.080 1.00 94.50 357 ASN A CA 1
ATOM 2964 C C . ASN A 1 357 ? 14.741 -15.416 8.090 1.00 94.50 357 ASN A C 1
ATOM 2966 O O . ASN A 1 357 ? 15.736 -14.773 7.764 1.00 94.50 357 ASN A O 1
ATOM 2970 N N . THR A 1 358 ? 13.521 -15.118 7.638 1.00 96.00 358 THR A N 1
ATOM 2971 C CA . THR A 1 358 ? 13.258 -13.998 6.724 1.00 96.00 358 THR A CA 1
ATOM 2972 C C . THR A 1 358 ? 13.593 -12.659 7.385 1.00 96.00 358 THR A C 1
ATOM 2974 O O . THR A 1 358 ? 14.233 -11.812 6.767 1.00 96.00 358 THR A O 1
ATOM 2977 N N . ILE A 1 359 ? 13.232 -12.474 8.658 1.00 95.94 359 ILE A N 1
ATOM 2978 C CA . ILE A 1 359 ? 13.548 -11.257 9.422 1.00 95.94 359 ILE A CA 1
ATOM 2979 C C . ILE A 1 359 ? 15.056 -11.116 9.666 1.00 95.94 359 ILE A C 1
ATOM 2981 O O . ILE A 1 359 ? 15.595 -10.018 9.513 1.00 95.94 359 ILE A O 1
ATOM 2985 N N . ASN A 1 360 ? 15.760 -12.207 9.985 1.00 94.88 360 ASN A N 1
ATOM 2986 C CA . ASN A 1 360 ? 17.225 -12.192 10.092 1.00 94.88 360 ASN A CA 1
ATOM 2987 C C . ASN A 1 360 ? 17.860 -11.787 8.761 1.00 94.88 360 ASN A C 1
ATOM 2989 O O . ASN A 1 360 ? 18.713 -10.904 8.723 1.00 94.88 360 ASN A O 1
ATOM 2993 N N . TYR A 1 361 ? 17.382 -12.362 7.654 1.00 94.06 361 TYR A N 1
ATOM 2994 C CA . TYR A 1 361 ? 17.885 -12.029 6.329 1.00 94.06 361 TYR A CA 1
ATOM 2995 C C . TYR A 1 361 ? 17.677 -10.549 5.993 1.00 94.06 361 TYR A C 1
ATOM 2997 O O . TYR A 1 361 ? 18.610 -9.905 5.515 1.00 94.06 361 TYR A O 1
ATOM 3005 N N . ILE A 1 362 ? 16.494 -9.993 6.291 1.00 94.25 362 ILE A N 1
ATOM 3006 C CA . ILE A 1 362 ? 16.219 -8.554 6.158 1.00 94.25 362 ILE A CA 1
ATOM 3007 C C . ILE A 1 362 ? 17.237 -7.747 6.974 1.00 94.25 362 ILE A C 1
ATOM 3009 O O . ILE A 1 362 ? 17.885 -6.844 6.444 1.00 94.25 362 ILE A O 1
ATOM 3013 N N . THR A 1 363 ? 17.415 -8.109 8.245 1.00 94.12 363 THR A N 1
ATOM 3014 C CA . THR A 1 363 ? 18.319 -7.429 9.182 1.00 94.12 363 THR A CA 1
ATOM 3015 C C . THR A 1 363 ? 19.776 -7.447 8.722 1.00 94.12 363 THR A C 1
ATOM 3017 O O . THR A 1 363 ? 20.483 -6.467 8.932 1.00 94.12 363 THR A O 1
ATOM 3020 N N . GLU A 1 364 ? 20.234 -8.507 8.063 1.00 91.00 364 GLU A N 1
ATOM 3021 C CA . GLU A 1 364 ? 21.640 -8.663 7.668 1.00 91.00 364 GLU A CA 1
ATOM 3022 C C . GLU A 1 364 ? 21.940 -8.175 6.241 1.00 91.00 364 GLU A C 1
ATOM 3024 O O . GLU A 1 364 ? 23.045 -7.705 5.976 1.00 91.00 364 GLU A O 1
ATOM 3029 N N . ASN A 1 365 ? 20.977 -8.278 5.316 1.00 87.94 365 ASN A N 1
ATOM 3030 C CA . ASN A 1 365 ? 21.241 -8.152 3.875 1.00 87.94 365 ASN A CA 1
ATOM 3031 C C . ASN A 1 365 ? 20.519 -6.983 3.194 1.00 87.94 365 ASN A C 1
ATOM 3033 O O . ASN A 1 365 ? 20.880 -6.631 2.071 1.00 87.94 365 ASN A O 1
ATOM 3037 N N . VAL A 1 366 ? 19.506 -6.373 3.820 1.00 86.75 366 VAL A N 1
ATOM 3038 C CA . VAL A 1 366 ? 18.838 -5.192 3.248 1.00 86.75 366 VAL A CA 1
ATOM 3039 C C . VAL A 1 366 ? 19.665 -3.946 3.594 1.00 86.75 366 VAL A C 1
ATOM 3041 O O . VAL A 1 366 ? 19.766 -3.616 4.776 1.00 86.75 366 VAL A O 1
ATOM 3044 N N . PRO A 1 367 ? 20.263 -3.236 2.618 1.00 82.62 367 PRO A N 1
ATOM 3045 C CA . PRO A 1 367 ? 21.168 -2.117 2.879 1.00 82.62 367 PRO A CA 1
ATOM 3046 C C . PRO A 1 367 ? 20.429 -0.876 3.386 1.00 82.62 367 PRO A C 1
ATOM 3048 O O . PRO A 1 367 ? 20.963 -0.135 4.205 1.00 82.62 367 PRO A O 1
ATOM 3051 N N . VAL A 1 368 ? 19.195 -0.668 2.925 1.00 86.38 368 VAL A N 1
ATOM 3052 C CA . VAL A 1 368 ? 18.370 0.492 3.263 1.00 86.38 368 VAL A CA 1
ATOM 3053 C C . VAL A 1 368 ? 17.118 0.023 3.987 1.00 86.38 368 VAL A C 1
ATOM 3055 O O . VAL A 1 368 ? 16.228 -0.573 3.379 1.00 86.38 368 VAL A O 1
ATOM 3058 N N . MET A 1 369 ? 17.038 0.301 5.288 1.00 89.75 369 MET A N 1
ATOM 3059 C CA . MET A 1 369 ? 15.815 0.065 6.047 1.00 89.75 369 MET A CA 1
ATOM 3060 C C . MET A 1 369 ? 14.740 1.061 5.606 1.00 89.75 369 MET A C 1
ATOM 3062 O O . MET A 1 369 ? 15.030 2.247 5.461 1.00 89.75 369 MET A O 1
ATOM 3066 N N . SER A 1 370 ? 13.510 0.597 5.376 1.00 89.31 370 SER A N 1
ATOM 3067 C CA . SER A 1 370 ? 12.387 1.442 4.954 1.00 89.31 370 SER A CA 1
ATOM 3068 C C . SER A 1 370 ? 11.224 1.395 5.930 1.00 89.31 370 SER A C 1
ATOM 3070 O O . SER A 1 370 ? 11.010 0.391 6.612 1.00 89.31 370 SER A O 1
ATOM 3072 N N . VAL A 1 371 ? 10.438 2.475 5.955 1.00 89.94 371 VAL A N 1
ATOM 3073 C CA . VAL A 1 371 ? 9.213 2.568 6.764 1.00 89.94 371 VAL A CA 1
ATOM 3074 C C . VAL A 1 371 ? 8.256 1.415 6.442 1.00 89.94 371 VAL A C 1
ATOM 3076 O O . VAL A 1 371 ? 7.678 0.834 7.354 1.00 89.94 371 VAL A O 1
ATOM 3079 N N . ASP A 1 372 ? 8.150 1.013 5.172 1.00 89.12 372 ASP A N 1
ATOM 3080 C CA . ASP A 1 372 ? 7.315 -0.118 4.748 1.00 89.12 372 ASP A CA 1
ATOM 3081 C C . ASP A 1 372 ? 7.781 -1.455 5.335 1.00 89.12 372 ASP A C 1
ATOM 3083 O O . ASP A 1 372 ? 6.956 -2.257 5.779 1.00 89.12 372 ASP A O 1
ATOM 3087 N N . THR A 1 373 ? 9.093 -1.701 5.367 1.00 91.75 373 THR A N 1
ATOM 3088 C CA . THR A 1 373 ? 9.664 -2.913 5.970 1.00 91.75 373 THR A CA 1
ATOM 3089 C C . THR A 1 373 ? 9.406 -2.934 7.476 1.00 91.75 373 THR A C 1
ATOM 3091 O O . THR A 1 373 ? 8.901 -3.931 7.994 1.00 91.75 373 THR A O 1
ATOM 3094 N N . ILE A 1 374 ? 9.646 -1.814 8.169 1.00 94.25 374 ILE A N 1
ATOM 3095 C CA . ILE A 1 374 ? 9.363 -1.683 9.606 1.00 94.25 374 ILE A CA 1
ATOM 3096 C C . ILE A 1 374 ? 7.872 -1.888 9.890 1.00 94.25 374 ILE A C 1
ATOM 3098 O O . ILE A 1 374 ? 7.515 -2.717 10.723 1.00 94.25 374 ILE A O 1
ATOM 3102 N N . ASN A 1 375 ? 6.987 -1.221 9.149 1.00 93.06 375 ASN A N 1
ATOM 3103 C CA . ASN A 1 375 ? 5.538 -1.366 9.291 1.00 93.06 375 ASN A CA 1
ATOM 3104 C C . ASN A 1 375 ? 5.060 -2.797 9.017 1.00 93.06 375 ASN A C 1
ATOM 3106 O O . ASN A 1 375 ? 4.136 -3.269 9.682 1.00 93.06 375 ASN A O 1
ATOM 3110 N N . THR A 1 376 ? 5.687 -3.504 8.073 1.00 92.81 376 THR A N 1
ATOM 3111 C CA . THR A 1 376 ? 5.366 -4.904 7.759 1.00 92.81 376 THR A CA 1
ATOM 3112 C C . THR A 1 376 ? 5.724 -5.836 8.918 1.00 92.81 376 THR A C 1
ATOM 3114 O O . THR A 1 376 ? 4.909 -6.681 9.304 1.00 92.81 376 THR A O 1
ATOM 3117 N N . VAL A 1 377 ? 6.910 -5.660 9.511 1.00 94.62 377 VAL A N 1
ATOM 3118 C CA . VAL A 1 377 ? 7.335 -6.440 10.682 1.00 94.62 377 VAL A CA 1
ATOM 3119 C C . VAL A 1 377 ? 6.486 -6.084 11.904 1.00 94.62 377 VAL A C 1
ATOM 3121 O O . VAL A 1 377 ? 5.953 -6.989 12.538 1.00 94.62 377 VAL A O 1
ATOM 3124 N N . MET A 1 378 ? 6.263 -4.797 12.192 1.00 93.56 378 MET A N 1
ATOM 3125 C CA . MET A 1 378 ? 5.403 -4.359 13.302 1.00 93.56 378 MET A CA 1
ATOM 3126 C C . MET A 1 378 ? 3.983 -4.918 13.183 1.00 93.56 378 MET A C 1
ATOM 3128 O O . MET A 1 378 ? 3.456 -5.454 14.152 1.00 93.56 378 MET A O 1
ATOM 3132 N N . SER A 1 379 ? 3.373 -4.846 11.995 1.00 90.31 379 SER A N 1
ATOM 3133 C CA . SER A 1 379 ? 2.033 -5.407 11.769 1.00 90.31 379 SER A CA 1
ATOM 3134 C C . SER A 1 379 ? 2.016 -6.913 12.021 1.00 90.31 379 SER A C 1
ATOM 3136 O O . SER A 1 379 ? 1.106 -7.411 12.673 1.00 90.31 379 SER A O 1
ATOM 3138 N N . SER A 1 380 ? 3.061 -7.623 11.584 1.00 90.50 380 SER A N 1
ATOM 3139 C CA . SER A 1 380 ? 3.190 -9.059 11.840 1.00 90.50 380 SER A CA 1
ATOM 3140 C C . SER A 1 380 ? 3.300 -9.375 13.331 1.00 90.50 380 SER A C 1
ATOM 3142 O O . SER A 1 380 ? 2.652 -10.294 13.819 1.00 90.50 380 SER A O 1
ATOM 3144 N N . LEU A 1 381 ? 4.074 -8.590 14.083 1.00 90.62 381 LEU A N 1
ATOM 3145 C CA . LEU A 1 381 ? 4.184 -8.740 15.534 1.00 90.62 381 LEU A CA 1
ATOM 3146 C C . LEU A 1 381 ? 2.850 -8.505 16.239 1.00 90.62 381 LEU A C 1
ATOM 3148 O O . LEU A 1 381 ? 2.478 -9.288 17.111 1.00 90.62 381 LEU A O 1
ATOM 3152 N N . ILE A 1 382 ? 2.114 -7.471 15.837 1.00 88.94 382 ILE A N 1
ATOM 3153 C CA . ILE A 1 382 ? 0.792 -7.157 16.385 1.00 88.94 382 ILE A CA 1
ATOM 3154 C C . ILE A 1 382 ? -0.196 -8.295 16.100 1.00 88.94 382 ILE A C 1
ATOM 3156 O O . ILE A 1 382 ? -0.881 -8.738 17.023 1.00 88.94 382 ILE A O 1
ATOM 3160 N N . ASP A 1 383 ? -0.226 -8.809 14.867 1.00 84.56 383 ASP A N 1
ATOM 3161 C CA . ASP A 1 383 ? -1.090 -9.929 14.469 1.00 84.56 383 ASP A CA 1
ATOM 3162 C C . ASP A 1 383 ? -0.775 -11.210 15.265 1.00 84.56 383 ASP A C 1
ATOM 3164 O O . ASP A 1 383 ? -1.678 -11.968 15.624 1.00 84.56 383 ASP A O 1
ATOM 3168 N N . LEU A 1 384 ? 0.499 -11.422 15.608 1.00 85.06 384 LEU A N 1
ATOM 3169 C CA . LEU A 1 384 ? 0.968 -12.539 16.433 1.00 85.06 384 LEU A CA 1
ATOM 3170 C C . LEU A 1 384 ? 0.846 -12.290 17.952 1.00 85.06 384 LEU A C 1
ATOM 3172 O O . LEU A 1 384 ? 1.122 -13.193 18.744 1.00 85.06 384 LEU A O 1
ATOM 3176 N N . GLY A 1 385 ? 0.423 -11.096 18.378 1.00 83.06 385 GLY A N 1
ATOM 3177 C CA . GLY A 1 385 ? 0.246 -10.723 19.787 1.00 83.06 385 GLY A CA 1
ATOM 3178 C C . GLY A 1 385 ? 1.510 -10.238 20.515 1.00 83.06 385 GLY A C 1
ATOM 3179 O O . GLY A 1 385 ? 1.458 -10.017 21.726 1.00 83.06 385 GLY A O 1
ATOM 3180 N N . TYR A 1 386 ? 2.622 -10.021 19.809 1.00 86.31 386 TYR A N 1
ATOM 3181 C CA . TYR A 1 386 ? 3.874 -9.434 20.317 1.00 86.31 386 TYR A CA 1
ATOM 3182 C C . TYR A 1 386 ? 3.796 -7.903 20.385 1.00 86.31 386 TYR A C 1
ATOM 3184 O O . TYR A 1 386 ? 4.555 -7.177 19.742 1.00 86.31 386 TYR A O 1
ATOM 3192 N N . LEU A 1 387 ? 2.814 -7.392 21.136 1.00 86.38 387 LEU A N 1
ATOM 3193 C CA . LEU A 1 387 ? 2.550 -5.953 21.214 1.00 86.38 387 LEU A CA 1
ATOM 3194 C C . LEU A 1 387 ? 3.727 -5.170 21.807 1.00 86.38 387 LEU A C 1
ATOM 3196 O O . LEU A 1 387 ? 3.984 -4.055 21.363 1.00 86.38 387 LEU A O 1
ATOM 3200 N N . LYS A 1 388 ? 4.439 -5.738 22.787 1.00 87.56 388 LYS A N 1
ATOM 3201 C CA . LYS A 1 388 ? 5.557 -5.062 23.457 1.00 87.56 388 LYS A CA 1
ATOM 3202 C C . LYS A 1 388 ? 6.747 -4.916 22.514 1.00 87.56 388 LYS A C 1
ATOM 3204 O O . LYS A 1 388 ? 7.295 -3.833 22.376 1.00 87.56 388 LYS A O 1
ATOM 3209 N N . GLU A 1 389 ? 7.103 -5.990 21.823 1.00 90.19 389 GLU A N 1
ATOM 3210 C CA . GLU A 1 389 ? 8.191 -6.007 20.852 1.00 90.19 389 GLU A CA 1
ATOM 3211 C C . GLU A 1 389 ? 7.874 -5.094 19.658 1.00 90.19 389 GLU A C 1
ATOM 3213 O O . GLU A 1 389 ? 8.754 -4.396 19.156 1.00 90.19 389 GLU A O 1
ATOM 3218 N N . ALA A 1 390 ? 6.603 -5.029 19.239 1.00 91.75 390 ALA A N 1
ATOM 3219 C CA . ALA A 1 390 ? 6.159 -4.061 18.242 1.00 91.75 390 ALA A CA 1
ATOM 3220 C C . ALA A 1 390 ? 6.325 -2.615 18.741 1.00 91.75 390 ALA A C 1
ATOM 3222 O O . ALA A 1 390 ? 6.840 -1.784 17.996 1.00 91.75 390 ALA A O 1
ATOM 3223 N N . GLN A 1 391 ? 5.904 -2.308 19.977 1.00 91.06 391 GLN A N 1
ATOM 3224 C CA . GLN A 1 391 ? 6.061 -0.979 20.591 1.00 91.06 391 GLN A CA 1
ATOM 3225 C C . GLN A 1 391 ? 7.534 -0.569 20.678 1.00 91.06 391 GLN A C 1
ATOM 3227 O O . GLN A 1 391 ? 7.877 0.540 20.285 1.00 91.06 391 GLN A O 1
ATOM 3232 N N . GLU A 1 392 ? 8.406 -1.475 21.125 1.00 92.50 392 GLU A N 1
ATOM 3233 C CA . GLU A 1 392 ? 9.849 -1.234 21.192 1.00 92.50 392 GLU A CA 1
ATOM 3234 C C . GLU A 1 392 ? 10.419 -0.915 19.804 1.00 92.50 392 GLU A C 1
ATOM 3236 O O . GLU A 1 392 ? 11.133 0.072 19.643 1.00 92.50 392 GLU A O 1
ATOM 3241 N N . LEU A 1 393 ? 10.056 -1.691 18.776 1.00 94.25 393 LEU A N 1
ATOM 3242 C CA . LEU A 1 393 ? 10.479 -1.413 17.402 1.00 94.25 393 LEU A CA 1
ATOM 3243 C C . LEU A 1 393 ? 9.950 -0.060 16.895 1.00 94.25 393 LEU A C 1
ATOM 3245 O O . LEU A 1 393 ? 10.690 0.682 16.255 1.00 94.25 393 LEU A O 1
ATOM 3249 N N . PHE A 1 394 ? 8.696 0.281 17.198 1.00 92.69 394 PHE A N 1
ATOM 3250 C CA . PHE A 1 394 ? 8.071 1.552 16.821 1.00 92.69 394 PHE A CA 1
ATOM 3251 C C . PHE A 1 394 ? 8.784 2.758 17.443 1.00 92.69 394 PHE A C 1
ATOM 3253 O O . PHE A 1 394 ? 9.130 3.710 16.745 1.00 92.69 394 PHE A O 1
ATOM 3260 N N . GLU A 1 395 ? 9.041 2.706 18.749 1.00 91.06 395 GLU A N 1
ATOM 3261 C CA . GLU A 1 395 ? 9.760 3.757 19.469 1.00 91.06 395 GLU A CA 1
ATOM 3262 C C . GLU A 1 395 ? 11.183 3.913 18.929 1.00 91.06 395 GLU A C 1
ATOM 3264 O O . GLU A 1 395 ? 11.606 5.027 18.612 1.00 91.06 395 GLU A O 1
ATOM 3269 N N . MET A 1 396 ? 11.897 2.797 18.742 1.00 92.44 396 MET A N 1
ATOM 3270 C CA . MET A 1 396 ? 13.270 2.826 18.244 1.00 92.44 396 MET A CA 1
ATOM 3271 C C . MET A 1 396 ? 13.371 3.275 16.782 1.00 92.44 396 MET A C 1
ATOM 3273 O O . MET A 1 396 ? 14.398 3.835 16.401 1.00 92.44 396 MET A O 1
ATOM 3277 N N . ALA A 1 397 ? 12.341 3.049 15.965 1.00 91.44 397 ALA A N 1
ATOM 3278 C CA . ALA A 1 397 ? 12.327 3.472 14.569 1.00 91.44 397 ALA A CA 1
ATOM 3279 C C . ALA A 1 397 ? 12.021 4.965 14.397 1.00 91.44 397 ALA A C 1
ATOM 3281 O O . ALA A 1 397 ? 12.598 5.592 13.514 1.00 91.44 397 ALA A O 1
ATOM 3282 N N . PHE A 1 398 ? 11.119 5.531 15.205 1.00 89.12 398 PHE A N 1
ATOM 3283 C CA . PHE A 1 398 ? 10.518 6.838 14.902 1.00 89.12 398 PHE A CA 1
ATOM 3284 C C . PHE A 1 398 ? 10.711 7.910 15.983 1.00 89.12 398 PHE A C 1
ATOM 3286 O O . PHE A 1 398 ? 10.555 9.094 15.689 1.00 89.12 398 PHE A O 1
ATOM 3293 N N . PHE A 1 399 ? 11.041 7.537 17.225 1.00 84.31 399 PHE A N 1
ATOM 3294 C CA . PHE A 1 399 ? 11.021 8.453 18.376 1.00 84.31 399 PHE A CA 1
ATOM 3295 C C . PHE A 1 399 ? 12.291 8.377 19.244 1.00 84.31 399 PHE A C 1
ATOM 3297 O O . PHE A 1 399 ? 12.222 8.526 20.461 1.00 84.31 399 PHE A O 1
ATOM 3304 N N . GLN A 1 400 ? 13.462 8.178 18.622 1.00 74.50 400 GLN A N 1
ATOM 3305 C CA . GLN A 1 400 ? 14.770 8.178 19.309 1.00 74.50 400 GLN A CA 1
ATOM 3306 C C . GLN A 1 400 ? 15.105 9.525 19.969 1.00 74.50 400 GLN A C 1
ATOM 3308 O O . GLN A 1 400 ? 15.703 9.551 21.043 1.00 74.50 400 GLN A O 1
ATOM 3313 N N . ASP A 1 401 ? 14.734 10.636 19.325 1.00 66.50 401 ASP A N 1
ATOM 3314 C CA . ASP A 1 401 ? 15.030 11.990 19.790 1.00 66.50 401 ASP A CA 1
ATOM 3315 C C . ASP A 1 401 ? 13.741 12.817 19.871 1.00 66.50 401 ASP A C 1
ATOM 3317 O O . ASP A 1 401 ? 13.187 13.254 18.862 1.00 66.50 401 ASP A O 1
ATOM 3321 N N . LEU A 1 402 ? 13.241 13.001 21.095 1.00 57.31 402 LEU A N 1
ATOM 3322 C CA . LEU A 1 402 ? 12.036 13.785 21.382 1.00 57.31 402 LEU A CA 1
ATOM 3323 C C . LEU A 1 402 ? 12.289 15.303 21.345 1.00 57.31 402 LEU A C 1
ATOM 3325 O O . LEU A 1 402 ? 11.340 16.068 21.506 1.00 57.31 402 LEU A O 1
ATOM 3329 N N . SER A 1 403 ? 13.543 15.747 21.174 1.00 52.41 403 SER A N 1
ATOM 3330 C CA . SER A 1 403 ? 13.914 17.169 21.198 1.00 52.41 403 SER A CA 1
ATOM 3331 C C . SER A 1 403 ? 13.799 17.873 19.842 1.00 52.41 403 SER A C 1
ATOM 3333 O O . SER A 1 403 ? 13.866 19.099 19.781 1.00 52.41 403 SER A O 1
ATOM 3335 N N . VAL A 1 404 ? 13.593 17.121 18.756 1.00 53.31 404 VAL A N 1
ATOM 3336 C CA . VAL A 1 404 ? 13.480 17.675 17.403 1.00 53.31 404 VAL A CA 1
ATOM 3337 C C . VAL A 1 404 ? 12.041 18.120 17.148 1.00 53.31 404 VAL A C 1
ATOM 3339 O O . VAL A 1 404 ? 11.140 17.291 17.004 1.00 53.31 404 VAL A O 1
ATOM 3342 N N . GLU A 1 405 ? 11.817 19.432 17.069 1.00 52.34 405 GLU A N 1
ATOM 3343 C CA . GLU A 1 405 ? 10.549 19.980 16.587 1.00 52.34 405 GLU A CA 1
ATOM 3344 C C . GLU A 1 405 ? 10.306 19.510 15.145 1.00 52.34 405 GLU A C 1
ATOM 3346 O O . GLU A 1 405 ? 11.135 19.707 14.255 1.00 52.34 405 GLU A O 1
ATOM 3351 N N . TYR A 1 406 ? 9.170 18.847 14.913 1.00 54.44 406 TYR A N 1
ATOM 3352 C CA . TYR A 1 406 ? 8.735 18.504 13.563 1.00 54.44 406 TYR A CA 1
ATOM 3353 C C . TYR A 1 406 ? 8.411 19.795 12.815 1.00 54.44 406 TYR A C 1
ATOM 3355 O O . TYR A 1 406 ? 7.420 20.456 13.125 1.00 54.44 406 TYR A O 1
ATOM 3363 N N . ASP A 1 407 ? 9.230 20.131 11.821 1.00 52.72 407 ASP A N 1
ATOM 3364 C CA . ASP A 1 407 ? 8.959 21.241 10.917 1.00 52.72 407 ASP A CA 1
ATOM 3365 C C . ASP A 1 407 ? 7.787 20.866 9.996 1.00 52.72 407 ASP A C 1
ATOM 3367 O O . ASP A 1 407 ? 7.933 20.120 9.019 1.00 52.72 407 ASP A O 1
ATOM 3371 N N . VAL A 1 408 ? 6.594 21.333 10.374 1.00 50.56 408 VAL A N 1
ATOM 3372 C CA . VAL A 1 408 ? 5.333 21.120 9.649 1.00 50.56 408 VAL A CA 1
ATOM 3373 C C . VAL A 1 408 ? 5.293 21.939 8.348 1.00 50.56 408 VAL A C 1
ATOM 3375 O O . VAL A 1 408 ? 4.496 21.625 7.464 1.00 50.56 408 VAL A O 1
ATOM 3378 N N . GLU A 1 409 ? 6.160 22.946 8.193 1.00 47.91 409 GLU A N 1
ATOM 3379 C CA . GLU A 1 409 ? 6.206 23.823 7.016 1.00 47.91 409 GLU A CA 1
ATOM 3380 C C . GLU A 1 409 ? 7.151 23.307 5.918 1.00 47.91 409 GLU A C 1
ATOM 3382 O O . GLU A 1 409 ? 7.060 23.746 4.767 1.00 47.91 409 GLU A O 1
ATOM 3387 N N . ASN A 1 410 ? 8.010 22.324 6.214 1.00 62.06 410 ASN A N 1
ATOM 3388 C CA . ASN A 1 410 ? 8.834 21.686 5.192 1.00 62.06 410 ASN A CA 1
ATOM 3389 C C . ASN A 1 410 ? 7.986 20.757 4.296 1.00 62.06 410 ASN A C 1
ATOM 3391 O O . ASN A 1 410 ? 7.415 19.757 4.737 1.00 62.06 410 ASN A O 1
ATOM 3395 N N . SER A 1 411 ? 7.949 21.064 2.996 1.00 57.34 411 SER A N 1
ATOM 3396 C CA . SER A 1 411 ? 7.265 20.268 1.963 1.00 57.34 411 SER A CA 1
ATOM 3397 C C . SER A 1 411 ? 7.676 18.786 1.933 1.00 57.34 411 SER A C 1
ATOM 3399 O O . SER A 1 411 ? 6.861 17.929 1.589 1.00 57.34 411 SER A O 1
ATOM 3401 N N . GLU A 1 412 ? 8.906 18.468 2.344 1.00 66.00 412 GLU A N 1
ATOM 3402 C CA . GLU A 1 412 ? 9.415 17.100 2.444 1.00 66.00 412 GLU A CA 1
ATOM 3403 C C . GLU A 1 412 ? 8.777 16.330 3.619 1.00 66.00 412 GLU A C 1
ATOM 3405 O O . GLU A 1 412 ? 8.384 15.175 3.460 1.00 66.00 412 GLU A O 1
ATOM 3410 N N . SER A 1 413 ? 8.536 16.992 4.757 1.00 66.12 413 SER A N 1
ATOM 3411 C CA . SER A 1 413 ? 7.802 16.429 5.905 1.00 66.12 413 SER A CA 1
ATOM 3412 C C . SER A 1 413 ? 6.348 16.083 5.560 1.00 66.12 413 SER A C 1
ATOM 3414 O O . SER A 1 413 ? 5.753 15.162 6.126 1.00 66.12 413 SER A O 1
ATOM 3416 N N . LEU A 1 414 ? 5.735 16.833 4.636 1.00 66.62 414 LEU A N 1
ATOM 3417 C CA . LEU A 1 414 ? 4.399 16.527 4.118 1.00 66.62 414 LEU A CA 1
ATOM 3418 C C . LEU A 1 414 ? 4.430 15.338 3.154 1.00 66.62 414 LEU A C 1
ATOM 3420 O O . LEU A 1 414 ? 3.525 14.502 3.196 1.00 66.62 414 LEU A O 1
ATOM 3424 N N . LEU A 1 415 ? 5.483 15.243 2.336 1.00 70.25 415 LEU A N 1
ATOM 3425 C CA . LEU A 1 415 ? 5.706 14.137 1.411 1.00 70.25 415 LEU A CA 1
ATOM 3426 C C . LEU A 1 415 ? 5.793 12.800 2.159 1.00 70.25 415 LEU A C 1
ATOM 3428 O O . LEU A 1 415 ? 5.054 11.880 1.810 1.00 70.25 415 LEU A O 1
ATOM 3432 N N . TYR A 1 416 ? 6.606 12.709 3.225 1.00 71.50 416 TYR A N 1
ATOM 3433 C CA . TYR A 1 416 ? 6.811 11.479 4.015 1.00 71.50 416 TYR A CA 1
ATOM 3434 C C . TYR A 1 416 ? 5.534 10.829 4.524 1.00 71.50 416 TYR A C 1
ATOM 3436 O O . TYR A 1 416 ? 5.477 9.616 4.708 1.00 71.50 416 TYR A O 1
ATOM 3444 N N . ARG A 1 417 ? 4.481 11.619 4.713 1.00 70.31 417 ARG A N 1
ATOM 3445 C CA . ARG A 1 417 ? 3.202 11.135 5.231 1.00 70.31 417 ARG A CA 1
ATOM 3446 C C . ARG A 1 417 ? 2.434 10.297 4.215 1.00 70.31 417 ARG A C 1
ATOM 3448 O O . ARG A 1 417 ? 1.490 9.619 4.615 1.00 70.31 417 ARG A O 1
ATOM 3455 N N . GLY A 1 418 ? 2.800 10.344 2.928 1.00 64.88 418 GLY A N 1
ATOM 3456 C CA . GLY A 1 418 ? 2.218 9.491 1.888 1.00 64.88 418 GLY A CA 1
ATOM 3457 C C . GLY A 1 418 ? 0.705 9.665 1.739 1.00 64.88 418 GLY A C 1
ATOM 3458 O O . GLY A 1 418 ? -0.010 8.697 1.489 1.00 64.88 418 GLY A O 1
ATOM 3459 N N . SER A 1 419 ? 0.196 10.879 1.970 1.00 67.88 419 SER A N 1
ATOM 3460 C CA . SER A 1 419 ? -1.247 11.148 2.055 1.00 67.88 419 SER A CA 1
ATOM 3461 C C . SER A 1 419 ? -1.962 11.094 0.701 1.00 67.88 419 SER A C 1
ATOM 3463 O O . SER A 1 419 ? -3.178 10.911 0.653 1.00 67.88 419 SER A O 1
ATOM 3465 N N . THR A 1 420 ? -1.223 11.237 -0.401 1.00 68.31 420 THR A N 1
ATOM 3466 C CA . THR A 1 420 ? -1.730 11.132 -1.776 1.00 68.31 420 THR A CA 1
ATOM 3467 C C . THR A 1 420 ? -0.973 10.064 -2.569 1.00 68.31 420 THR A C 1
ATOM 3469 O O . THR A 1 420 ? 0.152 9.697 -2.228 1.00 68.31 420 THR A O 1
ATOM 3472 N N . SER A 1 421 ? -1.567 9.555 -3.655 1.00 66.19 421 SER A N 1
ATOM 3473 C CA . SER A 1 421 ? -0.879 8.607 -4.549 1.00 66.19 421 SER A CA 1
ATOM 3474 C C . SER A 1 421 ? 0.393 9.195 -5.162 1.00 66.19 421 SER A C 1
ATOM 3476 O O . SER A 1 421 ? 1.344 8.476 -5.455 1.00 66.19 421 SER A O 1
ATOM 3478 N N . GLU A 1 422 ? 0.406 10.509 -5.336 1.00 69.00 422 GLU A N 1
ATOM 3479 C CA . GLU A 1 422 ? 1.507 11.291 -5.860 1.00 69.00 422 GLU A CA 1
ATOM 3480 C C . GLU A 1 422 ? 2.654 11.390 -4.849 1.00 69.00 422 GLU A C 1
ATOM 3482 O O . GLU A 1 422 ? 3.808 11.246 -5.241 1.00 69.00 422 GLU A O 1
ATOM 3487 N N . ASP A 1 423 ? 2.349 11.579 -3.558 1.00 72.50 423 ASP A N 1
ATOM 3488 C CA . ASP A 1 423 ? 3.357 11.532 -2.485 1.00 72.50 423 ASP A CA 1
ATOM 3489 C C . ASP A 1 423 ? 4.075 10.185 -2.475 1.00 72.50 423 ASP A C 1
ATOM 3491 O O . ASP A 1 423 ? 5.302 10.129 -2.470 1.00 72.50 423 ASP A O 1
ATOM 3495 N N . ILE A 1 424 ? 3.300 9.098 -2.533 1.00 74.25 424 ILE A N 1
ATOM 3496 C CA . ILE A 1 424 ? 3.825 7.729 -2.533 1.00 74.25 424 ILE A CA 1
ATOM 3497 C C . ILE A 1 424 ? 4.722 7.493 -3.756 1.00 74.25 424 ILE A C 1
ATOM 3499 O O . ILE A 1 424 ? 5.786 6.888 -3.629 1.00 74.25 424 ILE A O 1
ATOM 3503 N N . ALA A 1 425 ? 4.319 7.981 -4.934 1.00 73.69 425 ALA A N 1
ATOM 3504 C CA . ALA A 1 425 ? 5.110 7.846 -6.155 1.00 73.69 425 ALA A CA 1
ATOM 3505 C C . ALA A 1 425 ? 6.451 8.593 -6.061 1.00 73.69 425 ALA A C 1
ATOM 3507 O O . ALA A 1 425 ? 7.493 8.019 -6.366 1.00 73.69 425 ALA A O 1
ATOM 3508 N N . VAL A 1 426 ? 6.438 9.846 -5.594 1.00 76.19 426 VAL A N 1
ATOM 3509 C CA . VAL A 1 426 ? 7.656 10.663 -5.459 1.00 76.19 426 VAL A CA 1
ATOM 3510 C C . VAL A 1 426 ? 8.592 10.100 -4.382 1.00 76.19 426 VAL A C 1
ATOM 3512 O O . VAL A 1 426 ? 9.791 9.984 -4.625 1.00 76.19 426 VAL A O 1
ATOM 3515 N N . LEU A 1 427 ? 8.063 9.678 -3.229 1.00 80.94 427 LEU A N 1
ATOM 3516 C CA . LEU A 1 427 ? 8.846 8.992 -2.193 1.00 80.94 427 LEU A CA 1
ATOM 3517 C C . LEU A 1 427 ? 9.507 7.718 -2.721 1.00 80.94 427 LEU A C 1
ATOM 3519 O O . LEU A 1 427 ? 10.678 7.469 -2.442 1.00 80.94 427 LEU A O 1
ATOM 3523 N N . GLY A 1 428 ? 8.760 6.912 -3.481 1.00 80.00 428 GLY A N 1
ATOM 3524 C CA . GLY A 1 428 ? 9.275 5.688 -4.088 1.00 80.00 428 GLY A CA 1
ATOM 3525 C C . GLY A 1 428 ? 10.430 5.959 -5.055 1.00 80.00 428 GLY A C 1
ATOM 3526 O O . GLY A 1 428 ? 11.446 5.260 -5.009 1.00 80.00 428 GLY A O 1
ATOM 3527 N N . ASP A 1 429 ? 10.310 7.002 -5.881 1.00 78.81 429 ASP A N 1
ATOM 3528 C CA . ASP A 1 429 ? 11.384 7.461 -6.769 1.00 78.81 429 ASP A CA 1
ATOM 3529 C C . ASP A 1 429 ? 12.637 7.853 -5.964 1.00 78.81 429 ASP A C 1
ATOM 3531 O O . ASP A 1 429 ? 13.742 7.406 -6.275 1.00 78.81 429 ASP A O 1
ATOM 3535 N N . TRP A 1 430 ? 12.484 8.646 -4.900 1.00 85.88 430 TRP A N 1
ATOM 3536 C CA . TRP A 1 430 ? 13.614 9.116 -4.088 1.00 85.88 430 TRP A CA 1
ATOM 3537 C C . TRP A 1 430 ? 14.293 7.994 -3.305 1.00 85.88 430 TRP A C 1
ATOM 3539 O O . TRP A 1 430 ? 15.520 7.929 -3.263 1.00 85.88 430 TRP A O 1
ATOM 3549 N N . LEU A 1 431 ? 13.521 7.067 -2.737 1.00 86.69 431 LEU A N 1
ATOM 3550 C CA . LEU A 1 431 ? 14.068 5.882 -2.074 1.00 86.69 431 LEU A CA 1
ATOM 3551 C C . LEU A 1 431 ? 14.831 4.988 -3.056 1.00 86.69 431 LEU A C 1
ATOM 3553 O O . LEU A 1 431 ? 15.843 4.399 -2.681 1.00 86.69 431 LEU A O 1
ATOM 3557 N N . THR A 1 432 ? 14.388 4.921 -4.315 1.00 83.69 432 THR A N 1
ATOM 3558 C CA . THR A 1 432 ? 15.110 4.203 -5.375 1.00 83.69 432 THR A CA 1
ATOM 3559 C C . THR A 1 432 ? 16.454 4.869 -5.666 1.00 83.69 432 THR A C 1
ATOM 3561 O O . THR A 1 432 ? 17.479 4.192 -5.666 1.00 83.69 432 THR A O 1
ATOM 3564 N N . VAL A 1 433 ? 16.473 6.195 -5.845 1.00 85.75 433 VAL A N 1
ATOM 3565 C CA . VAL A 1 433 ? 17.712 6.967 -6.052 1.00 85.75 433 VAL A CA 1
ATOM 3566 C C . VAL A 1 433 ? 18.677 6.785 -4.879 1.00 85.75 433 VAL A C 1
ATOM 3568 O O . VAL A 1 433 ? 19.852 6.481 -5.082 1.00 85.75 433 VAL A O 1
ATOM 3571 N N . TYR A 1 434 ? 18.179 6.904 -3.649 1.00 89.81 434 TYR A N 1
ATOM 3572 C CA . TYR A 1 434 ? 18.974 6.697 -2.443 1.00 89.81 434 TYR A CA 1
ATOM 3573 C C . TYR A 1 434 ? 19.520 5.263 -2.341 1.00 89.81 434 TYR A C 1
ATOM 3575 O O . TYR A 1 434 ? 20.693 5.070 -2.023 1.00 89.81 434 TYR A O 1
ATOM 3583 N N . GLY A 1 435 ? 18.703 4.257 -2.666 1.00 87.62 435 GLY A N 1
ATOM 3584 C CA . GLY A 1 435 ? 19.126 2.858 -2.739 1.00 87.62 435 GLY A CA 1
ATOM 3585 C C . GLY A 1 435 ? 20.259 2.642 -3.744 1.00 87.62 435 GLY A C 1
ATOM 3586 O O . GLY A 1 435 ? 21.289 2.074 -3.386 1.00 87.62 435 GLY A O 1
ATOM 3587 N N . ASN A 1 436 ? 20.127 3.180 -4.960 1.00 85.31 436 ASN A N 1
ATOM 3588 C CA . ASN A 1 436 ? 21.173 3.114 -5.985 1.00 85.31 436 ASN A CA 1
ATOM 3589 C C . ASN A 1 436 ? 22.480 3.764 -5.510 1.00 85.31 436 ASN A C 1
ATOM 3591 O O . ASN A 1 436 ? 23.561 3.208 -5.699 1.00 85.31 436 ASN A O 1
ATOM 3595 N N . LEU A 1 437 ? 22.392 4.932 -4.865 1.00 88.81 437 LEU A N 1
ATOM 3596 C CA . LEU A 1 437 ? 23.555 5.613 -4.299 1.00 88.81 437 LEU A CA 1
ATOM 3597 C C . LEU A 1 437 ? 24.240 4.757 -3.236 1.00 88.81 437 LEU A C 1
ATOM 3599 O O . LEU A 1 437 ? 25.462 4.615 -3.260 1.00 88.81 437 LEU A O 1
ATOM 3603 N N . LYS A 1 438 ? 23.473 4.146 -2.331 1.00 89.88 438 LYS A N 1
ATOM 3604 C CA . LYS A 1 438 ? 24.003 3.230 -1.314 1.00 89.88 438 LYS A CA 1
ATOM 3605 C C . LYS A 1 438 ? 24.679 2.009 -1.925 1.00 89.88 438 LYS A C 1
ATOM 3607 O O . LYS A 1 438 ? 25.731 1.600 -1.443 1.00 89.88 438 LYS A O 1
ATOM 3612 N N . GLU A 1 439 ? 24.133 1.460 -3.004 1.00 85.62 439 GLU A N 1
ATOM 3613 C CA . GLU A 1 439 ? 24.745 0.336 -3.715 1.00 85.62 439 GLU A CA 1
ATOM 3614 C C . GLU A 1 439 ? 26.045 0.721 -4.435 1.00 85.62 439 GLU A C 1
ATOM 3616 O O . GLU A 1 439 ? 27.006 -0.048 -4.415 1.00 85.62 439 GLU A O 1
ATOM 3621 N N . ILE A 1 440 ? 26.115 1.905 -5.049 1.00 86.88 440 ILE A N 1
ATOM 3622 C CA . ILE A 1 440 ? 27.324 2.369 -5.748 1.00 86.88 440 ILE A CA 1
ATOM 3623 C C . ILE A 1 440 ? 28.428 2.737 -4.755 1.00 86.88 440 ILE A C 1
ATOM 3625 O O . ILE A 1 440 ? 29.580 2.349 -4.938 1.00 86.88 440 ILE A O 1
ATOM 3629 N N . THR A 1 441 ? 28.077 3.492 -3.715 1.00 89.62 441 THR A N 1
ATOM 3630 C CA . THR A 1 441 ? 29.039 4.078 -2.768 1.00 89.62 441 THR A CA 1
ATOM 3631 C C . THR A 1 441 ? 29.416 3.129 -1.636 1.00 89.62 441 THR A C 1
ATOM 3633 O O . THR A 1 441 ? 30.468 3.300 -1.027 1.00 89.62 441 THR A O 1
ATOM 3636 N N . GLN A 1 442 ? 28.563 2.139 -1.333 1.00 88.75 442 GLN A N 1
ATOM 3637 C CA . GLN A 1 442 ? 28.682 1.262 -0.161 1.00 88.75 442 GLN A CA 1
ATOM 3638 C C . GLN A 1 442 ? 28.775 2.040 1.168 1.00 88.75 442 GLN A C 1
ATOM 3640 O O . GLN A 1 442 ? 29.288 1.534 2.169 1.00 88.75 442 GLN A O 1
ATOM 3645 N N . ASP A 1 443 ? 28.273 3.280 1.189 1.00 90.44 443 ASP A N 1
ATOM 3646 C CA . ASP A 1 443 ? 28.348 4.168 2.343 1.00 90.44 443 ASP A CA 1
ATOM 3647 C C . ASP A 1 443 ? 27.444 3.669 3.479 1.00 90.44 443 ASP A C 1
ATOM 3649 O O . ASP A 1 443 ? 26.247 3.445 3.285 1.00 90.44 443 ASP A O 1
ATOM 3653 N N . LYS A 1 444 ? 27.996 3.535 4.688 1.00 88.75 444 LYS A N 1
ATOM 3654 C CA . LYS A 1 444 ? 27.264 3.093 5.891 1.00 88.75 444 LYS A CA 1
ATOM 3655 C C . LYS A 1 444 ? 26.976 4.219 6.887 1.00 88.75 444 LYS A C 1
ATOM 3657 O O . LYS A 1 444 ? 26.385 3.958 7.928 1.00 88.75 444 LYS A O 1
ATOM 3662 N N . GLU A 1 445 ? 27.395 5.445 6.591 1.00 90.44 445 GLU A N 1
ATOM 3663 C CA . GLU A 1 445 ? 27.368 6.571 7.530 1.00 90.44 445 GLU A CA 1
ATOM 3664 C C . GLU A 1 445 ? 26.176 7.497 7.281 1.00 90.44 445 GLU A C 1
ATOM 3666 O O . GLU A 1 445 ? 25.512 7.906 8.228 1.00 90.44 445 GLU A O 1
ATOM 3671 N N . ILE A 1 446 ? 25.866 7.804 6.017 1.00 91.44 446 ILE A N 1
ATOM 3672 C CA . ILE A 1 446 ? 24.788 8.736 5.669 1.00 91.44 446 ILE A CA 1
ATOM 3673 C C . ILE A 1 446 ? 23.455 7.994 5.692 1.00 91.44 446 ILE A C 1
ATOM 3675 O O . ILE A 1 446 ? 23.069 7.362 4.708 1.00 91.44 446 ILE A O 1
ATOM 3679 N N . ILE A 1 447 ? 22.761 8.024 6.824 1.00 91.00 447 ILE A N 1
ATOM 3680 C CA . ILE A 1 447 ? 21.510 7.290 7.063 1.00 91.00 447 ILE A CA 1
ATOM 3681 C C . ILE A 1 447 ? 20.349 8.279 7.080 1.00 91.00 447 ILE A C 1
ATOM 3683 O O . ILE A 1 447 ? 20.394 9.255 7.821 1.00 91.00 447 ILE A O 1
ATOM 3687 N N . TYR A 1 448 ? 19.301 8.035 6.297 1.00 90.81 448 TYR A N 1
ATOM 3688 C CA . TYR A 1 448 ? 18.122 8.898 6.340 1.00 90.81 448 TYR A CA 1
ATOM 3689 C C . TYR A 1 448 ? 17.239 8.596 7.559 1.00 90.81 448 TYR A C 1
ATOM 3691 O O . TYR A 1 448 ? 17.164 7.464 8.050 1.00 90.81 448 TYR A O 1
ATOM 3699 N N . LYS A 1 449 ? 16.577 9.638 8.057 1.00 88.81 449 LYS A N 1
ATOM 3700 C CA . LYS A 1 449 ? 15.625 9.556 9.163 1.00 88.81 449 LYS A CA 1
ATOM 3701 C C . LYS A 1 449 ? 14.348 8.851 8.704 1.00 88.81 449 LYS A C 1
ATOM 3703 O O . LYS A 1 449 ? 13.761 9.227 7.690 1.00 88.81 449 LYS A O 1
ATOM 3708 N N . LEU A 1 450 ? 13.901 7.858 9.467 1.00 89.19 450 LEU A N 1
ATOM 3709 C CA . LEU A 1 450 ? 12.599 7.232 9.272 1.00 89.19 450 LEU A CA 1
ATOM 3710 C C . LEU A 1 450 ? 11.513 8.111 9.893 1.00 89.19 450 LEU A C 1
ATOM 3712 O O . LEU A 1 450 ? 11.609 8.511 11.053 1.00 89.19 450 LEU A O 1
ATOM 3716 N N . GLU A 1 451 ? 10.451 8.368 9.135 1.00 86.12 451 GLU A N 1
ATOM 3717 C CA . GLU A 1 451 ? 9.268 9.067 9.637 1.00 86.12 451 GLU A CA 1
ATOM 3718 C C . GLU A 1 451 ? 8.049 8.139 9.617 1.00 86.12 451 GLU A C 1
ATOM 3720 O O . GLU A 1 451 ? 7.856 7.390 8.652 1.00 86.12 451 GLU A O 1
ATOM 3725 N N . PRO A 1 452 ? 7.220 8.140 10.676 1.00 87.00 452 PRO A N 1
ATOM 3726 C CA . PRO A 1 452 ? 6.058 7.269 10.729 1.00 87.00 452 PRO A CA 1
ATOM 3727 C C . PRO A 1 452 ? 5.020 7.722 9.697 1.00 87.00 452 PRO A C 1
ATOM 3729 O O . PRO A 1 452 ? 4.852 8.911 9.443 1.00 87.00 452 PRO A O 1
ATOM 3732 N N . THR A 1 453 ? 4.259 6.785 9.138 1.00 86.19 453 THR A N 1
ATOM 3733 C CA . THR A 1 453 ? 3.103 7.084 8.271 1.00 86.19 453 THR A CA 1
ATOM 3734 C C . THR A 1 453 ? 1.803 6.754 8.993 1.00 86.19 453 THR A C 1
ATOM 3736 O O . THR A 1 453 ? 1.820 6.066 10.014 1.00 86.19 453 THR A O 1
ATOM 3739 N N . GLU A 1 454 ? 0.647 7.133 8.432 1.00 84.81 454 GLU A N 1
ATOM 3740 C CA . GLU A 1 454 ? -0.657 6.713 8.976 1.00 84.81 454 GLU A CA 1
ATOM 3741 C C . GLU A 1 454 ? -0.708 5.186 9.190 1.00 84.81 454 GLU A C 1
ATOM 3743 O O . GLU A 1 454 ? -1.263 4.701 10.176 1.00 84.81 454 GLU A O 1
ATOM 3748 N N . THR A 1 455 ? -0.074 4.407 8.304 1.00 85.75 455 THR A N 1
ATOM 3749 C CA . THR A 1 455 ? -0.031 2.942 8.425 1.00 85.75 455 THR A CA 1
ATOM 3750 C C . THR A 1 455 ? 0.747 2.445 9.643 1.00 85.75 455 THR A C 1
ATOM 3752 O O . THR A 1 455 ? 0.351 1.425 10.208 1.00 85.75 455 THR A O 1
ATOM 3755 N N . SER A 1 456 ? 1.766 3.184 10.096 1.00 89.06 456 SER A N 1
ATOM 3756 C CA . SER A 1 456 ? 2.510 2.892 11.327 1.00 89.06 456 SER A CA 1
ATOM 3757 C C . SER A 1 456 ? 1.595 2.952 12.555 1.00 89.06 456 SER A C 1
ATOM 3759 O O . SER A 1 456 ? 1.684 2.100 13.433 1.00 89.06 456 SER A O 1
ATOM 3761 N N . PHE A 1 457 ? 0.657 3.906 12.589 1.00 90.56 457 PHE A N 1
ATOM 3762 C CA . PHE A 1 457 ? -0.303 4.071 13.688 1.00 90.56 457 PHE A CA 1
ATOM 3763 C C . PHE A 1 457 ? -1.496 3.117 13.587 1.00 90.56 457 PHE A C 1
ATOM 3765 O O . PHE A 1 457 ? -1.923 2.542 14.589 1.00 90.56 457 PHE A O 1
ATOM 3772 N N . VAL A 1 458 ? -2.042 2.929 12.379 1.00 86.62 458 VAL A N 1
ATOM 3773 C CA . VAL A 1 458 ? -3.248 2.111 12.167 1.00 86.62 458 VAL A CA 1
ATOM 3774 C C . VAL A 1 458 ? -3.047 0.670 12.636 1.00 86.62 458 VAL A C 1
ATOM 3776 O O . VAL A 1 458 ? -3.971 0.115 13.225 1.00 86.62 458 VAL A O 1
ATOM 3779 N N . GLY A 1 459 ? -1.858 0.086 12.442 1.00 84.38 459 GLY A N 1
ATOM 3780 C CA . GLY A 1 459 ? -1.554 -1.263 12.933 1.00 84.38 459 GLY A CA 1
ATOM 3781 C C . GLY A 1 459 ? -1.746 -1.393 14.448 1.00 84.38 459 GLY A C 1
ATOM 3782 O O . GLY A 1 459 ? -2.450 -2.290 14.909 1.00 84.38 459 GLY A O 1
ATOM 3783 N N . PHE A 1 460 ? -1.203 -0.454 15.228 1.00 88.19 460 PHE A N 1
ATOM 3784 C CA . PHE A 1 460 ? -1.380 -0.440 16.683 1.00 88.19 460 PHE A CA 1
ATOM 3785 C C . PHE A 1 460 ? -2.812 -0.157 17.103 1.00 88.19 460 PHE A C 1
ATOM 3787 O O . PHE A 1 460 ? -3.308 -0.801 18.022 1.00 88.19 460 PHE A O 1
ATOM 3794 N N . ILE A 1 461 ? -3.486 0.785 16.441 1.00 89.44 461 ILE A N 1
ATOM 3795 C CA . ILE A 1 461 ? -4.887 1.091 16.743 1.00 89.44 461 ILE A CA 1
ATOM 3796 C C . ILE A 1 461 ? -5.742 -0.160 16.531 1.00 89.44 461 ILE A C 1
ATOM 3798 O O . ILE A 1 461 ? -6.494 -0.525 17.432 1.00 89.44 461 ILE A O 1
ATOM 3802 N N . ASP A 1 462 ? -5.581 -0.865 15.409 1.00 83.44 462 ASP A N 1
ATOM 3803 C CA . ASP A 1 462 ? -6.264 -2.136 15.149 1.00 83.44 462 ASP A CA 1
ATOM 3804 C C . ASP A 1 462 ? -5.932 -3.194 16.216 1.00 83.44 462 ASP A C 1
ATOM 3806 O O . ASP A 1 462 ? -6.839 -3.854 16.734 1.00 83.44 462 ASP A O 1
ATOM 3810 N N . GLY A 1 463 ? -4.651 -3.331 16.576 1.00 82.50 463 GLY A N 1
ATOM 3811 C CA . GLY A 1 463 ? -4.182 -4.246 17.617 1.00 82.50 463 GLY A CA 1
ATOM 3812 C C . GLY A 1 463 ? -4.818 -3.970 18.980 1.00 82.50 463 GLY A C 1
ATOM 3813 O O . GLY A 1 463 ? -5.398 -4.871 19.588 1.00 82.50 463 GLY A O 1
ATOM 3814 N N . TYR A 1 464 ? -4.790 -2.719 19.440 1.00 86.88 464 TYR A N 1
ATOM 3815 C CA . TYR A 1 464 ? -5.372 -2.312 20.720 1.00 86.88 464 TYR A CA 1
ATOM 3816 C C . TYR A 1 464 ? -6.898 -2.412 20.730 1.00 86.88 464 TYR A C 1
ATOM 3818 O O . TYR A 1 464 ? -7.461 -2.838 21.735 1.00 86.88 464 TYR A O 1
ATOM 3826 N N . CYS A 1 465 ? -7.567 -2.110 19.610 1.00 84.00 465 CYS A N 1
ATOM 3827 C CA . CYS A 1 465 ? -9.011 -2.323 19.461 1.00 84.00 465 CYS A CA 1
ATOM 3828 C C . CYS A 1 465 ? -9.408 -3.795 19.661 1.00 84.00 465 CYS A C 1
ATOM 3830 O O . CYS A 1 465 ? -10.526 -4.078 20.084 1.00 84.00 465 CYS A O 1
ATOM 3832 N N . ASN A 1 466 ? -8.517 -4.741 19.346 1.00 77.00 466 ASN A N 1
ATOM 3833 C CA . ASN A 1 466 ? -8.780 -6.171 19.503 1.00 77.00 466 ASN A CA 1
ATOM 3834 C C . ASN A 1 466 ? -8.335 -6.698 20.881 1.00 77.00 466 ASN A C 1
ATOM 3836 O O . ASN A 1 466 ? -9.027 -7.517 21.488 1.00 77.00 466 ASN A O 1
ATOM 3840 N N . LEU A 1 467 ? -7.175 -6.255 21.373 1.00 74.31 467 LEU A N 1
ATOM 3841 C CA . LEU A 1 467 ? -6.437 -6.929 22.448 1.00 74.31 467 LEU A CA 1
ATOM 3842 C C . LEU A 1 467 ? -6.304 -6.111 23.742 1.00 74.31 467 LEU A C 1
ATOM 3844 O O . LEU A 1 467 ? -5.886 -6.669 24.756 1.00 74.31 467 LEU A O 1
ATOM 3848 N N . SER A 1 468 ? -6.630 -4.815 23.745 1.00 75.94 468 SER A N 1
ATOM 3849 C CA . SER A 1 468 ? -6.244 -3.897 24.830 1.00 75.94 468 SER A CA 1
ATOM 3850 C C . SER A 1 468 ? -7.383 -2.989 25.318 1.00 75.94 468 SER A C 1
ATOM 3852 O O . SER A 1 468 ? -8.540 -3.112 24.908 1.00 75.94 468 SER A O 1
ATOM 3854 N N . GLU A 1 469 ? -7.066 -2.120 26.278 1.00 83.56 469 GLU A N 1
ATOM 3855 C CA . GLU A 1 469 ? -7.976 -1.116 26.829 1.00 83.56 469 GLU A CA 1
ATOM 3856 C C . GLU A 1 469 ? -8.012 0.124 25.919 1.00 83.56 469 GLU A C 1
ATOM 3858 O O . GLU A 1 469 ? -7.101 0.398 25.132 1.00 83.56 469 GLU A O 1
ATOM 3863 N N . TYR A 1 470 ? -9.064 0.929 26.038 1.00 86.19 470 TYR A N 1
ATOM 3864 C CA . TYR A 1 470 ? -9.182 2.164 25.262 1.00 86.19 470 TYR A CA 1
ATOM 3865 C C . TYR A 1 470 ? -8.049 3.162 25.570 1.00 86.19 470 TYR A C 1
ATOM 3867 O O . TYR A 1 470 ? -7.632 3.942 24.708 1.00 86.19 470 TYR A O 1
ATOM 3875 N N . LYS A 1 471 ? -7.472 3.104 26.779 1.00 87.62 471 LYS A N 1
ATOM 3876 C CA . LYS A 1 471 ? -6.342 3.950 27.184 1.00 87.62 471 LYS A CA 1
ATOM 3877 C C . LYS A 1 471 ? -5.150 3.846 26.224 1.00 87.62 471 LYS A C 1
ATOM 3879 O O . LYS A 1 471 ? -4.563 4.885 25.917 1.00 87.62 471 LYS A O 1
ATOM 3884 N N . GLN A 1 472 ? -4.814 2.655 25.715 1.00 88.38 472 GLN A N 1
ATOM 3885 C CA . GLN A 1 472 ? -3.718 2.508 24.745 1.00 88.38 472 GLN A CA 1
ATOM 3886 C C . GLN A 1 472 ? -4.050 3.168 23.398 1.00 88.38 472 GLN A C 1
ATOM 3888 O O . GLN A 1 472 ? -3.186 3.798 22.789 1.00 88.38 472 GLN A O 1
ATOM 3893 N N . VAL A 1 473 ? -5.310 3.104 22.954 1.00 89.75 473 VAL A N 1
ATOM 3894 C CA . VAL A 1 473 ? -5.761 3.807 21.741 1.00 89.75 473 VAL A CA 1
ATOM 3895 C C . VAL A 1 473 ? -5.661 5.315 21.926 1.00 89.75 473 VAL A C 1
ATOM 3897 O O . VAL A 1 473 ? -5.107 5.999 21.069 1.00 89.75 473 VAL A O 1
ATOM 3900 N N . LYS A 1 474 ? -6.109 5.837 23.072 1.00 87.94 474 LYS A N 1
ATOM 3901 C CA . LYS A 1 474 ? -5.985 7.260 23.411 1.00 87.94 474 LYS A CA 1
ATOM 3902 C C . LYS A 1 474 ? -4.525 7.727 23.421 1.00 87.94 474 LYS A C 1
ATOM 3904 O O . LYS A 1 474 ? -4.236 8.811 22.919 1.00 87.94 474 LYS A O 1
ATOM 3909 N N . GLN A 1 475 ? -3.613 6.921 23.965 1.00 87.50 475 GLN A N 1
ATOM 3910 C CA . GLN A 1 475 ? -2.174 7.205 23.946 1.00 87.50 475 GLN A CA 1
ATOM 3911 C C . GLN A 1 475 ? -1.620 7.219 22.519 1.00 87.50 475 GLN A C 1
ATOM 3913 O O . GLN A 1 475 ? -0.959 8.180 22.143 1.00 87.50 475 GLN A O 1
ATOM 3918 N N . MET A 1 476 ? -1.943 6.217 21.699 1.00 89.62 476 MET A N 1
ATOM 3919 C CA . MET A 1 476 ? -1.478 6.154 20.310 1.00 89.62 476 MET A CA 1
ATOM 3920 C C . MET A 1 476 ? -1.998 7.330 19.473 1.00 89.62 476 MET A C 1
ATOM 3922 O O . MET A 1 476 ? -1.249 7.947 18.723 1.00 89.62 476 MET A O 1
ATOM 3926 N N . VAL A 1 477 ? -3.263 7.705 19.667 1.00 88.38 477 VAL A N 1
ATOM 3927 C CA . VAL A 1 477 ? -3.873 8.898 19.067 1.00 88.38 477 VAL A CA 1
ATOM 3928 C C . VAL A 1 477 ? -3.173 10.181 19.530 1.00 88.38 477 VAL A C 1
ATOM 3930 O O . VAL A 1 477 ? -2.973 11.094 18.732 1.00 88.38 477 VAL A O 1
ATOM 3933 N N . HIS A 1 478 ? -2.775 10.266 20.803 1.00 84.50 478 HIS A N 1
ATOM 3934 C CA . HIS A 1 478 ? -2.009 11.404 21.306 1.00 84.50 478 HIS A CA 1
ATOM 3935 C C . HIS A 1 478 ? -0.624 11.491 20.655 1.00 84.50 478 HIS A C 1
ATOM 3937 O O . HIS A 1 478 ? -0.251 12.582 20.229 1.00 84.50 478 HIS A O 1
ATOM 3943 N N . ILE A 1 479 ? 0.095 10.369 20.528 1.00 84.81 479 ILE A N 1
ATOM 3944 C CA . ILE A 1 479 ? 1.397 10.300 19.844 1.00 84.81 479 ILE A CA 1
ATOM 3945 C C . ILE A 1 479 ? 1.244 10.733 18.382 1.00 84.81 479 ILE A C 1
ATOM 3947 O O . ILE A 1 479 ? 1.984 11.600 17.923 1.00 84.81 479 ILE A O 1
ATOM 3951 N N . MET A 1 480 ? 0.252 10.188 17.674 1.00 86.44 480 MET A N 1
ATOM 3952 C CA . MET A 1 480 ? -0.019 10.510 16.271 1.00 86.44 480 MET A CA 1
ATOM 3953 C C . MET A 1 480 ? -0.235 12.016 16.064 1.00 86.44 480 MET A C 1
ATOM 3955 O O . MET A 1 480 ? 0.430 12.632 15.236 1.00 86.44 480 MET A O 1
ATOM 3959 N N . ASP A 1 481 ? -1.115 12.622 16.856 1.00 78.44 481 ASP A N 1
ATOM 3960 C CA . ASP A 1 481 ? -1.549 14.009 16.672 1.00 78.44 481 ASP A CA 1
ATOM 3961 C C . ASP A 1 481 ? -0.576 15.040 17.268 1.00 78.44 481 ASP A C 1
ATOM 3963 O O . ASP A 1 481 ? -0.276 16.062 16.657 1.00 78.44 481 ASP A O 1
ATOM 3967 N N . ASN A 1 482 ? -0.036 14.780 18.462 1.00 75.62 482 ASN A N 1
ATOM 3968 C CA . ASN A 1 482 ? 0.726 15.785 19.210 1.00 75.62 482 ASN A CA 1
ATOM 3969 C C . ASN A 1 482 ? 2.234 15.655 19.015 1.00 75.62 482 ASN A C 1
ATOM 3971 O O . ASN A 1 482 ? 2.911 16.685 19.018 1.00 75.62 482 ASN A O 1
ATOM 3975 N N . ILE A 1 483 ? 2.737 14.430 18.829 1.00 78.81 483 ILE A N 1
ATOM 3976 C CA . ILE A 1 483 ? 4.169 14.158 18.657 1.00 78.81 483 ILE A CA 1
ATOM 3977 C C . ILE A 1 483 ? 4.502 14.093 17.166 1.00 78.81 483 ILE A C 1
ATOM 3979 O O . ILE A 1 483 ? 5.289 14.902 16.695 1.00 78.81 483 ILE A O 1
ATOM 3983 N N . ALA A 1 484 ? 3.847 13.214 16.401 1.00 78.69 484 ALA A N 1
ATOM 3984 C CA . ALA A 1 484 ? 4.085 13.074 14.959 1.00 78.69 484 ALA A CA 1
ATOM 3985 C C . ALA A 1 484 ? 3.355 14.126 14.097 1.00 78.69 484 ALA A C 1
ATOM 3987 O O . ALA A 1 484 ? 3.550 14.180 12.881 1.00 78.69 484 ALA A O 1
ATOM 3988 N N . LYS A 1 485 ? 2.503 14.964 14.707 1.00 76.31 485 LYS A N 1
ATOM 3989 C CA . LYS A 1 485 ? 1.720 16.018 14.037 1.00 76.31 485 LYS A CA 1
ATOM 3990 C C . LYS A 1 485 ? 0.843 15.506 12.891 1.00 76.31 485 LYS A C 1
ATOM 3992 O O . LYS A 1 485 ? 0.606 16.244 11.936 1.00 76.31 485 LYS A O 1
ATOM 3997 N N . GLN A 1 486 ? 0.381 14.256 12.940 1.00 78.62 486 GLN A N 1
ATOM 3998 C CA . GLN A 1 486 ? -0.472 13.638 11.923 1.00 78.62 486 GLN A CA 1
ATOM 3999 C C . GLN A 1 486 ? -1.953 13.711 12.322 1.00 78.62 486 GLN A C 1
ATOM 4001 O O . GLN A 1 486 ? -2.335 13.147 13.349 1.00 78.62 486 GLN A O 1
ATOM 4006 N N . PRO A 1 487 ? -2.814 14.366 11.520 1.00 78.25 487 PRO A N 1
ATOM 4007 C CA . PRO A 1 487 ? -4.238 14.434 11.822 1.00 78.25 487 PRO A CA 1
ATOM 4008 C C . PRO A 1 487 ? -4.912 13.072 11.630 1.00 78.25 487 PRO A C 1
ATOM 4010 O O . PRO A 1 487 ? -4.515 12.268 10.783 1.00 78.25 487 PRO A O 1
ATOM 4013 N N . LEU A 1 488 ? -5.989 12.828 12.378 1.00 84.88 488 LEU A N 1
ATOM 4014 C CA . LEU A 1 488 ? -6.758 11.594 12.247 1.00 84.88 488 LEU A CA 1
ATOM 4015 C C . LEU A 1 488 ? -7.559 11.612 10.941 1.00 84.88 488 LEU A C 1
ATOM 4017 O O . LEU A 1 488 ? -8.306 12.548 10.645 1.00 84.88 488 LEU A O 1
ATOM 4021 N N . SER A 1 489 ? -7.426 10.538 10.169 1.00 85.88 489 SER A N 1
ATOM 4022 C CA . SER A 1 489 ? -8.172 10.330 8.931 1.00 85.88 489 SER A CA 1
ATOM 4023 C C . SER A 1 489 ? -9.539 9.685 9.200 1.00 85.88 489 SER A C 1
ATOM 4025 O O . SER A 1 489 ? -9.791 9.114 10.268 1.00 85.88 489 SER A O 1
ATOM 4027 N N . THR A 1 490 ? -10.417 9.671 8.190 1.00 85.56 490 THR A N 1
ATOM 4028 C CA . THR A 1 490 ? -11.652 8.857 8.226 1.00 85.56 490 THR A CA 1
ATOM 4029 C C . THR A 1 490 ? -11.365 7.397 8.562 1.00 85.56 490 THR A C 1
ATOM 4031 O O . THR A 1 490 ? -12.145 6.763 9.275 1.00 85.56 490 THR A O 1
ATOM 4034 N N . ARG A 1 491 ? -10.257 6.850 8.047 1.00 84.75 491 ARG A N 1
ATOM 4035 C CA . ARG A 1 491 ? -9.867 5.456 8.259 1.00 84.75 491 ARG A CA 1
ATOM 4036 C C . ARG A 1 491 ? -9.540 5.211 9.729 1.00 84.75 491 ARG A C 1
ATOM 4038 O O . ARG A 1 491 ? -10.070 4.259 10.294 1.00 84.75 491 ARG A O 1
ATOM 4045 N N . VAL A 1 492 ? -8.746 6.081 10.355 1.00 89.25 492 VAL A N 1
ATOM 4046 C CA . VAL A 1 492 ? -8.398 5.973 11.781 1.00 89.25 492 VAL A CA 1
ATOM 4047 C C . VAL A 1 492 ? -9.651 6.025 12.656 1.00 89.25 492 VAL A C 1
ATOM 4049 O O . VAL A 1 492 ? -9.866 5.120 13.462 1.00 89.25 492 VAL A O 1
ATOM 4052 N N . TYR A 1 493 ? -10.530 7.009 12.443 1.00 91.38 493 TYR A N 1
ATOM 4053 C CA . TYR A 1 493 ? -11.792 7.101 13.185 1.00 91.38 493 TYR A CA 1
ATOM 4054 C C . TYR A 1 493 ? -12.666 5.858 13.014 1.00 91.38 493 TYR A C 1
ATOM 4056 O O . TYR A 1 493 ? -13.193 5.337 13.994 1.00 91.38 493 TYR A O 1
ATOM 4064 N N . THR A 1 494 ? -12.776 5.342 11.787 1.00 89.06 494 THR A N 1
ATOM 4065 C CA . THR A 1 494 ? -13.554 4.126 11.510 1.00 89.06 494 THR A CA 1
ATOM 4066 C C . THR A 1 494 ? -13.024 2.939 12.317 1.00 89.06 494 THR A C 1
ATOM 4068 O O . THR A 1 494 ? -13.817 2.192 12.885 1.00 89.06 494 THR A O 1
ATOM 4071 N N . ARG A 1 495 ? -11.696 2.784 12.442 1.00 87.81 495 ARG A N 1
ATOM 4072 C CA . ARG A 1 495 ? -11.094 1.709 13.252 1.00 87.81 495 ARG A CA 1
ATOM 4073 C C . ARG A 1 495 ? -11.374 1.859 14.741 1.00 87.81 495 ARG A C 1
ATOM 4075 O O . ARG A 1 495 ? -11.754 0.874 15.367 1.00 87.81 495 ARG A O 1
ATOM 4082 N N . ILE A 1 496 ? -11.263 3.074 15.278 1.00 91.94 496 ILE A N 1
ATOM 4083 C CA . ILE A 1 496 ? -11.564 3.345 16.691 1.00 91.94 496 ILE A CA 1
ATOM 4084 C C . ILE A 1 496 ? -13.035 3.027 16.989 1.00 91.94 496 ILE A C 1
ATOM 4086 O O . ILE A 1 496 ? -13.318 2.275 17.919 1.00 91.94 496 ILE A O 1
ATOM 4090 N N . PHE A 1 497 ? -13.978 3.511 16.172 1.00 91.75 497 PHE A N 1
ATOM 4091 C CA . PHE A 1 497 ? -15.401 3.210 16.372 1.00 91.75 497 PHE A CA 1
ATOM 4092 C C . PHE A 1 497 ? -15.720 1.718 16.208 1.00 91.75 497 PHE A C 1
ATOM 4094 O O . PHE A 1 497 ? -16.507 1.169 16.976 1.00 91.75 497 PHE A O 1
ATOM 4101 N N . ALA A 1 498 ? -15.063 1.027 15.271 1.00 87.12 498 ALA A N 1
ATOM 4102 C CA . ALA A 1 498 ? -15.199 -0.421 15.130 1.00 87.12 498 ALA A CA 1
ATOM 4103 C C . ALA A 1 498 ? -14.660 -1.195 16.351 1.00 87.12 498 ALA A C 1
ATOM 4105 O O . ALA A 1 498 ? -15.099 -2.318 16.593 1.00 87.12 498 ALA A O 1
ATOM 4106 N N . GLY A 1 499 ? -13.747 -0.617 17.141 1.00 87.75 499 GLY A N 1
ATOM 4107 C CA . GLY A 1 499 ? -13.278 -1.189 18.407 1.00 87.75 499 GLY A CA 1
ATOM 4108 C C . GLY A 1 499 ? -14.407 -1.406 19.421 1.00 87.75 499 GLY A C 1
ATOM 4109 O O . GLY A 1 499 ? -14.510 -2.493 19.992 1.00 87.75 499 GLY A O 1
ATOM 4110 N N . PHE A 1 500 ? -15.328 -0.443 19.550 1.00 88.31 500 PHE A N 1
ATOM 4111 C CA . PHE A 1 500 ? -16.503 -0.557 20.431 1.00 88.31 500 PHE A CA 1
ATOM 4112 C C . PHE A 1 500 ? -17.440 -1.710 20.032 1.00 88.31 500 PHE A C 1
ATOM 4114 O O . PHE A 1 500 ? -18.075 -2.315 20.886 1.00 88.31 500 PHE A O 1
ATOM 4121 N N . LEU A 1 501 ? -17.487 -2.082 18.746 1.00 85.44 501 LEU A N 1
ATOM 4122 C CA . LEU A 1 501 ? -18.263 -3.241 18.284 1.00 85.44 501 LEU A CA 1
ATOM 4123 C C . LEU A 1 501 ? -17.633 -4.584 18.671 1.00 85.44 501 LEU A C 1
ATOM 4125 O O . LEU A 1 501 ? -18.347 -5.575 18.815 1.00 85.44 501 LEU A O 1
ATOM 4129 N N . LYS A 1 502 ? -16.303 -4.636 18.792 1.00 79.38 502 LYS A N 1
ATOM 4130 C CA . LYS A 1 502 ? -15.543 -5.868 19.059 1.00 79.38 502 LYS A CA 1
ATOM 4131 C C . LYS A 1 502 ? -15.394 -6.156 20.550 1.00 79.38 502 LYS A C 1
ATOM 4133 O O . LYS A 1 502 ? -15.299 -7.314 20.948 1.00 79.38 502 LYS A O 1
ATOM 4138 N N . ARG A 1 503 ? -15.348 -5.108 21.372 1.00 74.25 503 ARG A N 1
ATOM 4139 C CA . ARG A 1 503 ? -15.095 -5.161 22.817 1.00 74.25 503 ARG A CA 1
ATOM 4140 C C . ARG A 1 503 ? -16.397 -5.002 23.606 1.00 74.25 503 ARG A C 1
ATOM 4142 O O . ARG A 1 503 ? -16.518 -4.075 24.395 1.00 74.25 503 ARG A O 1
ATOM 4149 N N . LYS A 1 504 ? -17.344 -5.912 23.382 1.00 65.00 504 LYS A N 1
ATOM 4150 C CA . LYS A 1 504 ? -18.647 -5.961 24.066 1.00 65.00 504 LYS A CA 1
ATOM 4151 C C . LYS A 1 504 ? -18.550 -6.592 25.470 1.00 65.00 504 LYS A C 1
ATOM 4153 O O . LYS A 1 504 ? -17.809 -7.564 25.644 1.00 65.00 504 LYS A O 1
ATOM 4158 N N . GLY A 1 505 ? -19.290 -6.084 26.460 1.00 61.16 505 GLY A N 1
ATOM 4159 C CA . GLY A 1 505 ? -19.486 -6.681 27.794 1.00 61.16 505 GLY A CA 1
ATOM 4160 C C . GLY A 1 505 ? -18.733 -6.020 28.965 1.00 61.16 505 GLY A C 1
ATOM 4161 O O . GLY A 1 505 ? -18.109 -4.978 28.832 1.00 61.16 505 GLY A O 1
ATOM 4162 N N . PHE A 1 506 ? -18.739 -6.659 30.146 1.00 48.19 506 PHE A N 1
ATOM 4163 C CA . PHE A 1 506 ? -18.268 -6.104 31.442 1.00 48.19 506 PHE A CA 1
ATOM 4164 C C . PHE A 1 506 ? -16.798 -5.611 31.496 1.00 48.19 506 PHE A C 1
ATOM 4166 O O . PHE A 1 506 ? -16.409 -4.915 32.428 1.00 48.19 506 PHE A O 1
ATOM 4173 N N . ARG A 1 507 ? -15.955 -5.975 30.520 1.00 60.53 507 ARG A N 1
ATOM 4174 C CA . ARG A 1 507 ? -14.563 -5.482 30.358 1.00 60.53 507 ARG A CA 1
ATOM 4175 C C . ARG A 1 507 ? -14.340 -4.785 29.005 1.00 60.53 507 ARG A C 1
ATOM 4177 O O . ARG A 1 507 ? -13.212 -4.710 28.499 1.00 60.53 507 ARG A O 1
ATOM 4184 N N . GLY A 1 508 ? -15.445 -4.393 28.384 1.00 74.00 508 GLY A N 1
ATOM 4185 C CA . GLY A 1 508 ? -15.528 -3.663 27.136 1.00 74.00 508 GLY A CA 1
ATOM 4186 C C . GLY A 1 508 ? -15.186 -2.191 27.300 1.00 74.00 508 GLY A C 1
ATOM 4187 O O . GLY A 1 508 ? -14.896 -1.726 28.402 1.00 74.00 508 GLY A O 1
ATOM 4188 N N . TRP A 1 509 ? -15.175 -1.471 26.185 1.00 86.31 509 TRP A N 1
ATOM 4189 C CA . TRP A 1 509 ? -15.021 -0.017 26.207 1.00 86.31 509 TRP A CA 1
ATOM 4190 C C . TRP A 1 509 ? -16.344 0.643 26.595 1.00 86.31 509 TRP A C 1
ATOM 4192 O O . TRP A 1 509 ? -17.410 0.110 26.297 1.00 86.31 509 TRP A O 1
ATOM 4202 N N . THR A 1 510 ? -16.288 1.783 27.276 1.00 86.19 510 THR A N 1
ATOM 4203 C CA . THR A 1 510 ? -17.471 2.385 27.909 1.00 86.19 510 THR A CA 1
ATOM 4204 C C . THR A 1 510 ? -18.156 3.431 27.029 1.00 86.19 510 THR A C 1
ATOM 4206 O O . THR A 1 510 ? -17.601 3.927 26.045 1.00 86.19 510 THR A O 1
ATOM 4209 N N . LEU A 1 511 ? -19.378 3.815 27.413 1.00 85.50 511 LEU A N 1
ATOM 4210 C CA . LEU A 1 511 ? -20.098 4.912 26.768 1.00 85.50 511 LEU A CA 1
ATOM 4211 C C . LEU A 1 511 ? -19.354 6.253 26.900 1.00 85.50 511 LEU A C 1
ATOM 4213 O O . LEU A 1 511 ? -19.292 7.005 25.933 1.00 85.50 511 LEU A O 1
ATOM 4217 N N . ASP A 1 512 ? -18.718 6.525 28.042 1.00 83.44 512 ASP A N 1
ATOM 4218 C CA . ASP A 1 512 ? -17.917 7.744 28.243 1.00 83.44 512 ASP A CA 1
ATOM 4219 C C . ASP A 1 512 ? -16.732 7.819 27.270 1.00 83.44 512 ASP A C 1
ATOM 4221 O O . ASP A 1 512 ? -16.414 8.876 26.717 1.00 83.44 512 ASP A O 1
ATOM 4225 N N . GLU A 1 513 ? -16.085 6.680 27.018 1.00 88.00 513 GLU A N 1
ATOM 4226 C CA . GLU A 1 513 ? -14.992 6.577 26.052 1.00 88.00 513 GLU A CA 1
ATOM 4227 C C . GLU A 1 513 ? -15.495 6.827 24.626 1.00 88.00 513 GLU A C 1
ATOM 4229 O O . GLU A 1 513 ? -14.852 7.559 23.870 1.00 88.00 513 GLU A O 1
ATOM 4234 N N . TYR A 1 514 ? -16.675 6.303 24.281 1.00 89.25 514 TYR A N 1
ATOM 4235 C CA . TYR A 1 514 ? -17.342 6.578 23.008 1.00 89.25 514 TYR A CA 1
ATOM 4236 C C . TYR A 1 514 ? -17.661 8.071 22.842 1.00 89.25 514 TYR A C 1
ATOM 4238 O O . TYR A 1 514 ? -17.332 8.659 21.806 1.00 89.25 514 TYR A O 1
ATOM 4246 N N . ILE A 1 515 ? -18.237 8.709 23.869 1.00 85.12 515 ILE A N 1
ATOM 4247 C CA . ILE A 1 515 ? -18.541 10.149 23.880 1.00 85.12 515 ILE A CA 1
ATOM 4248 C C . ILE A 1 515 ? -17.269 10.960 23.647 1.00 85.12 515 ILE A C 1
ATOM 4250 O O . ILE A 1 515 ? -17.285 11.914 22.867 1.00 85.12 515 ILE A O 1
ATOM 4254 N N . ALA A 1 516 ? -16.155 10.582 24.276 1.00 83.38 516 ALA A N 1
ATOM 4255 C CA . ALA A 1 516 ? -14.882 11.272 24.103 1.00 83.38 516 ALA A CA 1
ATOM 4256 C C . ALA A 1 516 ? -14.373 11.207 22.650 1.00 83.38 516 ALA A C 1
ATOM 4258 O O . ALA A 1 516 ? -13.940 12.229 22.110 1.00 83.38 516 ALA A O 1
ATOM 4259 N N . VAL A 1 517 ? -14.455 10.041 21.993 1.00 88.69 517 VAL A N 1
ATOM 4260 C CA . VAL A 1 517 ? -14.080 9.901 20.570 1.00 88.69 517 VAL A CA 1
ATOM 4261 C C . VAL A 1 517 ? -15.016 10.713 19.675 1.00 88.69 517 VAL A C 1
ATOM 4263 O O . VAL A 1 517 ? -14.547 11.419 18.782 1.00 88.69 517 VAL A O 1
ATOM 4266 N N . LEU A 1 518 ? -16.329 10.644 19.915 1.00 88.50 518 LEU A N 1
ATOM 4267 C CA . LEU A 1 518 ? -17.335 11.351 19.122 1.00 88.50 518 LEU A CA 1
ATOM 4268 C C . LEU A 1 518 ? -17.199 12.873 19.242 1.00 88.50 518 LEU A C 1
ATOM 4270 O O . LEU A 1 518 ? -17.223 13.577 18.235 1.00 88.50 518 LEU A O 1
ATOM 4274 N N . THR A 1 519 ? -16.972 13.369 20.457 1.00 80.38 519 THR A N 1
ATOM 4275 C CA . THR A 1 519 ? -16.707 14.788 20.730 1.00 80.38 519 THR A CA 1
ATOM 4276 C C . THR A 1 519 ? -15.499 15.276 19.934 1.00 80.38 519 THR A C 1
ATOM 4278 O O . THR A 1 519 ? -15.558 16.320 19.286 1.00 80.38 519 THR A O 1
ATOM 4281 N N . ARG A 1 520 ? -14.409 14.499 19.942 1.00 82.88 520 ARG A N 1
ATOM 4282 C CA . ARG A 1 520 ? -13.197 14.822 19.187 1.00 82.88 520 ARG A CA 1
ATOM 4283 C C . ARG A 1 520 ? -13.453 14.844 17.678 1.00 82.88 520 ARG A C 1
ATOM 4285 O O . ARG A 1 520 ? -13.062 15.802 17.023 1.00 82.88 520 ARG A O 1
ATOM 4292 N N . LEU A 1 521 ? -14.138 13.832 17.136 1.00 87.06 521 LEU A N 1
ATOM 4293 C CA . LEU A 1 521 ? -14.486 13.777 15.712 1.00 87.06 521 LEU A CA 1
ATOM 4294 C C . LEU A 1 521 ? -15.234 15.041 15.270 1.00 87.06 521 LEU A C 1
ATOM 4296 O O . LEU A 1 521 ? -14.943 15.598 14.214 1.00 87.06 521 LEU A O 1
ATOM 4300 N N . ILE A 1 522 ? -16.195 15.498 16.073 1.00 80.06 522 ILE A N 1
ATOM 4301 C CA . ILE A 1 522 ? -16.980 16.692 15.755 1.00 80.06 522 ILE A CA 1
ATOM 4302 C C . ILE A 1 522 ? -16.111 17.946 15.799 1.00 80.06 522 ILE A C 1
ATOM 4304 O O . ILE A 1 522 ? -16.225 18.779 14.902 1.00 80.06 522 ILE A O 1
ATOM 4308 N N . ALA A 1 523 ? -15.216 18.064 16.781 1.00 75.94 523 ALA A N 1
ATOM 4309 C CA . ALA A 1 523 ? -14.271 19.173 16.843 1.00 75.94 523 ALA A CA 1
ATOM 4310 C C . ALA A 1 523 ? -13.334 19.205 15.623 1.00 75.94 523 ALA A C 1
ATOM 4312 O O . ALA A 1 523 ? -13.159 20.263 15.023 1.00 75.94 523 ALA A O 1
ATOM 4313 N N . ASP A 1 524 ? -12.809 18.051 15.197 1.00 78.25 524 ASP A N 1
ATOM 4314 C CA . ASP A 1 524 ? -11.961 17.940 14.002 1.00 78.25 524 ASP A CA 1
ATOM 4315 C C . ASP A 1 524 ? -12.713 18.316 12.711 1.00 78.25 524 ASP A C 1
ATOM 4317 O O . ASP A 1 524 ? -12.103 18.789 11.750 1.00 78.25 524 ASP A O 1
ATOM 4321 N N . ILE A 1 525 ? -14.033 18.108 12.662 1.00 77.25 525 ILE A N 1
ATOM 4322 C CA . ILE A 1 525 ? -14.883 18.502 11.527 1.00 77.25 525 ILE A CA 1
ATOM 4323 C C . ILE A 1 525 ? -15.202 19.998 11.569 1.00 77.25 525 ILE A C 1
ATOM 4325 O O . ILE A 1 525 ? -15.108 20.655 10.535 1.00 77.25 525 ILE A O 1
ATOM 4329 N N . ASP A 1 526 ? -15.558 20.537 12.738 1.00 71.25 526 ASP A N 1
ATOM 4330 C CA . ASP A 1 526 ? -15.875 21.961 12.926 1.00 71.25 526 ASP A CA 1
ATOM 4331 C C . ASP A 1 526 ? -14.642 22.851 12.695 1.00 71.25 526 ASP A C 1
ATOM 4333 O O . ASP A 1 526 ? -14.754 23.952 12.160 1.00 71.25 526 ASP A O 1
ATOM 4337 N N . ALA A 1 527 ? -13.445 22.353 13.028 1.00 68.50 527 ALA A N 1
ATOM 4338 C CA . ALA A 1 527 ? -12.182 23.051 12.799 1.00 68.50 527 ALA A CA 1
ATOM 4339 C C . ALA A 1 527 ? -11.863 23.285 11.311 1.00 68.50 527 ALA A C 1
ATOM 4341 O O . ALA A 1 527 ? -11.113 24.210 11.009 1.00 68.50 527 ALA A O 1
ATOM 4342 N N . LYS A 1 528 ? -12.424 22.476 10.400 1.00 66.19 528 LYS A N 1
ATOM 4343 C CA . LYS A 1 528 ? -12.217 22.584 8.943 1.00 66.19 528 LYS A CA 1
ATOM 4344 C C . LYS A 1 528 ? -13.209 23.516 8.247 1.00 66.19 528 LYS A C 1
ATOM 4346 O O . LYS A 1 528 ? -13.106 23.724 7.041 1.00 66.19 528 LYS A O 1
ATOM 4351 N N . GLU A 1 529 ? -14.209 24.015 8.964 1.00 60.44 529 GLU A N 1
ATOM 4352 C CA . GLU A 1 529 ? -15.287 24.807 8.379 1.00 60.44 529 GLU A CA 1
ATOM 4353 C C . GLU A 1 529 ? -14.939 26.295 8.310 1.00 60.44 529 GLU A C 1
ATOM 4355 O O . GLU A 1 529 ? -14.293 26.851 9.199 1.00 60.44 529 GLU A O 1
ATOM 4360 N N . ALA A 1 530 ? -15.462 26.968 7.284 1.00 52.97 530 ALA A N 1
ATOM 4361 C CA . ALA A 1 530 ? -15.496 28.421 7.196 1.00 52.97 530 ALA A CA 1
ATOM 4362 C C . ALA A 1 530 ? -16.965 28.894 7.111 1.00 52.97 530 ALA A C 1
ATOM 4364 O O . ALA A 1 530 ? -17.612 28.639 6.094 1.00 52.97 530 ALA A O 1
ATOM 4365 N N . PRO A 1 531 ? -17.510 29.590 8.132 1.00 53.31 531 PRO A N 1
ATOM 4366 C CA . PRO A 1 531 ? -16.864 29.983 9.383 1.00 53.31 531 PRO A CA 1
ATOM 4367 C C . PRO A 1 531 ? -16.837 28.845 10.417 1.00 53.31 531 PRO A C 1
ATOM 4369 O O . PRO A 1 531 ? -17.850 28.202 10.677 1.00 53.31 531 PRO A O 1
ATOM 4372 N N . ALA A 1 532 ? -15.685 28.648 11.053 1.00 57.78 532 ALA A N 1
ATOM 4373 C CA . ALA A 1 532 ? -15.525 27.698 12.150 1.00 57.78 532 ALA A CA 1
ATOM 4374 C C . ALA A 1 532 ? -16.348 28.113 13.384 1.00 57.78 532 ALA A C 1
ATOM 4376 O O . ALA A 1 532 ? -16.454 29.307 13.687 1.00 57.78 532 ALA A O 1
ATOM 4377 N N . GLY A 1 533 ? -16.845 27.138 14.153 1.00 59.41 533 GLY A N 1
ATOM 4378 C CA . GLY A 1 533 ? -17.472 27.376 15.456 1.00 59.41 533 GLY A CA 1
ATOM 4379 C C . GLY A 1 533 ? -18.960 27.046 15.541 1.00 59.41 533 GLY A C 1
ATOM 4380 O O . GLY A 1 533 ? -19.618 27.519 16.470 1.00 59.41 533 GLY A O 1
ATOM 4381 N N . TYR A 1 534 ? -19.508 26.241 14.626 1.00 65.25 534 TYR A N 1
ATOM 4382 C CA . TYR A 1 534 ? -20.882 25.746 14.744 1.00 65.25 534 TYR A CA 1
ATOM 4383 C C . TYR A 1 534 ? -21.017 24.809 15.950 1.00 65.25 534 TYR A C 1
ATOM 4385 O O . TYR A 1 534 ? -21.976 24.910 16.712 1.00 65.25 534 TYR A O 1
ATOM 4393 N N . PHE A 1 535 ? -20.003 23.979 16.209 1.00 64.38 535 PHE A N 1
ATOM 4394 C CA . PHE A 1 535 ? -19.932 23.189 17.438 1.00 64.38 535 PHE A CA 1
ATOM 4395 C C . PHE A 1 535 ? -19.890 24.083 18.680 1.00 64.38 535 PHE A C 1
ATOM 4397 O O . PHE A 1 535 ? -20.667 23.892 19.612 1.00 64.38 535 PHE A O 1
ATOM 4404 N N . LYS A 1 536 ? -19.044 25.121 18.672 1.00 65.06 536 LYS A N 1
ATOM 4405 C CA . LYS A 1 536 ? -18.970 26.096 19.772 1.00 65.06 536 LYS A CA 1
ATOM 4406 C C . LYS A 1 536 ? -20.313 26.797 20.001 1.00 65.06 536 LYS A C 1
ATOM 4408 O O . LYS A 1 536 ? -20.684 27.042 21.144 1.00 65.06 536 LYS A O 1
ATOM 4413 N N . LYS A 1 537 ? -21.061 27.081 18.932 1.00 67.69 537 LYS A N 1
ATOM 4414 C CA . LYS A 1 537 ? -22.420 27.628 19.000 1.00 67.69 537 LYS A CA 1
ATOM 4415 C C . LYS A 1 537 ? -23.399 26.644 19.651 1.00 67.69 537 LYS A C 1
ATOM 4417 O O . LYS A 1 537 ? -24.069 27.038 20.596 1.00 67.69 537 LYS A O 1
ATOM 4422 N N . LEU A 1 538 ? -23.413 25.374 19.239 1.00 65.44 538 LEU A N 1
ATOM 4423 C CA . LEU A 1 538 ? -24.263 24.333 19.842 1.00 65.44 538 LEU A CA 1
ATOM 4424 C C . LEU A 1 538 ? -23.974 24.116 21.336 1.00 65.44 538 LEU A C 1
ATOM 4426 O O . LEU A 1 538 ? -24.901 23.921 22.124 1.00 65.44 538 LEU A O 1
ATOM 4430 N N . VAL A 1 539 ? -22.698 24.181 21.730 1.00 66.12 539 VAL A N 1
ATOM 4431 C CA . VAL A 1 539 ? -22.273 24.126 23.138 1.00 66.12 539 VAL A CA 1
ATOM 4432 C C . VAL A 1 539 ? -22.766 25.354 23.904 1.00 66.12 539 VAL A C 1
ATOM 4434 O O . VAL A 1 539 ? -23.377 25.214 24.960 1.00 66.12 539 VAL A O 1
ATOM 4437 N N . ASN A 1 540 ? -22.555 26.556 23.360 1.00 66.00 540 ASN A N 1
ATOM 4438 C CA . ASN A 1 540 ? -22.991 27.808 23.986 1.00 66.00 540 ASN A CA 1
ATOM 4439 C C . ASN A 1 540 ? -24.520 27.910 24.117 1.00 66.00 540 ASN A C 1
ATOM 4441 O O . ASN A 1 540 ? -25.013 28.519 25.061 1.00 66.00 540 ASN A O 1
ATOM 4445 N N . GLU A 1 541 ? -25.270 27.318 23.187 1.00 66.75 541 GLU A N 1
ATOM 4446 C CA . GLU A 1 541 ? -26.737 27.251 23.210 1.00 66.75 541 GLU A CA 1
ATOM 4447 C C . GLU A 1 541 ? -27.273 26.202 24.201 1.00 66.75 541 GLU A C 1
ATOM 4449 O O . GLU A 1 541 ? -28.484 26.078 24.367 1.00 66.75 541 GLU A O 1
ATOM 4454 N N . GLY A 1 542 ? -26.400 25.427 24.857 1.00 57.59 542 GLY A N 1
ATOM 4455 C CA . GLY A 1 542 ? -26.793 24.361 25.782 1.00 57.59 542 GLY A CA 1
ATOM 4456 C C . GLY A 1 542 ? -27.416 23.141 25.096 1.00 57.59 542 GLY A C 1
ATOM 4457 O O . GLY A 1 542 ? -27.898 22.238 25.778 1.00 57.59 542 GLY A O 1
ATOM 4458 N N . SER A 1 543 ? -27.377 23.089 23.760 1.00 55.00 543 SER A N 1
ATOM 4459 C CA . SER A 1 543 ? -27.881 21.966 22.958 1.00 55.00 543 SER A CA 1
ATOM 4460 C C . SER A 1 543 ? -27.011 20.712 23.098 1.00 55.00 543 SER A C 1
ATOM 4462 O O . SER A 1 543 ? -27.440 19.617 22.744 1.00 55.00 543 SER A O 1
ATOM 4464 N N . VAL A 1 544 ? -25.790 20.875 23.619 1.00 57.22 544 VAL A N 1
ATOM 4465 C CA . VAL A 1 544 ? -24.796 19.823 23.836 1.00 57.22 544 VAL A CA 1
ATOM 4466 C C . VAL A 1 544 ? -24.042 20.088 25.143 1.00 57.22 544 VAL A C 1
ATOM 4468 O O . VAL A 1 544 ? -23.563 21.199 25.368 1.00 57.22 544 VAL A O 1
ATOM 4471 N N . LYS A 1 545 ? -23.840 19.049 25.965 1.00 57.50 545 LYS A N 1
ATOM 4472 C CA . LYS A 1 545 ? -22.874 19.059 27.079 1.00 57.50 545 LYS A CA 1
ATOM 4473 C C . LYS A 1 545 ? -21.533 18.463 26.638 1.00 57.50 545 LYS A C 1
ATOM 4475 O O . LYS A 1 545 ? -21.498 17.349 26.127 1.00 57.50 545 LYS A O 1
ATOM 4480 N N . VAL A 1 546 ? -20.431 19.191 26.835 1.00 58.44 546 VAL A N 1
ATOM 4481 C CA . VAL A 1 546 ? -19.072 18.750 26.460 1.00 58.44 546 VAL A CA 1
ATOM 4482 C C . VAL A 1 546 ? -18.179 18.710 27.694 1.00 58.44 546 VAL A C 1
ATOM 4484 O O . VAL A 1 546 ? -18.205 19.632 28.503 1.00 58.44 546 VAL A O 1
ATOM 4487 N N . PHE A 1 547 ? -17.381 17.648 27.825 1.00 54.91 547 PHE A N 1
ATOM 4488 C CA . PHE A 1 547 ? -16.604 17.369 29.036 1.00 54.91 547 PHE A CA 1
ATOM 4489 C C . PHE A 1 547 ? -15.234 18.074 29.131 1.00 54.91 547 PHE A C 1
ATOM 4491 O O . PHE A 1 547 ? -14.647 18.036 30.206 1.00 54.91 547 PHE A O 1
ATOM 4498 N N . ASP A 1 548 ? -14.716 18.731 28.080 1.00 56.88 548 ASP A N 1
ATOM 4499 C CA . ASP A 1 548 ? -13.458 19.512 28.154 1.00 56.88 548 ASP A CA 1
ATOM 4500 C C . ASP A 1 548 ? -13.237 20.392 26.893 1.00 56.88 548 ASP A C 1
ATOM 4502 O O . ASP A 1 548 ? -12.691 19.934 25.888 1.00 56.88 548 ASP A O 1
ATOM 4506 N N . THR A 1 549 ? -13.692 21.653 26.890 1.00 53.94 549 THR A N 1
ATOM 4507 C CA . THR A 1 549 ? -13.610 22.558 25.715 1.00 53.94 549 THR A CA 1
ATOM 4508 C C . THR A 1 549 ? -12.213 23.122 25.429 1.00 53.94 549 THR A C 1
ATOM 4510 O O . THR A 1 549 ? -11.939 23.501 24.290 1.00 53.94 549 THR A O 1
ATOM 4513 N N . GLU A 1 550 ? -11.320 23.193 26.421 1.00 51.44 550 GLU A N 1
ATOM 4514 C CA . GLU A 1 550 ? -10.002 23.834 26.271 1.00 51.44 550 GLU A CA 1
ATOM 4515 C C . GLU A 1 550 ? -9.015 22.963 25.484 1.00 51.44 550 GLU A C 1
ATOM 4517 O O . GLU A 1 550 ? -8.297 23.468 24.618 1.00 51.44 550 GLU A O 1
ATOM 4522 N N . LYS A 1 551 ? -9.038 21.637 25.685 1.00 53.47 551 LYS A N 1
ATOM 4523 C CA . LYS A 1 551 ? -8.204 20.700 24.907 1.00 53.47 551 LYS A CA 1
ATOM 4524 C C . LYS A 1 551 ? -8.557 20.662 23.417 1.00 53.47 551 LYS A C 1
ATOM 4526 O O . LYS A 1 551 ? -7.677 20.411 22.597 1.00 53.47 551 LYS A O 1
ATOM 4531 N N . LEU A 1 552 ? -9.814 20.936 23.065 1.00 50.69 552 LEU A N 1
ATOM 4532 C CA . LEU A 1 552 ? -10.294 20.922 21.677 1.00 50.69 552 LEU A CA 1
ATOM 4533 C C . LEU A 1 552 ? -9.761 22.114 20.862 1.00 50.69 552 LEU A C 1
ATOM 4535 O O . LEU A 1 552 ? -9.584 22.009 19.653 1.00 50.69 552 LEU A O 1
ATOM 4539 N N . LEU A 1 553 ? -9.460 23.245 21.509 1.00 50.81 553 LEU A N 1
ATOM 4540 C CA . LEU A 1 553 ? -8.960 24.447 20.829 1.00 50.81 553 LEU A CA 1
ATOM 4541 C C . LEU A 1 553 ? -7.466 24.360 20.475 1.00 50.81 553 LEU A C 1
ATOM 4543 O O . LEU A 1 553 ? -7.057 24.912 19.454 1.00 50.81 553 LEU A O 1
ATOM 4547 N N . ALA A 1 554 ? -6.665 23.633 21.262 1.00 49.34 554 ALA A N 1
ATOM 4548 C CA . ALA A 1 554 ? -5.237 23.419 20.998 1.00 49.34 554 ALA A CA 1
ATOM 4549 C C . ALA A 1 554 ? -4.975 22.551 19.746 1.00 49.34 554 ALA A C 1
ATOM 4551 O O . ALA A 1 554 ? -3.958 22.716 19.077 1.00 49.34 554 ALA A O 1
ATOM 4552 N N . GLN A 1 555 ? -5.920 21.678 19.376 1.00 51.88 555 GLN A N 1
ATOM 4553 C CA . GLN A 1 555 ? -5.826 20.768 18.219 1.00 51.88 555 GLN A CA 1
ATOM 4554 C C . GLN A 1 555 ? -5.977 21.476 16.859 1.00 51.88 555 GLN A C 1
ATOM 4556 O O . GLN A 1 555 ? -5.653 20.920 15.809 1.00 51.88 555 GLN A O 1
ATOM 4561 N N . ARG A 1 556 ? -6.422 22.738 16.862 1.00 52.22 556 ARG A N 1
ATOM 4562 C CA . ARG A 1 556 ? -6.709 23.516 15.651 1.00 52.22 556 ARG A CA 1
ATOM 4563 C C . ARG A 1 556 ? -5.462 23.854 14.825 1.00 52.22 556 ARG A C 1
ATOM 4565 O O . ARG A 1 556 ? -5.569 23.985 13.612 1.00 52.22 556 ARG A O 1
ATOM 4572 N N . GLN A 1 557 ? -4.288 23.975 15.453 1.00 48.75 557 GLN A N 1
ATOM 4573 C CA . GLN A 1 557 ? -3.049 24.350 14.756 1.00 48.75 557 GLN A CA 1
ATOM 4574 C C . GLN A 1 557 ? -2.547 23.246 13.815 1.00 48.75 557 GLN A C 1
ATOM 4576 O O . GLN A 1 557 ? -2.138 23.547 12.698 1.00 48.75 557 GLN A O 1
ATOM 4581 N N . THR A 1 558 ? -2.656 21.971 14.213 1.00 50.41 558 THR A N 1
ATOM 4582 C CA . THR A 1 558 ? -2.270 20.833 13.360 1.00 50.41 558 THR A CA 1
ATOM 4583 C C . THR A 1 558 ? -3.164 20.738 12.120 1.00 50.41 558 THR A C 1
ATOM 4585 O O . THR A 1 558 ? -2.674 20.446 11.038 1.00 50.41 558 THR A O 1
ATOM 4588 N N . ALA A 1 559 ? -4.470 21.010 12.247 1.00 49.59 559 ALA A N 1
ATOM 4589 C CA . ALA A 1 559 ? -5.446 20.864 11.161 1.00 49.59 559 ALA A CA 1
ATOM 4590 C C . ALA A 1 559 ? -5.247 21.859 9.998 1.00 49.59 559 ALA A C 1
ATOM 4592 O O . ALA A 1 559 ? -5.490 21.492 8.846 1.00 49.59 559 ALA A O 1
ATOM 4593 N N . LEU A 1 560 ? -4.767 23.077 10.284 1.00 51.34 560 LEU A N 1
ATOM 4594 C CA . LEU A 1 560 ? -4.569 24.141 9.286 1.00 51.34 560 LEU A CA 1
ATOM 4595 C C . LEU A 1 560 ? -3.512 23.777 8.231 1.00 51.34 560 LEU A C 1
ATOM 4597 O O . LEU A 1 560 ? -3.692 24.074 7.053 1.00 51.34 560 LEU A O 1
ATOM 4601 N N . ALA A 1 561 ? -2.459 23.047 8.615 1.00 51.00 561 ALA A N 1
ATOM 4602 C CA . ALA A 1 561 ? -1.430 22.578 7.682 1.00 51.00 561 ALA A CA 1
ATOM 4603 C C . ALA A 1 561 ? -1.955 21.569 6.632 1.00 51.00 561 ALA A C 1
ATOM 4605 O O . ALA A 1 561 ? -1.274 21.289 5.646 1.00 51.00 561 ALA A O 1
ATOM 4606 N N . TYR A 1 562 ? -3.171 21.029 6.815 1.00 53.75 562 TYR A N 1
ATOM 4607 C CA . TYR A 1 562 ? -3.760 19.971 5.980 1.00 53.75 562 TYR A CA 1
ATOM 4608 C C . TYR A 1 562 ? -5.087 20.357 5.312 1.00 53.75 562 TYR A C 1
ATOM 4610 O O . TYR A 1 562 ? -5.761 19.474 4.769 1.00 53.75 562 TYR A O 1
ATOM 4618 N N . GLU A 1 563 ? -5.477 21.639 5.313 1.00 54.75 563 GLU A N 1
ATOM 4619 C CA . GLU A 1 563 ? -6.767 22.099 4.761 1.00 54.75 563 GLU A CA 1
ATOM 4620 C C . GLU A 1 563 ? -6.996 21.665 3.299 1.00 54.75 563 GLU A C 1
ATOM 4622 O O . GLU A 1 563 ? -8.127 21.377 2.910 1.00 54.75 563 GLU A O 1
ATOM 4627 N N . GLY A 1 564 ? -5.933 21.497 2.503 1.00 53.41 564 GLY A N 1
ATOM 4628 C CA . GLY A 1 564 ? -6.029 21.054 1.106 1.00 53.41 564 GLY A CA 1
ATOM 4629 C C . GLY A 1 564 ? -6.228 19.546 0.876 1.00 53.41 564 GLY A C 1
ATOM 4630 O O . GLY A 1 564 ? -6.616 19.155 -0.224 1.00 53.41 564 GLY A O 1
ATOM 4631 N N . LEU A 1 565 ? -5.972 18.677 1.867 1.00 57.09 565 LEU A N 1
ATOM 4632 C CA . LEU A 1 565 ? -5.885 17.219 1.647 1.00 57.09 565 LEU A CA 1
ATOM 4633 C C . LEU A 1 565 ? -7.174 16.439 1.946 1.00 57.09 565 LEU A C 1
ATOM 4635 O O . LEU A 1 565 ? -7.256 15.255 1.628 1.00 57.09 565 LEU A O 1
ATOM 4639 N N . ASN A 1 566 ? -8.202 17.066 2.532 1.00 65.75 566 ASN A N 1
ATOM 4640 C CA . ASN A 1 566 ? -9.508 16.434 2.788 1.00 65.75 566 ASN A CA 1
ATOM 4641 C C . ASN A 1 566 ? -9.421 15.023 3.437 1.00 65.75 566 ASN A C 1
ATOM 4643 O O . ASN A 1 566 ? -10.203 14.125 3.111 1.00 65.75 566 ASN A O 1
ATOM 4647 N N . LEU A 1 567 ? -8.472 14.838 4.371 1.00 73.06 567 LEU A N 1
ATOM 4648 C CA . LEU A 1 567 ? -8.129 13.554 5.022 1.00 73.06 567 LEU A CA 1
ATOM 4649 C C . LEU A 1 567 ? -9.252 12.959 5.891 1.00 73.06 567 LEU A C 1
ATOM 4651 O O . LEU A 1 567 ? -9.307 11.752 6.129 1.00 73.06 567 LEU A O 1
ATOM 4655 N N . LEU A 1 568 ? -10.155 13.817 6.369 1.00 79.38 568 LEU A N 1
ATOM 4656 C CA . LEU A 1 568 ? -11.315 13.442 7.173 1.00 79.38 568 LEU A CA 1
ATOM 4657 C C . LEU A 1 568 ? -12.580 13.822 6.411 1.00 79.38 568 LEU A C 1
ATOM 4659 O O . LEU A 1 568 ? -12.855 15.001 6.206 1.00 79.38 568 LEU A O 1
ATOM 4663 N N . ARG A 1 569 ? -13.330 12.802 6.011 1.00 80.75 569 ARG A N 1
ATOM 4664 C CA . ARG A 1 569 ? -14.657 12.855 5.395 1.00 80.75 569 ARG A CA 1
ATOM 4665 C C . ARG A 1 569 ? -15.628 11.982 6.185 1.00 80.75 569 ARG A C 1
ATOM 4667 O O . ARG A 1 569 ? -15.285 10.860 6.575 1.00 80.75 569 ARG A O 1
ATOM 4674 N N . LEU A 1 570 ? -16.861 12.450 6.350 1.00 81.31 570 LEU A N 1
ATOM 4675 C CA . LEU A 1 570 ? -17.953 11.653 6.906 1.00 81.31 570 LEU A CA 1
ATOM 4676 C C . LEU A 1 570 ? -18.477 10.664 5.863 1.00 81.31 570 LEU A C 1
ATOM 4678 O O . LEU A 1 570 ? -19.487 10.894 5.203 1.00 81.31 570 LEU A O 1
ATOM 4682 N N . SER A 1 571 ? -17.737 9.572 5.679 1.00 82.19 571 SER A N 1
ATOM 4683 C CA . SER A 1 571 ? -18.157 8.481 4.801 1.00 82.19 571 SER A CA 1
ATOM 4684 C C . SER A 1 571 ? -19.345 7.717 5.390 1.00 82.19 571 SER A C 1
ATOM 4686 O O . SER A 1 571 ? -19.490 7.619 6.609 1.00 82.19 571 SER A O 1
ATOM 4688 N N . ASP A 1 572 ? -20.148 7.091 4.528 1.00 80.88 572 ASP A N 1
ATOM 4689 C CA . ASP A 1 572 ? -21.271 6.254 4.967 1.00 80.88 572 ASP A CA 1
ATOM 4690 C C . ASP A 1 572 ? -20.837 5.102 5.879 1.00 80.88 572 ASP A C 1
ATOM 4692 O O . ASP A 1 572 ? -21.596 4.672 6.748 1.00 80.88 572 ASP A O 1
ATOM 4696 N N . VAL A 1 573 ? -19.616 4.610 5.673 1.00 83.38 573 VAL A N 1
ATOM 4697 C CA . VAL A 1 573 ? -19.002 3.538 6.460 1.00 83.38 573 VAL A CA 1
ATOM 4698 C C . VAL A 1 573 ? -18.696 4.033 7.867 1.00 83.38 573 VAL A C 1
ATOM 4700 O O . VAL A 1 573 ? -19.087 3.385 8.833 1.00 83.38 573 VAL A O 1
ATOM 4703 N N . LEU A 1 574 ? -18.058 5.201 7.990 1.00 88.62 574 LEU A N 1
ATOM 4704 C CA . LEU A 1 574 ? -17.792 5.819 9.287 1.00 88.62 574 LEU A CA 1
ATOM 4705 C C . LEU A 1 574 ? -19.107 6.065 10.040 1.00 88.62 574 LEU A C 1
ATOM 4707 O O . LEU A 1 574 ? -19.238 5.632 11.179 1.00 88.62 574 LEU A O 1
ATOM 4711 N N . MET A 1 575 ? -20.100 6.674 9.386 1.00 89.69 575 MET A N 1
ATOM 4712 C CA . MET A 1 575 ? -21.400 6.952 10.008 1.00 89.69 575 MET A CA 1
ATOM 4713 C C . MET A 1 575 ? -22.141 5.693 10.453 1.00 89.69 575 MET A C 1
ATOM 4715 O O . MET A 1 575 ? -22.697 5.664 11.548 1.00 89.69 575 MET A O 1
ATOM 4719 N N . GLU A 1 576 ? -22.131 4.635 9.641 1.00 86.88 576 GLU A N 1
ATOM 4720 C CA . GLU A 1 576 ? -22.720 3.359 10.050 1.00 86.88 576 GLU A CA 1
ATOM 4721 C C . GLU A 1 576 ? -22.007 2.780 11.273 1.00 86.88 576 GLU A C 1
ATOM 4723 O O . GLU A 1 576 ? -22.656 2.304 12.202 1.00 86.88 576 GLU A O 1
ATOM 4728 N N . THR A 1 577 ? -20.675 2.831 11.271 1.00 89.56 577 THR A N 1
ATOM 4729 C CA . THR A 1 577 ? -19.849 2.301 12.359 1.00 89.56 577 THR A CA 1
ATOM 4730 C C . THR A 1 577 ? -20.135 3.051 13.660 1.00 89.56 577 THR A C 1
ATOM 4732 O O . THR A 1 577 ? -20.304 2.415 14.694 1.00 89.56 577 THR A O 1
ATOM 4735 N N . ILE A 1 578 ? -20.267 4.381 13.600 1.00 92.44 578 ILE A N 1
ATOM 4736 C CA . ILE A 1 578 ? -20.639 5.245 14.731 1.00 92.44 578 ILE A CA 1
ATOM 4737 C C . ILE A 1 578 ? -22.002 4.838 15.303 1.00 92.44 578 ILE A C 1
ATOM 4739 O O . ILE A 1 578 ? -22.109 4.625 16.511 1.00 92.44 578 ILE A O 1
ATOM 4743 N N . ILE A 1 579 ? -23.024 4.700 14.450 1.00 91.19 579 ILE A N 1
ATOM 4744 C CA . ILE A 1 579 ? -24.393 4.355 14.869 1.00 91.19 579 ILE A CA 1
ATOM 4745 C C . ILE A 1 579 ? -24.431 2.962 15.500 1.00 91.19 579 ILE A C 1
ATOM 4747 O O . ILE A 1 579 ? -24.960 2.804 16.596 1.00 91.19 579 ILE A O 1
ATOM 4751 N N . ARG A 1 580 ? -23.836 1.953 14.849 1.00 88.44 580 ARG A N 1
ATOM 4752 C CA . ARG A 1 580 ? -23.830 0.576 15.367 1.00 88.44 580 ARG A CA 1
ATOM 4753 C C . ARG A 1 580 ? -23.028 0.433 16.657 1.00 88.44 580 ARG A C 1
ATOM 4755 O O . ARG A 1 580 ? -23.395 -0.368 17.511 1.00 88.44 580 ARG A O 1
ATOM 4762 N N . ALA A 1 581 ? -21.927 1.171 16.795 1.00 90.00 581 ALA A N 1
ATOM 4763 C CA . ALA A 1 581 ? -21.141 1.176 18.024 1.00 90.00 581 ALA A CA 1
ATOM 4764 C C . ALA A 1 581 ? -21.966 1.706 19.205 1.00 90.00 581 ALA A C 1
ATOM 4766 O O . ALA A 1 581 ? -21.963 1.089 20.266 1.00 90.00 581 ALA A O 1
ATOM 4767 N N . LEU A 1 582 ? -22.728 2.786 19.005 1.00 90.88 582 LEU A N 1
ATOM 4768 C CA . LEU A 1 582 ? -23.627 3.307 20.033 1.00 90.88 582 LEU A CA 1
ATOM 4769 C C . LEU A 1 582 ? -24.776 2.342 20.341 1.00 90.88 582 LEU A C 1
ATOM 4771 O O . LEU A 1 582 ? -25.041 2.079 21.507 1.00 90.88 582 LEU A O 1
ATOM 4775 N N . ASP A 1 583 ? -25.419 1.790 19.312 1.00 88.19 583 ASP A N 1
ATOM 4776 C CA . ASP A 1 583 ? -26.476 0.774 19.435 1.00 88.19 583 ASP A CA 1
ATOM 4777 C C . ASP A 1 583 ? -26.003 -0.402 20.313 1.00 88.19 583 ASP A C 1
ATOM 4779 O O . ASP A 1 583 ? -26.650 -0.774 21.292 1.00 88.19 583 ASP A O 1
ATOM 4783 N N . ALA A 1 584 ? -24.799 -0.921 20.051 1.00 85.50 584 ALA A N 1
ATOM 4784 C CA . ALA A 1 584 ? -24.196 -1.969 20.868 1.00 85.50 584 ALA A CA 1
ATOM 4785 C C . ALA A 1 584 ? -23.997 -1.556 22.338 1.00 85.50 584 ALA A C 1
ATOM 4787 O O . ALA A 1 584 ? -24.336 -2.333 23.226 1.00 85.50 584 ALA A O 1
ATOM 4788 N N . LEU A 1 585 ? -23.486 -0.349 22.598 1.00 86.75 585 LEU A N 1
ATOM 4789 C CA . LEU A 1 585 ? -23.252 0.143 23.960 1.00 86.75 585 LEU A CA 1
ATOM 4790 C C . LEU A 1 585 ? -24.562 0.378 24.726 1.00 86.75 585 LEU A C 1
ATOM 4792 O O . LEU A 1 585 ? -24.664 0.017 25.895 1.00 86.75 585 LEU A O 1
ATOM 4796 N N . LEU A 1 586 ? -25.589 0.934 24.077 1.00 85.19 586 LEU A N 1
ATOM 4797 C CA . LEU A 1 586 ? -26.901 1.154 24.698 1.00 85.19 586 LEU A CA 1
ATOM 4798 C C . LEU A 1 586 ? -27.598 -0.171 25.051 1.00 85.19 586 LEU A C 1
ATOM 4800 O O . LEU A 1 586 ? -28.203 -0.280 26.120 1.00 85.19 586 LEU A O 1
ATOM 4804 N N . ASN A 1 587 ? -27.465 -1.198 24.205 1.00 78.44 587 ASN A N 1
ATOM 4805 C CA . ASN A 1 587 ? -27.982 -2.546 24.482 1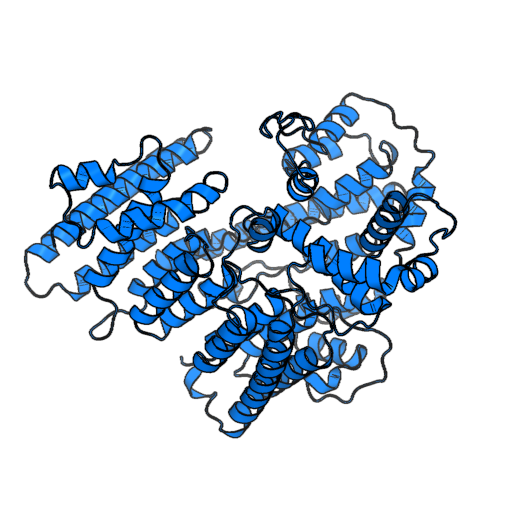.00 78.44 587 ASN A CA 1
ATOM 4806 C C . ASN A 1 587 ? -27.294 -3.232 25.678 1.00 78.44 587 ASN A C 1
ATOM 4808 O O . ASN A 1 587 ? -27.872 -4.125 26.288 1.00 78.44 587 ASN A O 1
ATOM 4812 N N . GLU A 1 588 ? -26.064 -2.848 26.027 1.00 74.12 588 GLU A N 1
ATOM 4813 C CA . GLU A 1 588 ? -25.357 -3.420 27.182 1.00 74.12 588 GLU A CA 1
ATOM 4814 C C . GLU A 1 588 ? -25.725 -2.744 28.504 1.00 74.12 588 GLU A C 1
ATOM 4816 O O . GLU A 1 588 ? -25.719 -3.384 29.554 1.00 74.12 588 GLU A O 1
ATOM 4821 N N . VAL A 1 589 ? -26.053 -1.451 28.456 1.00 70.75 589 VAL A N 1
ATOM 4822 C CA . VAL A 1 589 ? -26.385 -0.643 29.640 1.00 70.75 589 VAL A CA 1
ATOM 4823 C C . VAL A 1 589 ? -27.882 -0.712 29.982 1.00 70.75 589 VAL A C 1
ATOM 4825 O O . VAL A 1 589 ? -28.296 -0.288 31.062 1.00 70.75 589 VAL A O 1
ATOM 4828 N N . THR A 1 590 ? -28.714 -1.289 29.107 1.00 60.41 590 THR A N 1
ATOM 4829 C CA . THR A 1 590 ? -30.166 -1.443 29.301 1.00 60.41 590 THR A CA 1
ATOM 4830 C C . THR A 1 590 ? -30.502 -2.512 30.351 1.00 60.41 590 THR A C 1
ATOM 4832 O O . THR A 1 590 ? -30.981 -3.603 30.066 1.00 60.41 590 THR A O 1
ATOM 4835 N N . GLY A 1 591 ? -30.304 -2.156 31.620 1.00 53.19 591 GLY A N 1
ATOM 4836 C CA . GLY A 1 591 ? -31.038 -2.706 32.756 1.00 53.19 591 GLY A CA 1
ATOM 4837 C C . GLY A 1 591 ? -32.041 -1.668 33.261 1.00 53.19 591 GLY A C 1
ATOM 4838 O O . GLY A 1 591 ? -31.620 -0.682 33.850 1.00 53.19 591 GLY A O 1
ATOM 4839 N N . ASN A 1 592 ? -33.345 -1.859 33.008 1.00 52.62 592 ASN A N 1
ATOM 4840 C CA . ASN A 1 592 ? -34.491 -1.094 33.553 1.00 52.62 592 ASN A CA 1
ATOM 4841 C C . ASN A 1 592 ? -34.321 0.440 33.731 1.00 52.62 592 ASN A C 1
ATOM 4843 O O . ASN A 1 592 ? -34.900 1.015 34.650 1.00 52.62 592 ASN A O 1
ATOM 4847 N N . ASN A 1 593 ? -33.536 1.121 32.892 1.00 68.06 593 ASN A N 1
ATOM 4848 C CA . ASN A 1 593 ? -33.319 2.564 32.993 1.00 68.06 593 ASN A CA 1
ATOM 4849 C C . ASN A 1 593 ? -33.935 3.271 31.778 1.00 68.06 593 ASN A C 1
ATOM 4851 O O . ASN A 1 593 ? -33.445 3.148 30.652 1.00 68.06 593 ASN A O 1
ATOM 4855 N N . ASP A 1 594 ? -35.020 4.008 32.025 1.00 71.69 594 ASP A N 1
ATOM 4856 C CA . ASP A 1 594 ? -35.858 4.651 31.006 1.00 71.69 594 ASP A CA 1
ATOM 4857 C C . ASP A 1 594 ? -35.068 5.593 30.083 1.00 71.69 594 ASP A C 1
ATOM 4859 O O . ASP A 1 594 ? -35.343 5.654 28.886 1.00 71.69 594 ASP A O 1
ATOM 4863 N N . LYS A 1 595 ? -34.019 6.258 30.594 1.00 76.56 595 LYS A N 1
ATOM 4864 C CA . LYS A 1 595 ? -33.169 7.162 29.795 1.00 76.56 595 LYS A CA 1
ATOM 4865 C C . LYS A 1 595 ? -32.424 6.454 28.663 1.00 76.56 595 LYS A C 1
ATOM 4867 O O . LYS A 1 595 ? -32.332 6.988 27.560 1.00 76.56 595 LYS A O 1
ATOM 4872 N N . TYR A 1 596 ? -31.892 5.261 28.924 1.00 80.06 596 TYR A N 1
ATOM 4873 C CA . TYR A 1 596 ? -31.167 4.493 27.907 1.00 80.06 596 TYR A CA 1
ATOM 4874 C C . TYR A 1 596 ? -32.127 3.901 26.871 1.00 80.06 596 TYR A C 1
ATOM 4876 O O . TYR A 1 596 ? -31.789 3.845 25.691 1.00 80.06 596 TYR A O 1
ATOM 4884 N N . SER A 1 597 ? -33.343 3.546 27.294 1.00 78.44 597 SER A N 1
ATOM 4885 C CA . SER A 1 597 ? -34.409 3.080 26.398 1.00 78.44 597 SER A CA 1
ATOM 4886 C C . SER A 1 597 ? -34.895 4.197 25.464 1.00 78.44 597 SER A C 1
ATOM 4888 O O . SER A 1 597 ? -35.064 3.977 24.268 1.00 78.44 597 SER A O 1
ATOM 4890 N N . GLU A 1 598 ? -35.048 5.425 25.970 1.00 84.06 598 GLU A N 1
ATOM 4891 C CA . GLU A 1 598 ? -35.394 6.585 25.139 1.00 84.06 598 GLU A CA 1
ATOM 4892 C C . GLU A 1 598 ? -34.280 6.927 24.135 1.00 84.06 598 GLU A C 1
ATOM 4894 O O . GLU A 1 598 ? -34.551 7.168 22.956 1.00 84.06 598 GLU A O 1
ATOM 4899 N N . ALA A 1 599 ? -33.016 6.916 24.573 1.00 85.00 599 ALA A N 1
ATOM 4900 C CA . ALA A 1 599 ? -31.875 7.135 23.686 1.00 85.00 599 ALA A CA 1
ATOM 4901 C C . ALA A 1 599 ? -31.792 6.080 22.572 1.00 85.00 599 ALA A C 1
ATOM 4903 O O . ALA A 1 599 ? -31.456 6.413 21.434 1.00 85.00 599 ALA A O 1
ATOM 4904 N N . PHE A 1 600 ? -32.149 4.833 22.883 1.00 84.50 600 PHE A N 1
ATOM 4905 C CA . PHE A 1 600 ? -32.211 3.743 21.917 1.00 84.50 600 PHE A CA 1
ATOM 4906 C C . PHE A 1 600 ? -33.255 3.990 20.819 1.00 84.50 600 PHE A C 1
ATOM 4908 O O . PHE A 1 600 ? -32.937 3.913 19.631 1.00 84.50 600 PHE A O 1
ATOM 4915 N N . GLU A 1 601 ? -34.483 4.362 21.190 1.00 85.69 601 GLU A N 1
ATOM 4916 C CA . GLU A 1 601 ? -35.540 4.659 20.211 1.00 85.69 601 GLU A CA 1
ATOM 4917 C C . GLU A 1 601 ? -35.220 5.901 19.370 1.00 85.69 601 GLU A C 1
ATOM 4919 O O . GLU A 1 601 ? -35.427 5.910 18.154 1.00 85.69 601 GLU A O 1
ATOM 4924 N N . ARG A 1 602 ? -34.620 6.935 19.975 1.00 88.75 602 ARG A N 1
ATOM 4925 C CA . ARG A 1 602 ? -34.126 8.096 19.219 1.00 88.75 602 ARG A CA 1
ATOM 4926 C C . ARG A 1 602 ? -33.051 7.690 18.211 1.00 88.75 602 ARG A C 1
ATOM 4928 O O . ARG A 1 602 ? -33.097 8.139 17.068 1.00 88.75 602 ARG A O 1
ATOM 4935 N N . LEU A 1 603 ? -32.115 6.819 18.591 1.00 90.31 603 LEU A N 1
ATOM 4936 C CA . LEU A 1 603 ? -31.078 6.325 17.683 1.00 90.31 603 LEU A CA 1
ATOM 4937 C C . LEU A 1 603 ? -31.674 5.519 16.519 1.00 90.31 603 LEU A C 1
ATOM 4939 O O . LEU A 1 603 ? -31.237 5.684 15.376 1.00 90.31 603 LEU A O 1
ATOM 4943 N N . ARG A 1 604 ? -32.698 4.696 16.782 1.00 87.06 604 ARG A N 1
ATOM 4944 C CA . ARG A 1 604 ? -33.450 3.983 15.738 1.00 87.06 604 ARG A CA 1
ATOM 4945 C C . ARG A 1 604 ? -34.084 4.965 14.749 1.00 87.06 604 ARG A C 1
ATOM 4947 O O . ARG A 1 604 ? -33.878 4.814 13.546 1.00 87.06 604 ARG A O 1
ATOM 4954 N N . ALA A 1 605 ? -34.764 6.002 15.237 1.00 88.38 605 ALA A N 1
ATOM 4955 C CA . ALA A 1 605 ? -35.374 7.024 14.384 1.00 88.38 605 ALA A CA 1
ATOM 4956 C C . ALA A 1 605 ? -34.334 7.768 13.520 1.00 88.38 605 ALA A C 1
ATOM 4958 O O . ALA A 1 605 ? -34.558 7.996 12.329 1.00 88.38 605 ALA A O 1
ATOM 4959 N N . VAL A 1 606 ? -33.165 8.098 14.085 1.00 89.06 606 VAL A N 1
ATOM 4960 C CA . VAL A 1 606 ? -32.046 8.712 13.345 1.00 89.06 606 VAL A CA 1
ATOM 4961 C C . VAL A 1 606 ? -31.551 7.795 12.224 1.00 89.06 606 VAL A C 1
ATOM 4963 O O . VAL A 1 606 ? -31.289 8.253 11.108 1.00 89.06 606 VAL A O 1
ATOM 4966 N N . ARG A 1 607 ? -31.446 6.489 12.489 1.00 87.19 607 ARG A N 1
ATOM 4967 C CA . ARG A 1 607 ? -31.030 5.496 11.492 1.00 87.19 607 ARG A CA 1
ATOM 4968 C C . ARG A 1 607 ? -32.030 5.387 10.341 1.00 87.19 607 ARG A C 1
ATOM 4970 O O . ARG A 1 607 ? -31.623 5.465 9.185 1.00 87.19 607 ARG A O 1
ATOM 4977 N N . GLU A 1 608 ? -33.320 5.276 10.643 1.00 86.88 608 GLU A N 1
ATOM 4978 C CA . GLU A 1 608 ? -34.388 5.212 9.633 1.00 86.88 608 GLU A CA 1
ATOM 4979 C C . GLU A 1 608 ? -34.438 6.481 8.773 1.00 86.88 608 GLU A C 1
ATOM 4981 O O . GLU A 1 608 ? -34.516 6.416 7.541 1.00 86.88 608 GLU A O 1
ATOM 4986 N N . LYS A 1 609 ? -34.310 7.651 9.411 1.00 87.25 609 LYS A N 1
ATOM 4987 C CA . LYS A 1 609 ? -34.216 8.943 8.724 1.00 87.25 609 LYS A CA 1
ATOM 4988 C C . LYS A 1 609 ? -33.014 8.983 7.783 1.00 87.25 609 LYS A C 1
ATOM 4990 O O . LYS A 1 609 ? -33.164 9.373 6.623 1.00 87.25 609 LYS A O 1
ATOM 4995 N N . ARG A 1 610 ? -31.836 8.549 8.248 1.00 87.12 610 ARG A N 1
ATOM 4996 C CA . ARG A 1 610 ? -30.626 8.465 7.420 1.00 87.12 610 ARG A CA 1
ATOM 4997 C C . ARG A 1 610 ? -30.845 7.569 6.206 1.00 87.12 610 ARG A C 1
ATOM 4999 O O . ARG A 1 610 ? -30.523 7.985 5.097 1.00 87.12 610 ARG A O 1
ATOM 5006 N N . ASP A 1 611 ? -31.396 6.374 6.394 1.00 84.31 611 ASP A N 1
ATOM 5007 C CA . ASP A 1 611 ? -31.607 5.420 5.302 1.00 84.31 611 ASP A CA 1
ATOM 5008 C C . ASP A 1 611 ? -32.574 5.974 4.240 1.00 84.31 611 ASP A C 1
ATOM 5010 O O . ASP A 1 611 ? -32.293 5.878 3.043 1.00 84.31 611 ASP A O 1
ATOM 5014 N N . SER A 1 612 ? -33.642 6.660 4.660 1.00 84.56 612 SER A N 1
ATOM 5015 C CA . SER A 1 612 ? -34.568 7.366 3.760 1.00 84.56 612 SER A CA 1
ATOM 5016 C C . SER A 1 612 ? -33.888 8.494 2.966 1.00 84.56 612 SER A C 1
ATOM 5018 O O . SER A 1 612 ? -34.051 8.612 1.743 1.00 84.56 612 SER A O 1
ATOM 5020 N N . MET A 1 613 ? -33.057 9.301 3.634 1.00 82.81 613 MET A N 1
ATOM 5021 C CA . MET A 1 613 ? -32.286 10.358 2.975 1.00 82.81 613 MET A CA 1
ATOM 5022 C C . MET A 1 613 ? -31.287 9.770 1.968 1.00 82.81 613 MET A C 1
ATOM 5024 O O . MET A 1 613 ? -31.197 10.270 0.848 1.00 82.81 613 MET A O 1
ATOM 5028 N N . LEU A 1 614 ? -30.579 8.690 2.319 1.00 80.38 614 LEU A N 1
ATOM 5029 C CA . LEU A 1 614 ? -29.630 8.015 1.428 1.00 80.38 614 LEU A CA 1
ATOM 5030 C C . LEU A 1 614 ? -30.318 7.397 0.203 1.00 80.38 614 LEU A C 1
ATOM 5032 O O . LEU A 1 614 ? -29.812 7.540 -0.908 1.00 80.38 614 LEU A O 1
ATOM 5036 N N . GLU A 1 615 ? -31.470 6.742 0.371 1.00 79.81 615 GLU A N 1
ATOM 5037 C CA . GLU A 1 615 ? -32.285 6.223 -0.741 1.00 79.81 615 GLU A CA 1
ATOM 5038 C C . GLU A 1 615 ? -32.700 7.336 -1.710 1.00 79.81 615 GLU A C 1
ATOM 5040 O O . GLU A 1 615 ? -32.590 7.181 -2.928 1.00 79.81 615 GLU A O 1
ATOM 5045 N N . THR A 1 616 ? -33.099 8.492 -1.175 1.00 76.56 616 THR A N 1
ATOM 5046 C CA . THR A 1 616 ? -33.436 9.670 -1.984 1.00 76.56 616 THR A CA 1
ATOM 5047 C C . THR A 1 616 ? -32.221 10.155 -2.776 1.00 76.56 616 THR A C 1
ATOM 5049 O O . THR A 1 616 ? -32.326 10.393 -3.975 1.00 76.56 616 THR A O 1
ATOM 5052 N N . GLN A 1 617 ? -31.042 10.219 -2.146 1.00 74.44 617 GLN A N 1
ATOM 5053 C CA . GLN A 1 617 ? -29.814 10.653 -2.818 1.00 74.44 617 GLN A CA 1
ATOM 5054 C C . GLN A 1 617 ? -29.343 9.681 -3.907 1.00 74.44 617 GLN A C 1
ATOM 5056 O O . GLN A 1 617 ? -28.825 10.131 -4.928 1.00 74.44 617 GLN A O 1
ATOM 5061 N N . LYS A 1 618 ? -29.524 8.362 -3.735 1.00 72.75 618 LYS A N 1
ATOM 5062 C CA . LYS A 1 618 ? -29.138 7.358 -4.749 1.00 72.75 618 LYS A CA 1
ATOM 5063 C C . LYS A 1 618 ? -29.858 7.553 -6.082 1.00 72.75 618 LYS A C 1
ATOM 5065 O O . LYS A 1 618 ? -29.279 7.248 -7.121 1.00 72.75 618 LYS A O 1
ATOM 5070 N N . ARG A 1 619 ? -31.096 8.060 -6.066 1.00 70.25 619 ARG A N 1
ATOM 5071 C CA . ARG A 1 619 ? -31.855 8.365 -7.292 1.00 70.25 619 ARG A CA 1
ATOM 5072 C C . ARG A 1 619 ? -31.174 9.449 -8.132 1.00 70.25 619 ARG A C 1
ATOM 5074 O O . ARG A 1 619 ? -31.237 9.390 -9.353 1.00 70.25 619 ARG A O 1
ATOM 5081 N N . ASP A 1 620 ? -30.424 10.335 -7.479 1.00 65.69 620 ASP A N 1
ATOM 5082 C CA . ASP A 1 620 ? -29.684 11.438 -8.096 1.00 65.69 620 ASP A CA 1
ATOM 5083 C C . ASP A 1 620 ? -28.162 11.197 -8.110 1.00 65.69 620 ASP A C 1
ATOM 5085 O O . ASP A 1 620 ? -27.377 12.151 -8.121 1.00 65.69 620 ASP A O 1
ATOM 5089 N N . ALA A 1 621 ? -27.715 9.935 -8.099 1.00 62.56 621 ALA A N 1
ATOM 5090 C CA . ALA A 1 621 ? -26.294 9.576 -7.998 1.00 62.56 621 ALA A CA 1
ATOM 5091 C C . ALA A 1 621 ? -25.420 10.120 -9.147 1.00 62.56 621 ALA A C 1
ATOM 5093 O O . ALA A 1 621 ? -24.211 10.256 -8.984 1.00 62.56 621 ALA A O 1
ATOM 5094 N N . GLN A 1 622 ? -26.018 10.456 -10.295 1.00 63.25 622 GLN A N 1
ATOM 5095 C CA . GLN A 1 622 ? -25.312 11.044 -11.440 1.00 63.25 622 GLN A CA 1
ATOM 5096 C C . GLN A 1 622 ? -25.084 12.559 -11.314 1.00 63.25 622 GLN A C 1
ATOM 5098 O O . GLN A 1 622 ? -24.385 13.145 -12.138 1.00 63.25 622 GLN A O 1
ATOM 5103 N N . SER A 1 623 ? -25.671 13.222 -10.314 1.00 63.09 623 SER A N 1
ATOM 5104 C CA . SER A 1 623 ? -25.521 14.669 -10.162 1.00 63.09 623 SER A CA 1
ATOM 5105 C C . SER A 1 623 ? -24.128 15.035 -9.627 1.00 63.09 623 SER A C 1
ATOM 5107 O O . SER A 1 623 ? -23.671 14.419 -8.661 1.00 63.09 623 SER A O 1
ATOM 5109 N N . PRO A 1 624 ? -23.504 16.118 -10.129 1.00 54.72 624 PRO A N 1
ATOM 5110 C CA . PRO A 1 624 ? -22.184 16.569 -9.677 1.00 54.72 624 PRO A CA 1
ATOM 5111 C C . PRO A 1 624 ? -22.146 16.946 -8.184 1.00 54.72 624 PRO A C 1
ATOM 5113 O O . PRO A 1 624 ? -21.092 16.883 -7.565 1.00 54.72 624 PRO A O 1
ATOM 5116 N N . TYR A 1 625 ? -23.299 17.260 -7.581 1.00 67.31 625 TYR A N 1
ATOM 5117 C CA . TYR A 1 625 ? -23.437 17.602 -6.158 1.00 67.31 625 TYR A CA 1
ATOM 5118 C C . TYR A 1 625 ? -23.690 16.402 -5.233 1.00 67.31 625 TYR A C 1
ATOM 5120 O O . TYR A 1 625 ? -23.953 16.583 -4.046 1.00 67.31 625 TYR A O 1
ATOM 5128 N N . PHE A 1 626 ? -23.682 15.169 -5.748 1.00 69.00 626 PHE A N 1
ATOM 5129 C CA . PHE A 1 626 ? -24.027 13.985 -4.954 1.00 69.00 626 PHE A CA 1
ATOM 5130 C C . PHE A 1 626 ? -23.122 13.819 -3.720 1.00 69.00 626 PHE A C 1
ATOM 5132 O O . PHE A 1 626 ? -23.615 13.542 -2.627 1.00 69.00 626 PHE A O 1
ATOM 5139 N N . ALA A 1 627 ? -21.817 14.063 -3.870 1.00 65.19 627 ALA A N 1
ATOM 5140 C CA . ALA A 1 627 ? -20.857 13.980 -2.771 1.00 65.19 627 ALA A CA 1
ATOM 5141 C C . ALA A 1 627 ? -21.125 15.024 -1.670 1.00 65.19 627 ALA A C 1
ATOM 5143 O O . ALA A 1 627 ? -21.110 14.680 -0.488 1.00 65.19 627 ALA A O 1
ATOM 5144 N N . ASP A 1 628 ? -21.435 16.266 -2.052 1.00 67.44 628 ASP A N 1
ATOM 5145 C CA . ASP A 1 628 ? -21.734 17.350 -1.109 1.00 67.44 628 ASP A CA 1
ATOM 5146 C C . ASP A 1 628 ? -23.048 17.092 -0.362 1.00 67.44 628 ASP A C 1
ATOM 5148 O O . ASP A 1 628 ? -23.133 17.274 0.854 1.00 67.44 628 ASP A O 1
ATOM 5152 N N . ARG A 1 629 ? -24.070 16.586 -1.068 1.00 74.19 629 ARG A N 1
ATOM 5153 C CA . ARG A 1 629 ? -25.346 16.203 -0.448 1.00 74.19 629 ARG A CA 1
ATOM 5154 C C . ARG A 1 629 ? -25.175 15.047 0.535 1.00 74.19 629 ARG A C 1
ATOM 5156 O O . ARG A 1 629 ? -25.723 15.112 1.632 1.00 74.19 629 ARG A O 1
ATOM 5163 N N . LEU A 1 630 ? -24.388 14.024 0.192 1.00 75.50 630 LEU A N 1
ATOM 5164 C CA . LEU A 1 630 ? -24.057 12.938 1.122 1.00 75.50 630 LEU A CA 1
ATOM 5165 C C . LEU A 1 630 ? -23.320 13.449 2.364 1.00 75.50 630 LEU A C 1
ATOM 5167 O O . LEU A 1 630 ? -23.650 13.048 3.480 1.00 75.50 630 LEU A O 1
ATOM 5171 N N . ALA A 1 631 ? -22.354 14.354 2.189 1.00 74.75 631 ALA A N 1
ATOM 5172 C CA . ALA A 1 631 ? -21.630 14.955 3.303 1.00 74.75 631 ALA A CA 1
ATOM 5173 C C . ALA A 1 631 ? -22.573 15.729 4.241 1.00 74.75 631 ALA A C 1
ATOM 5175 O O . ALA A 1 631 ? -22.469 15.586 5.460 1.00 74.75 631 ALA A O 1
ATOM 5176 N N . TYR A 1 632 ? -23.532 16.479 3.685 1.00 78.69 632 TYR A N 1
ATOM 5177 C CA . TYR A 1 632 ? -24.551 17.188 4.462 1.00 78.69 632 TYR A CA 1
ATOM 5178 C C . TYR A 1 632 ? -25.450 16.233 5.261 1.00 78.69 632 TYR A C 1
ATOM 5180 O O . TYR A 1 632 ? -25.639 16.432 6.461 1.00 78.69 632 TYR A O 1
ATOM 5188 N N . VAL A 1 633 ? -25.958 15.168 4.626 1.00 80.88 633 VAL A N 1
ATOM 5189 C CA . VAL A 1 633 ? -26.776 14.138 5.295 1.00 80.88 633 VAL A CA 1
ATOM 5190 C C . VAL A 1 633 ? -26.003 13.513 6.453 1.00 80.88 633 VAL A C 1
ATOM 5192 O O . VAL A 1 633 ? -26.488 13.482 7.583 1.00 80.88 633 VAL A O 1
ATOM 5195 N N . ASN A 1 634 ? -24.780 13.053 6.193 1.00 85.12 634 ASN A N 1
ATOM 5196 C CA . ASN A 1 634 ? -23.960 12.391 7.201 1.00 85.12 634 ASN A CA 1
ATOM 5197 C C . ASN A 1 634 ? -23.592 13.333 8.354 1.00 85.12 634 ASN A C 1
ATOM 5199 O O . ASN A 1 634 ? -23.560 12.902 9.504 1.00 85.12 634 ASN A O 1
ATOM 5203 N N . ARG A 1 635 ? -23.386 14.625 8.079 1.00 82.06 635 ARG A N 1
ATOM 5204 C CA . ARG A 1 635 ? -23.171 15.635 9.117 1.00 82.06 635 ARG A CA 1
ATOM 5205 C C . ARG A 1 635 ? -24.409 15.852 9.983 1.00 82.06 635 ARG A C 1
ATOM 5207 O O . ARG A 1 635 ? -24.282 15.851 11.203 1.00 82.06 635 ARG A O 1
ATOM 5214 N N . ALA A 1 636 ? -25.583 16.033 9.379 1.00 80.50 636 ALA A N 1
ATOM 5215 C CA . ALA A 1 636 ? -26.826 16.214 10.130 1.00 80.50 636 ALA A CA 1
ATOM 5216 C C . ALA A 1 636 ? -27.074 15.023 11.067 1.00 80.50 636 ALA A C 1
ATOM 5218 O O . ALA A 1 636 ? -27.324 15.202 12.257 1.00 80.50 636 ALA A O 1
ATOM 5219 N N . VAL A 1 637 ? -26.882 13.806 10.550 1.00 86.06 637 VAL A N 1
ATOM 5220 C CA . VAL A 1 637 ? -26.999 12.575 11.336 1.00 86.06 637 VAL A CA 1
ATOM 5221 C C . VAL A 1 637 ? -25.964 12.516 12.461 1.00 86.06 637 VAL A C 1
ATOM 5223 O O . VAL A 1 637 ? -26.308 12.133 13.574 1.00 86.06 637 VAL A O 1
ATOM 5226 N N . LEU A 1 638 ? -24.712 12.915 12.215 1.00 87.56 638 LEU A N 1
ATOM 5227 C CA . LEU A 1 638 ? -23.676 12.940 13.253 1.00 87.56 638 LEU A CA 1
ATOM 5228 C C . LEU A 1 638 ? -24.066 13.835 14.433 1.00 87.56 638 LEU A C 1
ATOM 5230 O O . LEU A 1 638 ? -23.897 13.432 15.582 1.00 87.56 638 LEU A O 1
ATOM 5234 N N . PHE A 1 639 ? -24.599 15.027 14.156 1.00 82.44 639 PHE A N 1
ATOM 5235 C CA . PHE A 1 639 ? -25.052 15.940 15.204 1.00 82.44 639 PHE A CA 1
ATOM 5236 C C . PHE A 1 639 ? -26.263 15.398 15.966 1.00 82.44 639 PHE A C 1
ATOM 5238 O O . PHE A 1 639 ? -26.314 15.550 17.182 1.00 82.44 639 PHE A O 1
ATOM 5245 N N . GLU A 1 640 ? -27.198 14.721 15.294 1.00 85.19 640 GLU A N 1
ATOM 5246 C CA . GLU A 1 640 ? -28.326 14.058 15.963 1.00 85.19 640 GLU A CA 1
ATOM 5247 C C . GLU A 1 640 ? -27.855 12.917 16.877 1.00 85.19 640 GLU A C 1
ATOM 5249 O O . GLU A 1 640 ? -28.271 12.849 18.033 1.00 85.19 640 GLU A O 1
ATOM 5254 N N . VAL A 1 641 ? -26.930 12.068 16.407 1.00 88.12 641 VAL A N 1
ATOM 5255 C CA . VAL A 1 641 ? -26.309 11.018 17.235 1.00 88.12 641 VAL A CA 1
ATOM 5256 C C . VAL A 1 641 ? -25.638 11.637 18.455 1.00 88.12 641 VAL A C 1
ATOM 5258 O O . VAL A 1 641 ? -25.858 11.201 19.579 1.00 88.12 641 VAL A O 1
ATOM 5261 N N . PHE A 1 642 ? -24.850 12.686 18.257 1.00 84.38 642 PHE A N 1
ATOM 5262 C CA . PHE A 1 642 ? -24.153 13.350 19.347 1.00 84.38 642 PHE A CA 1
ATOM 5263 C C . PHE A 1 642 ? -25.090 14.016 20.357 1.00 84.38 642 PHE A C 1
ATOM 5265 O O . PHE A 1 642 ? -24.852 13.915 21.559 1.00 84.38 642 PHE A O 1
ATOM 5272 N N . ALA A 1 643 ? -26.187 14.622 19.895 1.00 81.31 643 ALA A N 1
ATOM 5273 C CA . ALA A 1 643 ? -27.217 15.169 20.767 1.00 81.31 643 ALA A CA 1
ATOM 5274 C C . ALA A 1 643 ? -27.823 14.083 21.671 1.00 81.31 643 ALA A C 1
ATOM 5276 O O . ALA A 1 643 ? -27.968 14.323 22.869 1.00 81.31 643 ALA A O 1
ATOM 5277 N N . ILE A 1 644 ? -28.094 12.884 21.133 1.00 85.12 644 ILE A N 1
ATOM 5278 C CA . ILE A 1 644 ? -28.576 11.733 21.918 1.00 85.12 644 ILE A CA 1
ATOM 5279 C C . ILE A 1 644 ? -27.589 11.403 23.038 1.00 85.12 644 ILE A C 1
ATOM 5281 O O . ILE A 1 644 ? -27.988 11.331 24.198 1.00 85.12 644 ILE A O 1
ATOM 5285 N N . VAL A 1 645 ? -26.302 11.238 22.714 1.00 82.25 645 VAL A N 1
ATOM 5286 C CA . VAL A 1 645 ? -25.326 10.789 23.718 1.00 82.25 645 VAL A CA 1
ATOM 5287 C C . VAL A 1 645 ? -24.966 11.884 24.724 1.00 82.25 645 VAL A C 1
ATOM 5289 O O . VAL A 1 645 ? -24.704 11.582 25.877 1.00 82.25 645 VAL A O 1
ATOM 5292 N N . SER A 1 646 ? -25.017 13.162 24.340 1.00 73.00 646 SER A N 1
ATOM 5293 C CA . SER A 1 646 ? -24.745 14.287 25.254 1.00 73.00 646 SER A CA 1
ATOM 5294 C C . SER A 1 646 ? -25.810 14.498 26.347 1.00 73.00 646 SER A C 1
ATOM 5296 O O . SER A 1 646 ? -25.609 15.299 27.264 1.00 73.00 646 SER A O 1
ATOM 5298 N N . GLN A 1 647 ? -26.960 13.827 26.222 1.00 74.19 647 GLN A N 1
ATOM 5299 C CA . GLN A 1 647 ? -28.086 13.886 27.161 1.00 74.19 647 GLN A CA 1
ATOM 5300 C C . GLN A 1 647 ? -28.144 12.680 28.114 1.00 74.19 647 GLN A C 1
ATOM 5302 O O . GLN A 1 647 ? -28.923 12.714 29.077 1.00 74.19 647 GLN A O 1
ATOM 5307 N N . LEU A 1 648 ? -27.341 11.644 27.841 1.00 73.12 648 LEU A N 1
ATOM 5308 C CA . LEU A 1 648 ? -27.095 10.505 28.729 1.00 73.12 648 LEU A CA 1
ATOM 5309 C C . LEU A 1 648 ? -26.134 10.928 29.842 1.00 73.12 648 LEU A C 1
ATOM 5311 O O . LEU A 1 648 ? -26.442 10.578 31.006 1.00 73.12 648 LEU A O 1
#

Foldseek 3Di:
DDPQPQVPDPPLVVLLLVLLVLLLVLLLVQQVQAPEALVVLLVVLCVVCVVLLCVVLVNDPPDPDVVVSVVSSVVSLLVPFPDDDWVLLVVQQVVQVPQDADPDPLVVQLVCQLFPQPPPPPPPPCPPPPPPDDPPQCVLCRRQDHPQVSNLVSQVSAPALSSSNDGSVSLVSCCVNQQLDDDPLDPLLVLLLCLLVVNLVVSLVSQQVSLVVLVVSLVSLVVNVVSCVVVVRDDTPSSVLSSVCSQQPADAPVSCVSNVVPVVSHPGHADDPVNLVVQCVVVNDAQSSLLSQLLSCLRRVPVVSVCVSCQQQQNNVLQPDHHDPHPHDHDPVSLLSLLSSLLVVVVDPCSSSSNSSSSSCCSPPVLADALSSLLSNLLSCLSSVVPVSSVSSLCSQAPSDQPDDPPLPDPSLVLLQVLDVSSVVVVVSSVSSSSVSCVSVVDNNHHYHYAHYPSSLQSQLLSCLQPHAVVSVVVSQCCCCPRSLHDDFLSSLLSNLLSLVNQADPRRHALVSLLVSLVLLVLLVLLLDVVRCPVVVCVVVVLFDDDDPPVSVVSSVSSVSCSPSPRYALDPSSLSSSLVSLLRNLVRVPDPDVLSVVLNVLSVVLVVVLVVQVVVLVVVVVDPCSRVSNRVSSVVSSVSNRSSSRVD

Organism: NCBI:txid5486

Radius of gyration: 26.89 Å; chains: 1; bounding box: 71×64×72 Å